Protein AF-M0I933-F1 (afdb_monomer)

Mean predicted aligned error: 4.94 Å

Radius of gyration: 22.21 Å; Cα contacts (8 Å, |Δi|>4): 889; chains: 1; bounding box: 50×40×66 Å

Organism: NCBI:txid1227458

pLDDT: mean 92.58, std 8.26, range [46.12, 98.88]

Solvent-accessible surface area (backbone atoms only — not comparable to full-atom values): 20840 Å² total; per-residue (Å²): 135,80,83,77,93,68,83,90,70,101,59,92,62,52,70,42,50,42,69,60,53,49,50,40,54,76,71,57,45,81,38,42,37,39,35,28,41,54,68,68,59,47,74,66,41,71,92,81,53,102,38,53,44,83,44,81,53,41,49,73,69,72,69,50,96,73,67,63,75,72,76,52,73,84,53,65,77,91,47,72,31,39,22,24,20,64,64,17,64,62,11,42,51,50,21,36,54,39,41,74,77,63,34,49,42,26,14,32,41,40,10,52,53,28,41,61,63,42,73,47,83,39,78,54,93,68,89,51,89,53,49,37,30,41,34,36,29,77,56,35,24,42,28,27,34,43,40,37,21,81,55,22,16,34,32,36,44,42,47,42,93,49,39,68,53,57,51,51,50,31,43,73,72,59,18,45,56,50,36,25,32,40,30,48,83,43,47,60,47,52,60,9,36,64,54,34,27,75,79,69,67,26,45,19,34,37,30,45,59,36,54,82,77,60,60,46,63,97,60,84,67,45,68,45,47,70,75,36,70,50,74,30,63,93,46,54,40,35,33,40,68,32,29,14,36,35,82,20,21,26,28,37,35,43,79,46,37,32,38,30,23,61,43,45,42,82,28,44,40,37,35,24,41,79,75,62,29,80,85,36,19,63,61,23,33,52,37,31,49,50,23,41,62,68,65,55,67,65,52,61,50,79,26,32,42,34,26,33,47,51,54,94,52,47,75,56,37,99,83,66,44,73,49,40,37,46,42,56,43,65,75,35,22,61,69,82,71,47,56,68,74,56,37,36,53,55,50,72,71,52,55,60,71,74,45,93,46,25,67,65,27,34,37,36,55,26,40,78,37,90,70,56,71,71,58,45,54,60,56,44,61,42,63,49,55,60,47,19,46,81,60,48,51,43,116

Sequence (395 aa):
MTVPDLPELDVDVPVIEPEALKARIDEGEALTILDNRVPSEHEDWRIDGENVSHVNIPYFEFLDEELDESLFEELPEDEEFVVLCAKGHSSEYVAGVLIQEGYDAVALERGMNGWASIYEYTELETDGDALVAQYQRPSSGCLAYLVVDGDEAAVVDPLRYFADEYVADAKALGAELKYAVDTHIHADHISGVRTLVEDHGVTGVIPEAAEGRGVDYDTPYETIADGETRTVGDTDIEAIHTPGHTTGMTTYKVDNVLFTGDGLFIESVARPDLEDGDEGAPDAAGMLYDSLQERVLSHDDDAIVASAHFSDAAIPADDGSYTATLGELKETMNALSMPKDEFVEFILSDMPPRPANYVDIIETNLGVQESDDDRAFELELGPNNCAASNEALTN

Foldseek 3Di:
DDQDPADDFPDDAAEDFLVRVVVCQVVLPQAEEEEQEDPVLCVQADDDGPRYHYDYHHLVLVRDPDHDPVSCPPPDQPDEHEYAYQQQRSRSRVSSSVVVVPDRYHYYHGGVLSLQPDKDKFWDDAPDPWIKIWIARPQAQFIKIWTADDQEIEIEQAALSCLVVNQVVSVVVNHGHAEYEYQALDQQAAGNLLVCCPPVVHAYEFAPQRVVVQQDDPGDHYHDYAQDWDDTHNWTWGWHQQFQLHSRGIWTDTRLEIAREQADFLFFGFQRALRPHPVCRLVSLLSSLCSLQPPPLPDDQQRKYAYRGDAPQQDADPSRGRIDGSVLCVVFQVLNVDDSVVNSCVLSVAADDAQPLRVVSSCVSSVVDDDDPVRSSVSNRGYHRGGSHNHGSTD

InterPro domains:
  IPR001279 Metallo-beta-lactamase [PF00753] (141-295)
  IPR001279 Metallo-beta-lactamase [SM00849] (141-309)
  IPR001763 Rhodanese-like domain [PF00581] (18-117)
  IPR001763 Rhodanese-like domain [PS50206] (27-124)
  IPR001763 Rhodanese-like domain [SM00450] (17-121)
  IPR036866 Ribonuclease Z/Hydroxyacylglutathione hydrolase-like [G3DSA:3.60.15.10] (128-378)
  IPR036866 Ribonuclease Z/Hydroxyacylglutathione hydrolase-like [SSF56281] (140-317)
  IPR036873 Rhodanese-like domain superfamily [G3DSA:3.40.250.10] (15-118)
  IPR036873 Rhodanese-like domain superfamily [SSF52821] (11-117)
  IPR044528 Persulfide dioxygenase-like, MBL-fold metallo-hydrolase domain [cd07724] (131-311)
  IPR051682 Mitochondrial Persulfide Dioxygenase [PTHR43084] (129-388)

Secondary structure (DSSP, 8-state):
-PPP-PPP-SSPPPEE-HHHHHHHHHTT--EEEEE-S-HHHHHH-----TTEEEEE--GGGG-SSS--GGGGTTS-SSS-EEEE-SSSHHHHHHHHHHHHTT--EEEETTTHHHHTT--EEEEE--SSSSEEEEEEETTTTEEEEEEEETTEEEEES-BGGGHHHHHHHHHHTT-EEEEEE-SS--SSS-BSHHHHHHHH--EEEEEGGGGGGT---SS--EEE-TT-EEEETTEEEEEEE--SSSTT-EEEEETTEEEEETSB-SS-BB-S-SSSHHHHHHHHHHHHHHHIIIIITTS-TTPEEEESB--TTPPPPTTS--EEEHHHHHHHBGGGGS-HHHHHHHHHHSPPPPPTTHHHHHHHHTTSS---HHHHHHHT-S----BS-SS-SB-

Nearest PDB structures (foldseek):
  5ve3-assembly2_A  TM=8.550E-01  e=4.659E-19  Paraburkholderia phytofirmans PsJN
  5ve5-assembly3_C  TM=8.920E-01  e=3.874E-18  Paraburkholderia phytofirmans PsJN
  5ve5-assembly2_B  TM=8.656E-01  e=1.764E-18  Paraburkholderia phytofirmans PsJN
  5ve4-assembly2_B  TM=8.758E-01  e=3.432E-18  Paraburkholderia phytofirmans PsJN
  5ve4-assembly1_A  TM=8.643E-01  e=1.759E-17  Paraburkholderia phytofirmans PsJN

Structure (mmCIF, N/CA/C/O backbone):
data_AF-M0I933-F1
#
_entry.id   AF-M0I933-F1
#
loop_
_atom_site.group_PDB
_atom_site.id
_atom_site.type_symbol
_atom_site.label_atom_id
_atom_site.label_alt_id
_atom_site.label_comp_id
_atom_site.label_asym_id
_atom_site.label_entity_id
_atom_site.label_seq_id
_atom_site.pdbx_PDB_ins_code
_atom_site.Cartn_x
_atom_site.Cartn_y
_atom_site.Cartn_z
_atom_site.occupancy
_atom_site.B_iso_or_equiv
_atom_site.auth_seq_id
_atom_site.auth_comp_id
_atom_site.auth_asym_id
_atom_site.auth_atom_id
_atom_site.pdbx_PDB_model_num
ATOM 1 N N . MET A 1 1 ? -1.281 11.423 -22.185 1.00 47.56 1 MET A N 1
ATOM 2 C CA . MET A 1 1 ? -0.601 11.827 -23.448 1.00 47.56 1 MET A CA 1
ATOM 3 C C . MET A 1 1 ? -1.101 10.969 -24.613 1.00 47.56 1 MET A C 1
ATOM 5 O O . MET A 1 1 ? -1.515 9.845 -24.370 1.00 47.56 1 MET A O 1
ATOM 9 N N . THR A 1 2 ? -1.122 11.487 -25.847 1.00 51.94 2 THR A N 1
ATOM 10 C CA . THR A 1 2 ? -1.531 10.745 -27.061 1.00 51.94 2 THR A CA 1
ATOM 11 C C . THR A 1 2 ? -0.510 9.667 -27.430 1.00 51.94 2 THR A C 1
ATOM 13 O O . THR A 1 2 ? 0.685 9.935 -27.325 1.00 51.94 2 THR A O 1
ATOM 16 N N . VAL A 1 3 ? -0.968 8.497 -27.893 1.00 59.31 3 VAL A N 1
ATOM 17 C CA . VAL A 1 3 ? -0.100 7.435 -28.440 1.00 59.31 3 VAL A CA 1
ATOM 18 C C . VAL A 1 3 ? 0.793 8.037 -29.537 1.00 59.31 3 VAL A C 1
ATOM 20 O O . VAL A 1 3 ? 0.254 8.718 -30.418 1.00 59.31 3 VAL A O 1
ATOM 23 N N . PRO A 1 4 ? 2.128 7.875 -29.470 1.00 67.00 4 PRO A N 1
ATOM 24 C CA . PRO A 1 4 ? 3.015 8.376 -30.511 1.00 67.00 4 PRO A CA 1
ATOM 25 C C . PRO A 1 4 ? 2.698 7.697 -31.850 1.00 67.00 4 PRO A C 1
ATOM 27 O O . PRO A 1 4 ? 2.407 6.505 -31.900 1.00 67.00 4 PRO A O 1
ATOM 30 N N . ASP A 1 5 ? 2.722 8.475 -32.932 1.00 78.62 5 ASP A N 1
ATOM 31 C CA . ASP A 1 5 ? 2.562 7.970 -34.300 1.00 78.62 5 ASP A CA 1
ATOM 32 C C . ASP A 1 5 ? 3.883 7.301 -34.711 1.00 78.62 5 ASP A C 1
ATOM 34 O O . ASP A 1 5 ? 4.833 7.984 -35.102 1.00 78.62 5 ASP A O 1
ATOM 38 N N . LEU A 1 6 ? 3.978 5.988 -34.489 1.00 84.94 6 LEU A N 1
ATOM 39 C CA . LEU A 1 6 ? 5.189 5.190 -34.699 1.00 84.94 6 LEU A CA 1
ATOM 40 C C . LEU A 1 6 ? 5.173 4.519 -36.085 1.00 84.94 6 LEU A C 1
ATOM 42 O O . LEU A 1 6 ? 4.099 4.154 -36.571 1.00 84.94 6 LEU A O 1
ATOM 46 N N . PRO A 1 7 ? 6.339 4.331 -36.734 1.00 84.44 7 PRO A N 1
ATOM 47 C CA . PRO A 1 7 ? 6.421 3.586 -37.988 1.00 84.44 7 PRO A CA 1
ATOM 48 C C . PRO A 1 7 ? 5.911 2.143 -37.842 1.00 84.44 7 PRO A C 1
ATOM 50 O O . PRO A 1 7 ? 6.183 1.478 -36.846 1.00 84.44 7 PRO A O 1
ATOM 53 N N . GLU A 1 8 ? 5.210 1.634 -38.860 1.00 82.81 8 GLU A N 1
ATOM 54 C CA . GLU A 1 8 ? 4.826 0.218 -38.910 1.00 82.81 8 GLU A CA 1
ATOM 55 C C . GLU A 1 8 ? 6.049 -0.657 -39.221 1.00 82.81 8 GLU A C 1
ATOM 57 O O . GLU A 1 8 ? 6.774 -0.407 -40.190 1.00 82.81 8 GLU A O 1
ATOM 62 N N . LEU A 1 9 ? 6.240 -1.715 -38.433 1.00 85.62 9 LEU A N 1
ATOM 63 C CA . LEU A 1 9 ? 7.264 -2.734 -38.651 1.00 85.62 9 LEU A CA 1
ATOM 64 C C . LEU A 1 9 ? 6.596 -4.050 -39.068 1.00 85.62 9 LEU A C 1
ATOM 66 O O . LEU A 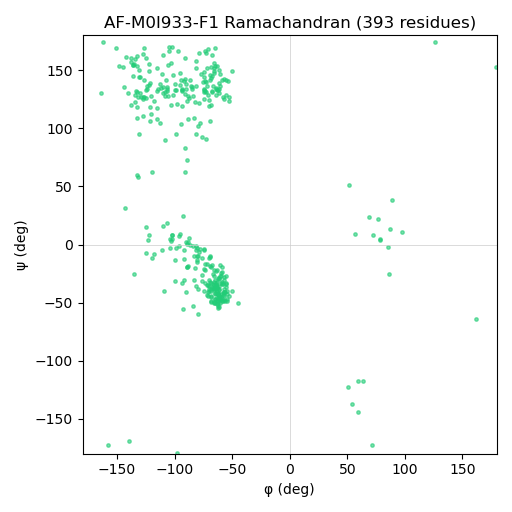1 9 ? 5.600 -4.463 -38.483 1.00 85.62 9 LEU A O 1
ATOM 70 N N . ASP A 1 10 ? 7.147 -4.720 -40.082 1.00 86.19 10 ASP A N 1
ATOM 71 C CA . ASP A 1 10 ? 6.692 -6.045 -40.535 1.00 86.19 10 ASP A CA 1
ATOM 72 C C . ASP A 1 10 ? 7.475 -7.140 -39.789 1.00 86.19 10 ASP A C 1
ATOM 74 O O . ASP A 1 10 ? 8.284 -7.864 -40.373 1.00 86.19 10 ASP A O 1
ATOM 78 N N . VAL A 1 11 ? 7.318 -7.174 -38.463 1.00 91.69 11 VAL A N 1
ATOM 79 C CA . VAL A 1 11 ? 7.963 -8.136 -37.558 1.00 91.69 11 VAL A CA 1
ATOM 80 C C . VAL A 1 11 ? 7.008 -8.492 -36.420 1.00 91.69 11 VAL A C 1
ATOM 82 O O . VAL A 1 11 ? 6.350 -7.616 -35.866 1.00 91.69 11 VAL A O 1
ATOM 85 N N . ASP A 1 12 ? 6.918 -9.780 -36.088 1.00 92.94 12 ASP A N 1
ATOM 86 C CA . ASP A 1 12 ? 6.161 -10.238 -34.922 1.00 92.94 12 ASP A CA 1
ATOM 87 C C . ASP A 1 12 ? 7.005 -10.007 -33.661 1.00 92.94 12 ASP A C 1
ATOM 89 O O . ASP A 1 12 ? 8.116 -10.531 -33.557 1.00 92.94 12 ASP A O 1
ATOM 93 N N . VAL A 1 13 ? 6.476 -9.236 -32.711 1.00 95.75 13 VAL A N 1
ATOM 94 C CA . VAL A 1 13 ? 7.146 -8.926 -31.442 1.00 95.75 13 VAL A CA 1
ATOM 95 C C . VAL A 1 13 ? 6.617 -9.866 -30.353 1.00 95.75 13 VAL A C 1
ATOM 97 O O . VAL A 1 13 ? 5.406 -9.887 -30.117 1.00 95.75 13 VAL A O 1
ATOM 100 N N . PRO A 1 14 ? 7.470 -10.676 -29.696 1.00 97.06 14 PRO A N 1
ATOM 101 C CA . PRO A 1 14 ? 7.049 -11.461 -28.547 1.00 97.06 14 PRO A CA 1
ATOM 102 C C . PRO A 1 14 ? 6.721 -10.534 -27.373 1.00 97.06 14 PRO A C 1
ATOM 104 O O . PRO A 1 14 ? 7.359 -9.499 -27.178 1.00 97.06 14 PRO A O 1
ATOM 107 N N . VAL A 1 15 ? 5.721 -10.927 -26.588 1.00 97.44 15 VAL A N 1
ATOM 108 C CA . VAL A 1 15 ? 5.234 -10.173 -25.431 1.00 97.44 15 VAL A CA 1
ATOM 109 C C . VAL A 1 15 ? 5.341 -11.041 -24.180 1.00 97.44 15 VAL A C 1
ATOM 111 O O . VAL A 1 15 ? 5.022 -12.232 -24.232 1.00 97.44 15 VAL A O 1
ATOM 114 N N . ILE A 1 16 ? 5.796 -10.449 -23.076 1.00 97.94 16 ILE A N 1
ATOM 115 C CA . ILE A 1 16 ? 5.804 -11.058 -21.743 1.00 97.94 16 ILE A CA 1
ATOM 116 C C . ILE A 1 16 ? 4.749 -10.388 -20.864 1.00 97.94 16 ILE A C 1
ATOM 118 O O . ILE A 1 16 ? 4.678 -9.161 -20.794 1.00 97.94 16 ILE A O 1
ATOM 122 N N . GLU A 1 17 ? 3.938 -11.201 -20.193 1.00 97.69 17 GLU A N 1
ATOM 123 C CA . GLU A 1 17 ? 2.963 -10.733 -19.205 1.00 97.69 17 GLU A CA 1
ATOM 124 C C . GLU A 1 17 ? 3.679 -10.201 -17.948 1.00 97.69 17 GLU A C 1
ATOM 126 O O . GLU A 1 17 ? 4.711 -10.767 -17.559 1.00 97.69 17 GLU A O 1
ATOM 131 N N . PRO A 1 18 ? 3.154 -9.167 -17.269 1.00 96.38 18 PRO A N 1
ATOM 132 C CA . PRO A 1 18 ? 3.757 -8.615 -16.056 1.00 96.38 18 PRO A CA 1
ATOM 133 C C . PRO A 1 18 ? 4.011 -9.654 -14.957 1.00 96.38 18 PRO A C 1
ATOM 135 O O . PRO A 1 18 ? 5.099 -9.689 -14.384 1.00 96.38 18 PRO A O 1
ATOM 138 N N . GLU A 1 19 ? 3.063 -10.558 -14.714 1.00 95.31 19 GLU A N 1
ATOM 139 C CA . GLU A 1 19 ? 3.181 -11.632 -13.723 1.00 95.31 19 GLU A CA 1
ATOM 140 C C . GLU A 1 19 ? 4.267 -12.641 -14.109 1.00 95.31 19 GLU A C 1
ATOM 142 O O . GLU A 1 19 ? 4.971 -13.168 -13.249 1.00 95.31 19 GLU A O 1
ATOM 147 N N . ALA A 1 20 ? 4.443 -12.895 -15.410 1.00 96.69 20 ALA A N 1
ATOM 148 C CA . ALA A 1 20 ? 5.503 -13.769 -15.897 1.00 96.69 20 ALA A CA 1
ATOM 149 C C . ALA A 1 20 ? 6.885 -13.122 -15.730 1.00 96.69 20 ALA A C 1
ATOM 151 O O . ALA A 1 20 ? 7.835 -13.814 -15.369 1.00 96.69 20 ALA A O 1
ATOM 152 N N . LEU A 1 21 ? 7.006 -11.808 -15.953 1.00 96.75 21 LEU A N 1
ATOM 153 C CA . LEU A 1 21 ? 8.234 -11.072 -15.651 1.00 96.75 21 LEU A CA 1
ATOM 154 C C . LEU A 1 21 ? 8.534 -11.099 -14.148 1.00 96.75 21 LEU A C 1
ATOM 156 O O . LEU A 1 21 ? 9.656 -11.427 -13.767 1.00 96.75 21 LEU A O 1
ATOM 160 N N . LYS A 1 22 ? 7.535 -10.814 -13.302 1.00 94.50 22 LYS A N 1
ATOM 161 C CA . LYS A 1 22 ? 7.691 -10.849 -11.843 1.00 94.50 22 LYS A CA 1
ATOM 162 C C . LYS A 1 22 ? 8.171 -12.219 -11.365 1.00 94.50 22 LYS A C 1
ATOM 164 O O . LYS A 1 22 ? 9.165 -12.291 -10.656 1.00 94.50 22 LYS A O 1
ATOM 169 N N . ALA A 1 23 ? 7.549 -13.300 -11.836 1.00 94.62 23 ALA A N 1
ATOM 170 C CA . ALA A 1 23 ? 7.954 -14.655 -11.475 1.00 94.62 23 ALA A CA 1
ATOM 171 C C . ALA A 1 23 ? 9.428 -14.947 -11.817 1.00 94.62 23 ALA A C 1
ATOM 173 O O . ALA A 1 23 ? 10.135 -15.543 -11.011 1.00 94.62 23 ALA A O 1
ATOM 174 N N . ARG A 1 24 ? 9.926 -14.493 -12.977 1.00 96.12 24 ARG A N 1
ATOM 175 C CA . ARG A 1 24 ? 11.348 -14.654 -13.342 1.00 96.12 24 ARG A CA 1
ATOM 176 C C . ARG A 1 24 ? 12.274 -13.866 -12.412 1.00 96.12 24 ARG A C 1
ATOM 178 O O . ARG A 1 24 ? 13.353 -14.354 -12.070 1.00 96.12 24 ARG A O 1
ATOM 185 N N . ILE A 1 25 ? 11.854 -12.666 -12.000 1.00 94.56 25 ILE A N 1
ATOM 186 C CA . ILE A 1 25 ? 12.590 -11.853 -11.026 1.00 94.56 25 ILE A CA 1
ATOM 187 C C . ILE A 1 25 ? 12.651 -12.589 -9.682 1.00 94.56 25 ILE A C 1
ATOM 189 O O . ILE A 1 25 ? 13.751 -12.826 -9.185 1.00 94.56 25 ILE A O 1
ATOM 193 N N . ASP A 1 26 ? 11.512 -13.044 -9.163 1.00 90.75 26 ASP A N 1
ATOM 194 C CA . ASP A 1 26 ? 11.409 -13.747 -7.876 1.00 90.75 26 ASP A CA 1
ATOM 195 C C . ASP A 1 26 ? 12.171 -15.087 -7.864 1.00 90.75 26 ASP A C 1
ATOM 197 O O . ASP A 1 26 ? 12.736 -15.494 -6.848 1.00 90.75 26 ASP A O 1
ATOM 201 N N . GLU A 1 27 ? 12.247 -15.774 -9.008 1.00 94.31 27 GLU A N 1
ATOM 202 C CA . GLU A 1 27 ? 13.034 -17.002 -9.185 1.00 94.31 27 GLU A CA 1
ATOM 203 C C . GLU A 1 27 ? 14.555 -16.752 -9.268 1.00 94.31 27 GLU A C 1
ATOM 205 O O . GLU A 1 27 ? 15.345 -17.705 -9.303 1.00 94.31 27 GLU A O 1
ATOM 210 N N . GLY A 1 28 ? 14.989 -15.487 -9.273 1.00 94.31 28 GLY A N 1
ATOM 211 C CA . GLY A 1 28 ? 16.396 -15.096 -9.315 1.00 94.31 28 GLY A CA 1
ATOM 212 C C . GLY A 1 28 ? 17.037 -15.232 -10.699 1.00 94.31 28 GLY A C 1
ATOM 213 O O . GLY A 1 28 ? 18.260 -15.375 -10.800 1.00 94.31 28 GLY A O 1
ATOM 214 N N . GLU A 1 29 ? 16.243 -15.231 -11.775 1.00 95.69 29 GLU A N 1
ATOM 215 C CA . GLU A 1 29 ? 16.761 -15.279 -13.143 1.00 95.69 29 GLU A CA 1
ATOM 216 C C . GLU A 1 29 ? 17.514 -13.986 -13.480 1.00 95.69 29 GLU A C 1
ATOM 218 O O . GLU A 1 29 ? 17.007 -12.894 -13.254 1.00 95.69 29 GLU A O 1
ATOM 223 N N . ALA A 1 30 ? 18.729 -14.076 -14.026 1.00 95.12 30 ALA A N 1
ATOM 224 C CA . ALA A 1 30 ? 19.450 -12.881 -14.461 1.00 95.12 30 ALA A CA 1
ATOM 225 C C . ALA A 1 30 ? 18.750 -12.266 -15.683 1.00 95.12 30 ALA A C 1
ATOM 227 O O . ALA A 1 30 ? 18.629 -12.928 -16.712 1.00 95.12 30 ALA A O 1
ATOM 228 N N . LEU A 1 31 ? 18.303 -11.014 -15.568 1.00 95.75 31 LEU A N 1
ATOM 229 C CA . LEU A 1 31 ? 17.501 -10.338 -16.588 1.00 95.75 31 LEU A CA 1
ATOM 230 C C . LEU A 1 31 ? 18.066 -8.960 -16.908 1.00 95.75 31 LEU A C 1
ATOM 232 O O . LEU A 1 31 ? 18.516 -8.238 -16.020 1.00 95.75 31 LEU A O 1
ATOM 236 N N . THR A 1 32 ? 17.984 -8.571 -18.178 1.00 97.38 32 THR A N 1
ATOM 237 C CA . THR A 1 32 ? 18.202 -7.183 -18.597 1.00 97.38 32 THR A CA 1
ATOM 238 C C . THR A 1 32 ? 16.866 -6.546 -18.957 1.00 97.38 32 THR A C 1
ATOM 240 O O . THR A 1 32 ? 16.063 -7.144 -19.675 1.00 97.38 32 THR A O 1
ATOM 243 N N . ILE A 1 33 ? 16.632 -5.330 -18.466 1.00 98.00 33 ILE A N 1
ATOM 244 C CA . ILE A 1 33 ? 15.479 -4.505 -18.820 1.00 98.00 33 ILE A CA 1
ATOM 245 C C . ILE A 1 33 ? 15.969 -3.256 -19.554 1.00 98.00 33 ILE A C 1
ATOM 247 O O . ILE A 1 33 ? 16.675 -2.421 -18.982 1.00 98.00 33 ILE A O 1
ATOM 251 N N . LEU A 1 34 ? 15.550 -3.124 -20.811 1.00 97.88 34 LEU A N 1
ATOM 252 C CA . LEU A 1 34 ? 15.668 -1.914 -21.610 1.00 97.88 34 LEU A CA 1
ATOM 253 C C . LEU A 1 34 ? 14.438 -1.025 -21.388 1.00 97.88 34 LEU A C 1
ATOM 255 O O . LEU A 1 34 ? 13.343 -1.304 -21.877 1.00 97.88 34 LEU A O 1
ATOM 259 N N . ASP A 1 35 ? 14.629 0.077 -20.675 1.00 97.38 35 ASP A N 1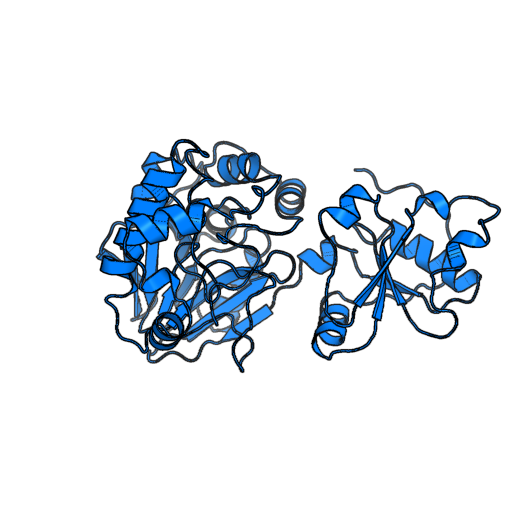
ATOM 260 C CA . ASP A 1 35 ? 13.591 1.068 -20.420 1.00 97.38 35 ASP A CA 1
ATOM 261 C C . ASP A 1 35 ? 13.645 2.188 -21.463 1.00 97.38 35 ASP A C 1
ATOM 263 O O . ASP A 1 35 ? 14.641 2.909 -21.566 1.00 97.38 35 ASP A O 1
ATOM 267 N N . ASN A 1 36 ? 12.565 2.357 -22.228 1.00 96.31 36 ASN A N 1
ATOM 268 C CA . ASN A 1 36 ? 12.454 3.377 -23.269 1.00 96.31 36 ASN A CA 1
ATOM 269 C C . ASN A 1 36 ? 11.772 4.674 -22.835 1.00 96.31 36 ASN A C 1
ATOM 271 O O . ASN A 1 36 ? 11.455 5.523 -23.683 1.00 96.31 36 ASN A O 1
ATOM 275 N N . ARG A 1 37 ? 11.516 4.840 -21.537 1.00 95.00 37 ARG A N 1
ATOM 276 C CA . ARG A 1 37 ? 11.067 6.111 -20.969 1.00 95.00 37 ARG A CA 1
ATOM 277 C C . ARG A 1 37 ? 12.213 7.117 -20.915 1.00 95.00 37 ARG A C 1
ATOM 279 O O . ARG A 1 37 ? 13.385 6.786 -21.100 1.00 95.00 37 ARG A O 1
ATOM 286 N N . VAL A 1 38 ? 11.864 8.380 -20.690 1.00 93.81 38 VAL A N 1
ATOM 287 C CA . VAL A 1 38 ? 12.874 9.424 -20.472 1.00 93.81 38 VAL A CA 1
ATOM 288 C C . VAL A 1 38 ? 13.636 9.165 -19.164 1.00 93.81 38 VAL A C 1
ATOM 290 O O . VAL A 1 38 ? 13.037 8.625 -18.234 1.00 93.81 38 VAL A O 1
ATOM 293 N N . PRO A 1 39 ? 14.908 9.594 -19.039 1.00 92.81 39 PRO A N 1
ATOM 294 C CA . PRO A 1 39 ? 15.728 9.259 -17.874 1.00 92.81 39 PRO A CA 1
ATOM 295 C C . PRO A 1 39 ? 15.114 9.651 -16.534 1.00 92.81 39 PRO A C 1
ATOM 297 O O . PRO A 1 39 ? 15.193 8.881 -15.591 1.00 92.81 39 PRO A O 1
ATOM 300 N N . SER A 1 40 ? 14.420 10.791 -16.461 1.00 87.56 40 SER A N 1
ATOM 301 C CA . SER A 1 40 ? 13.738 11.196 -15.229 1.00 87.56 40 SER A CA 1
ATOM 302 C C . SER A 1 40 ? 12.641 10.214 -14.808 1.00 87.56 40 SER A C 1
ATOM 304 O O . SER A 1 40 ? 12.555 9.876 -13.641 1.00 87.56 40 SER A O 1
ATOM 306 N N . GLU A 1 41 ? 11.834 9.706 -15.748 1.00 86.56 41 GLU A N 1
ATOM 307 C CA . GLU A 1 41 ? 10.778 8.730 -15.430 1.00 86.56 41 GLU A CA 1
ATOM 308 C C . GLU A 1 41 ? 11.358 7.371 -15.015 1.00 86.56 41 GLU A C 1
ATOM 310 O O . GLU A 1 41 ? 10.752 6.670 -14.210 1.00 86.56 41 GLU A O 1
ATOM 315 N N . HIS A 1 42 ? 12.510 6.993 -15.579 1.00 89.50 42 HIS A N 1
ATOM 316 C CA . HIS A 1 42 ? 13.237 5.781 -15.207 1.00 89.50 42 HIS A CA 1
ATOM 317 C C . HIS A 1 42 ? 13.893 5.901 -13.822 1.00 89.50 42 HIS A C 1
ATOM 319 O O . HIS A 1 42 ? 13.838 4.961 -13.035 1.00 89.50 42 HIS A O 1
ATOM 325 N N . GLU A 1 43 ? 14.512 7.047 -13.528 1.00 86.50 43 GLU A N 1
ATOM 326 C CA . GLU A 1 43 ? 15.141 7.338 -12.234 1.00 86.50 43 GLU A CA 1
ATOM 327 C C . GLU A 1 43 ? 14.110 7.443 -11.105 1.00 86.50 43 GLU A C 1
ATOM 329 O O . GLU A 1 43 ? 14.386 6.992 -9.996 1.00 86.50 43 GLU A O 1
ATOM 334 N N . ASP A 1 44 ? 12.932 8.009 -11.387 1.00 81.75 44 ASP A N 1
ATOM 335 C CA . ASP A 1 44 ? 11.863 8.164 -10.399 1.00 81.75 44 ASP A CA 1
ATOM 336 C C . ASP A 1 44 ? 11.226 6.816 -10.015 1.00 81.75 44 ASP A C 1
ATOM 338 O O . ASP A 1 44 ? 10.823 6.631 -8.867 1.00 81.75 44 ASP A O 1
ATOM 342 N N . TRP A 1 45 ? 11.103 5.878 -10.963 1.00 86.19 45 TRP A N 1
ATOM 343 C CA . TRP A 1 45 ? 10.489 4.571 -10.722 1.00 86.19 45 TRP A CA 1
ATOM 344 C C . TRP A 1 45 ? 10.823 3.561 -11.819 1.00 86.19 45 TRP A C 1
ATOM 346 O O . TRP A 1 45 ? 10.592 3.835 -12.998 1.00 86.19 45 TRP A O 1
ATOM 356 N N . ARG A 1 46 ? 11.267 2.357 -11.454 1.00 90.88 46 ARG A N 1
ATOM 357 C CA . ARG A 1 46 ? 11.591 1.258 -12.380 1.00 90.88 46 ARG A CA 1
ATOM 358 C C . ARG A 1 46 ? 11.371 -0.102 -11.707 1.00 90.88 46 ARG 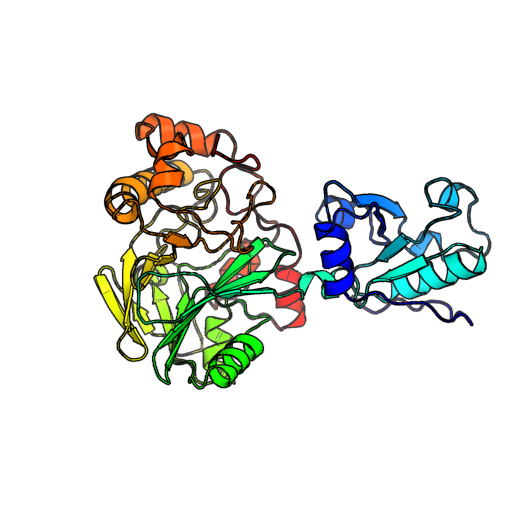A C 1
ATOM 360 O O . ARG A 1 46 ? 11.139 -0.173 -10.508 1.00 90.88 46 ARG A O 1
ATOM 367 N N . ILE A 1 47 ? 11.419 -1.172 -12.498 1.00 91.44 47 ILE A N 1
ATOM 368 C CA . ILE A 1 47 ? 11.289 -2.554 -12.013 1.00 91.44 47 ILE A CA 1
ATOM 369 C C . ILE A 1 47 ? 12.644 -3.024 -11.471 1.00 91.44 47 ILE A C 1
ATOM 371 O O . ILE A 1 47 ? 13.476 -3.461 -12.257 1.00 91.44 47 ILE A O 1
ATOM 375 N N . ASP A 1 48 ? 12.887 -2.915 -10.170 1.00 86.56 48 ASP A N 1
ATOM 376 C CA . ASP A 1 48 ? 14.154 -3.328 -9.548 1.00 86.56 48 ASP A CA 1
ATOM 377 C C . ASP A 1 48 ? 14.133 -4.796 -9.056 1.00 86.56 48 ASP A C 1
ATOM 379 O O . ASP A 1 48 ? 13.081 -5.408 -8.878 1.00 86.56 48 ASP A O 1
ATOM 383 N N . GLY A 1 49 ? 15.325 -5.369 -8.853 1.00 86.62 49 GLY A N 1
ATOM 384 C CA . GLY A 1 49 ? 15.551 -6.706 -8.291 1.00 86.62 49 GLY A CA 1
ATOM 385 C C . GLY A 1 49 ? 17.049 -7.034 -8.232 1.00 86.62 49 GLY A C 1
ATOM 386 O O . GLY A 1 49 ? 17.825 -6.515 -9.035 1.00 86.62 49 GLY A O 1
ATOM 387 N N . GLU A 1 50 ? 17.494 -7.892 -7.304 1.00 88.88 50 GLU A N 1
ATOM 388 C CA . GLU A 1 50 ? 18.931 -8.218 -7.133 1.00 88.88 50 GLU A CA 1
ATOM 389 C C . GLU A 1 50 ? 19.578 -8.828 -8.396 1.00 88.88 50 GLU A C 1
ATOM 391 O O . GLU A 1 50 ? 20.793 -8.764 -8.599 1.00 88.88 50 GLU A O 1
ATOM 396 N N . ASN A 1 51 ? 18.749 -9.432 -9.241 1.00 93.44 51 ASN A N 1
ATOM 397 C CA . ASN A 1 51 ? 19.055 -10.134 -10.483 1.00 93.44 51 ASN A CA 1
ATOM 398 C C . ASN A 1 51 ? 18.709 -9.329 -11.750 1.00 93.44 51 ASN A C 1
ATOM 400 O O . ASN A 1 51 ? 18.870 -9.846 -12.859 1.00 93.44 51 ASN A O 1
ATOM 404 N N . VAL A 1 52 ? 18.268 -8.076 -11.610 1.00 95.75 52 VAL A N 1
ATOM 405 C CA . VAL A 1 52 ? 17.861 -7.214 -12.726 1.00 95.75 52 VAL A CA 1
ATOM 406 C C . VAL A 1 52 ? 18.965 -6.210 -13.061 1.00 95.75 52 VAL A C 1
ATOM 408 O O . VAL A 1 52 ? 19.482 -5.495 -12.205 1.00 95.75 52 VAL A O 1
ATOM 411 N N . SER A 1 53 ? 19.337 -6.147 -14.338 1.00 95.62 53 SER A N 1
ATOM 412 C CA . SER A 1 53 ? 20.224 -5.128 -14.905 1.00 95.62 53 SER A CA 1
ATOM 413 C C . SER A 1 53 ? 19.429 -4.153 -15.769 1.00 95.62 53 SER A C 1
ATOM 415 O O . SER A 1 53 ? 18.528 -4.557 -16.502 1.00 95.62 53 SER A O 1
ATOM 417 N N . HIS A 1 54 ? 19.781 -2.870 -15.718 1.00 94.88 54 HIS A N 1
ATOM 418 C CA . HIS A 1 54 ? 19.054 -1.813 -16.419 1.00 94.88 54 HIS A CA 1
ATOM 419 C C . HIS A 1 54 ? 19.869 -1.181 -17.535 1.00 94.88 54 HIS A C 1
ATOM 421 O O . HIS A 1 54 ? 21.031 -0.827 -17.340 1.00 94.88 54 HIS A O 1
ATOM 427 N N . VAL A 1 55 ? 19.196 -0.942 -18.657 1.00 96.00 55 VAL A N 1
ATOM 428 C CA . VAL A 1 55 ? 19.646 -0.061 -19.734 1.00 96.00 55 VAL A CA 1
ATOM 429 C C . VAL A 1 55 ? 18.520 0.942 -19.985 1.00 96.00 55 VAL A C 1
ATOM 431 O O . VAL A 1 55 ? 17.374 0.542 -20.166 1.00 96.00 55 VAL A O 1
ATOM 434 N N . ASN A 1 56 ? 18.802 2.247 -19.974 1.00 96.44 56 ASN A N 1
ATOM 435 C CA . ASN A 1 56 ? 17.792 3.271 -20.258 1.00 96.44 56 ASN A CA 1
ATOM 436 C C . ASN A 1 56 ? 18.139 4.030 -21.540 1.00 96.44 56 ASN A C 1
ATOM 438 O O . ASN A 1 56 ? 19.065 4.837 -21.567 1.00 96.44 56 ASN A O 1
ATOM 442 N N . ILE A 1 57 ? 17.368 3.773 -22.598 1.00 95.56 57 ILE A N 1
ATOM 443 C CA . ILE A 1 57 ? 17.522 4.418 -23.905 1.00 95.56 57 ILE A CA 1
ATOM 444 C C . ILE A 1 57 ? 16.136 4.865 -24.369 1.00 95.56 57 ILE A C 1
ATOM 446 O O . ILE A 1 57 ? 15.319 4.013 -24.736 1.00 95.56 57 ILE A O 1
ATOM 450 N N . PRO A 1 58 ? 15.843 6.176 -24.376 1.00 95.06 58 PRO A N 1
ATOM 451 C CA . PRO A 1 58 ? 14.529 6.679 -24.750 1.00 95.06 58 PRO A CA 1
ATOM 452 C C . PRO A 1 58 ? 14.094 6.244 -26.152 1.00 95.06 58 PRO A C 1
ATOM 454 O O . PRO A 1 58 ? 14.887 6.248 -27.091 1.00 95.06 58 PRO A O 1
ATOM 457 N N . TYR 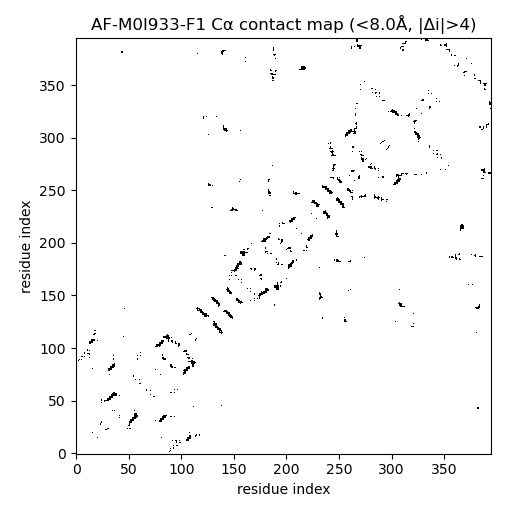A 1 59 ? 12.802 5.947 -26.325 1.00 94.19 59 TYR A N 1
ATOM 458 C CA . TYR A 1 59 ? 12.286 5.385 -27.586 1.00 94.19 59 TYR A CA 1
ATOM 459 C C . TYR A 1 59 ? 12.581 6.246 -28.825 1.00 94.19 59 TYR A C 1
ATOM 461 O O . TYR A 1 59 ? 12.652 5.728 -29.936 1.00 94.19 59 TYR A O 1
ATOM 469 N N . PHE A 1 60 ? 12.719 7.565 -28.652 1.00 92.06 60 PHE A N 1
ATOM 470 C CA . PHE A 1 60 ? 12.951 8.481 -29.765 1.00 92.06 60 PHE A CA 1
ATOM 471 C C . PHE A 1 60 ? 14.339 8.330 -30.397 1.00 92.06 60 PHE A C 1
ATOM 473 O O . PHE A 1 60 ? 14.498 8.727 -31.546 1.00 92.06 60 PHE A O 1
ATOM 480 N N . GLU A 1 61 ? 15.299 7.712 -29.704 1.00 92.38 61 GLU A N 1
ATOM 481 C CA . GLU A 1 61 ? 16.607 7.348 -30.270 1.00 92.38 61 GLU A CA 1
ATOM 482 C C . GLU A 1 61 ? 16.481 6.227 -31.325 1.00 92.38 61 GLU A C 1
ATOM 484 O O . GLU A 1 61 ? 17.339 6.081 -32.189 1.00 92.38 61 GLU A O 1
ATOM 489 N N . PHE A 1 62 ? 15.372 5.474 -31.317 1.00 92.00 62 PHE A N 1
ATOM 490 C CA . PHE A 1 62 ? 15.079 4.397 -32.275 1.00 92.00 62 PHE A CA 1
ATOM 491 C C . PHE A 1 62 ? 14.196 4.841 -33.457 1.00 92.00 62 PHE A C 1
ATOM 493 O O . PHE A 1 62 ? 13.704 4.010 -34.225 1.00 92.00 62 PHE A O 1
ATOM 500 N N . LEU A 1 63 ? 13.923 6.143 -33.589 1.00 89.81 63 LEU A N 1
ATOM 501 C CA . LEU A 1 63 ? 13.103 6.686 -34.682 1.00 89.81 63 LEU A CA 1
ATOM 502 C C . LEU A 1 63 ? 13.925 7.111 -35.903 1.00 89.81 63 LEU A C 1
ATOM 504 O O . LEU A 1 63 ? 13.344 7.381 -36.958 1.00 89.81 63 LEU A O 1
ATOM 508 N N . ASP A 1 64 ? 15.246 7.200 -35.763 1.00 84.19 64 ASP A N 1
ATOM 509 C CA . ASP A 1 64 ? 16.131 7.621 -36.843 1.00 84.19 64 ASP A CA 1
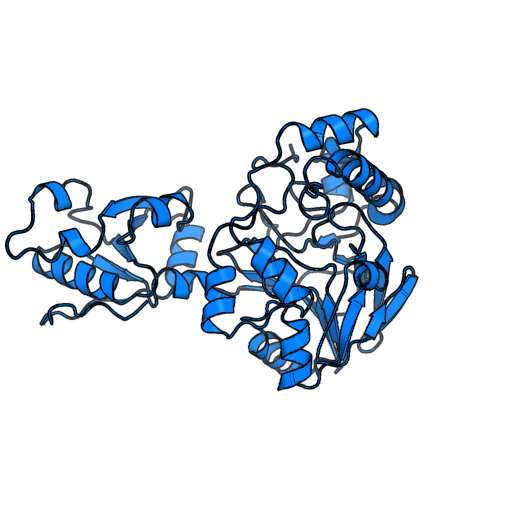ATOM 510 C C . ASP A 1 64 ? 16.304 6.514 -37.898 1.00 84.19 64 ASP A C 1
ATOM 512 O O . ASP A 1 64 ? 16.355 5.326 -37.591 1.00 84.19 64 ASP A O 1
ATOM 516 N N . GLU A 1 65 ? 16.408 6.910 -39.176 1.00 77.12 65 GLU A N 1
ATOM 517 C CA . GLU A 1 65 ? 16.607 5.970 -40.298 1.00 77.12 65 GLU A CA 1
ATOM 518 C C . GLU A 1 65 ? 17.967 5.248 -40.233 1.00 77.12 65 GLU A C 1
ATOM 520 O O . GLU A 1 65 ? 18.110 4.149 -40.767 1.00 77.12 65 GLU A O 1
ATOM 525 N N . GLU A 1 66 ? 18.967 5.881 -39.614 1.00 82.62 66 GLU A N 1
ATOM 526 C CA . GLU A 1 66 ? 20.289 5.314 -39.342 1.00 82.62 66 GLU A CA 1
ATOM 527 C C . GLU A 1 66 ? 20.519 5.363 -37.827 1.00 82.62 66 GLU A C 1
ATOM 529 O O . GLU A 1 66 ? 20.750 6.437 -37.273 1.00 82.62 66 GLU A O 1
ATOM 534 N N . LEU A 1 67 ? 20.435 4.205 -37.170 1.00 86.69 67 LEU A N 1
ATOM 535 C CA . LEU A 1 67 ? 20.649 4.072 -35.729 1.00 86.69 67 LEU A CA 1
ATOM 536 C C . LEU A 1 67 ? 22.138 4.203 -35.387 1.00 86.69 67 LEU A C 1
ATOM 538 O O . LEU A 1 67 ? 23.001 3.693 -36.107 1.00 86.69 67 LEU A O 1
ATOM 542 N N . ASP A 1 68 ? 22.443 4.886 -34.285 1.00 86.00 68 ASP A N 1
ATOM 543 C CA . ASP A 1 68 ? 23.811 5.001 -33.781 1.00 86.00 68 ASP A CA 1
ATOM 544 C C . ASP A 1 68 ? 24.269 3.644 -33.214 1.00 86.00 68 ASP A C 1
ATOM 546 O O . ASP A 1 68 ? 23.577 3.048 -32.389 1.00 86.00 68 ASP A O 1
ATOM 550 N N . GLU A 1 69 ? 25.441 3.152 -33.640 1.00 85.38 69 GLU A N 1
ATOM 551 C CA . GLU A 1 69 ? 26.020 1.886 -33.153 1.00 85.38 69 GLU A CA 1
ATOM 552 C C . GLU A 1 69 ? 26.158 1.867 -31.616 1.00 85.38 69 GLU A C 1
ATOM 554 O O . GLU A 1 69 ? 26.086 0.802 -31.006 1.00 85.38 69 GLU A O 1
ATOM 559 N N . SER A 1 70 ? 26.295 3.037 -30.981 1.00 87.00 70 SER A N 1
ATOM 560 C CA . SER A 1 70 ? 26.373 3.160 -29.521 1.00 87.00 70 SER A CA 1
ATOM 561 C C . SER A 1 70 ? 25.087 2.771 -28.785 1.00 87.00 70 SER A C 1
ATOM 563 O O . SER A 1 70 ? 25.172 2.384 -27.622 1.00 87.00 70 SER A O 1
ATOM 565 N N . LEU A 1 71 ? 23.916 2.786 -29.441 1.00 85.81 71 LEU A N 1
ATOM 566 C CA . LEU A 1 71 ? 22.648 2.333 -28.839 1.00 85.81 71 LEU A CA 1
ATOM 567 C C . LEU A 1 71 ? 22.670 0.842 -28.483 1.00 85.81 71 LEU A C 1
ATOM 569 O O . LEU A 1 71 ? 21.904 0.388 -27.637 1.00 85.81 71 LEU A O 1
ATOM 573 N N . PHE A 1 72 ? 23.548 0.085 -29.134 1.00 88.19 72 PHE A N 1
ATOM 574 C CA . PHE A 1 72 ? 23.635 -1.362 -29.018 1.00 88.19 72 PHE A CA 1
ATOM 575 C C . PHE A 1 72 ? 24.752 -1.825 -28.074 1.00 88.19 72 PHE A C 1
ATOM 577 O O . PHE A 1 72 ? 24.768 -2.989 -27.685 1.00 88.19 72 PHE A O 1
ATOM 584 N N . GLU A 1 73 ? 25.678 -0.935 -27.687 1.00 89.38 73 GLU A N 1
ATOM 585 C CA . GLU A 1 73 ? 26.876 -1.284 -26.901 1.00 89.38 73 GLU A CA 1
ATOM 586 C C . GLU A 1 73 ? 26.551 -1.859 -25.512 1.00 89.38 73 GLU A C 1
ATOM 588 O O . GLU A 1 73 ? 27.333 -2.646 -24.975 1.00 89.38 73 GLU A O 1
ATOM 593 N N . GLU A 1 74 ? 25.415 -1.469 -24.932 1.00 87.25 74 GLU A N 1
ATOM 594 C CA . GLU A 1 74 ? 24.983 -1.888 -23.593 1.00 87.25 74 GLU A CA 1
ATOM 595 C C . GLU A 1 74 ? 23.958 -3.036 -23.620 1.00 87.25 74 GLU A C 1
ATOM 597 O O . GLU A 1 74 ? 23.576 -3.534 -22.561 1.00 87.25 74 GLU A O 1
ATOM 602 N N . LEU A 1 75 ? 23.521 -3.481 -24.807 1.00 93.56 75 LEU A N 1
ATOM 603 C CA . LEU A 1 75 ? 22.486 -4.506 -24.954 1.00 93.56 75 LEU A CA 1
ATOM 604 C C . LEU A 1 75 ? 23.079 -5.929 -25.033 1.00 93.56 75 LEU A C 1
ATOM 606 O O . LEU A 1 75 ? 24.112 -6.128 -25.678 1.00 93.56 75 LEU A O 1
ATOM 610 N N . PRO A 1 76 ? 22.430 -6.947 -24.433 1.00 92.44 76 PRO A N 1
ATOM 611 C CA . PRO A 1 76 ? 22.871 -8.339 -24.543 1.00 92.44 76 PRO A CA 1
ATOM 612 C C . PRO A 1 76 ? 22.786 -8.864 -25.986 1.00 92.44 76 PRO A C 1
ATOM 614 O O . PRO A 1 76 ? 21.735 -8.772 -26.609 1.00 92.44 76 PRO A O 1
ATOM 617 N N . GLU A 1 77 ? 23.868 -9.444 -26.523 1.00 88.50 77 GLU A N 1
ATOM 618 C CA . GLU A 1 77 ? 23.899 -9.960 -27.911 1.00 88.50 77 GLU A CA 1
ATOM 619 C C . GLU A 1 77 ? 23.311 -11.380 -28.067 1.00 88.50 77 GLU A C 1
ATOM 621 O O . GLU A 1 77 ? 22.780 -11.708 -29.125 1.00 88.50 77 GLU A O 1
ATOM 626 N N . ASP A 1 78 ? 23.418 -12.233 -27.041 1.00 88.62 78 ASP A N 1
ATOM 627 C CA . ASP A 1 78 ? 23.105 -13.677 -27.109 1.00 88.62 78 ASP A CA 1
ATOM 628 C C . ASP A 1 78 ? 22.070 -14.126 -26.047 1.00 88.62 78 ASP A C 1
ATOM 630 O O . ASP A 1 78 ? 21.939 -15.322 -25.765 1.00 88.62 78 ASP A O 1
ATOM 634 N N . GLU A 1 79 ? 21.362 -13.182 -25.423 1.00 93.50 79 GLU A N 1
ATOM 635 C CA . GLU A 1 79 ? 20.415 -13.434 -24.329 1.00 93.50 79 GLU A CA 1
ATOM 636 C C . GLU A 1 79 ? 19.126 -12.628 -24.532 1.00 93.50 79 GLU A C 1
ATOM 638 O O . GLU A 1 79 ? 19.169 -11.504 -25.034 1.00 93.50 79 GLU A O 1
ATOM 643 N N . GLU A 1 80 ? 17.989 -13.206 -24.136 1.00 96.69 80 GLU A N 1
ATOM 644 C CA . GLU A 1 80 ? 16.693 -12.525 -24.165 1.00 96.69 80 GLU A CA 1
ATOM 645 C C . GLU A 1 80 ? 16.669 -11.371 -23.150 1.00 96.69 80 GLU A C 1
ATOM 647 O O . GLU A 1 80 ? 17.084 -11.541 -22.000 1.00 96.69 80 GLU A O 1
ATOM 652 N N . PHE A 1 81 ? 16.143 -10.209 -23.539 1.00 97.69 81 PHE A N 1
ATOM 653 C CA . PHE A 1 81 ? 15.917 -9.087 -22.626 1.00 97.69 81 PHE A CA 1
ATOM 654 C C . PHE A 1 81 ? 14.555 -8.428 -22.834 1.00 97.69 81 PHE A C 1
ATOM 656 O O . PHE A 1 81 ? 13.956 -8.475 -23.912 1.00 97.69 81 PHE A O 1
ATOM 663 N N . VAL A 1 82 ? 14.061 -7.794 -21.771 1.00 98.31 82 VAL A N 1
ATOM 664 C CA . VAL A 1 82 ? 12.733 -7.180 -21.755 1.00 98.31 82 VAL A CA 1
ATOM 665 C C . VAL A 1 82 ? 12.827 -5.711 -22.128 1.00 98.31 82 VAL A C 1
ATOM 667 O O . VAL A 1 82 ? 13.647 -4.974 -21.591 1.00 98.31 82 VAL A O 1
ATOM 670 N N . VAL A 1 83 ? 11.953 -5.269 -23.021 1.00 98.19 83 VAL A N 1
ATOM 671 C CA . VAL A 1 83 ? 11.815 -3.881 -23.451 1.00 98.19 83 VAL A CA 1
ATOM 672 C C . VAL A 1 83 ? 10.518 -3.321 -22.883 1.00 98.19 83 VAL A C 1
ATOM 674 O O . VAL A 1 83 ? 9.447 -3.905 -23.067 1.00 98.19 83 VAL A O 1
ATOM 677 N N . LEU A 1 84 ? 10.584 -2.175 -22.209 1.00 97.50 84 LEU A N 1
ATOM 678 C CA . LEU A 1 84 ? 9.405 -1.542 -21.625 1.00 97.50 84 LEU A CA 1
ATOM 679 C C . LEU A 1 84 ? 9.341 -0.040 -21.886 1.00 97.50 84 LEU A C 1
ATOM 681 O O . LEU A 1 84 ? 10.331 0.642 -22.132 1.00 97.50 84 LEU A O 1
ATOM 685 N N . CYS A 1 85 ? 8.123 0.482 -21.847 1.00 95.06 85 CYS A N 1
ATOM 686 C CA . CYS A 1 85 ? 7.839 1.906 -21.774 1.00 95.06 85 CYS A CA 1
ATOM 687 C C . CYS A 1 85 ? 6.667 2.113 -20.805 1.00 95.06 85 CYS A C 1
ATOM 689 O O . CYS A 1 85 ? 6.256 1.177 -20.125 1.00 95.06 85 CYS A O 1
ATOM 691 N N . ALA A 1 86 ? 6.080 3.309 -20.744 1.00 90.00 86 ALA A N 1
ATOM 692 C CA . ALA A 1 86 ? 4.951 3.557 -19.845 1.00 90.00 86 ALA A CA 1
ATOM 693 C C . ALA A 1 86 ? 3.726 2.658 -20.130 1.00 90.00 86 ALA A C 1
ATOM 695 O O . ALA A 1 86 ? 3.172 2.073 -19.208 1.00 90.00 86 ALA A O 1
ATOM 696 N N . LYS A 1 87 ? 3.307 2.529 -21.401 1.00 90.56 87 LYS A N 1
ATOM 697 C CA . LYS A 1 87 ? 2.022 1.895 -21.791 1.00 90.56 87 LYS A CA 1
ATOM 698 C C . LYS A 1 87 ? 2.158 0.703 -22.753 1.00 90.56 87 LYS A C 1
ATOM 700 O O . LYS A 1 87 ? 1.165 0.257 -23.315 1.00 90.56 87 LYS A O 1
ATOM 705 N N . GLY A 1 88 ? 3.375 0.231 -23.018 1.00 92.44 88 GLY A N 1
ATOM 706 C CA . GLY A 1 88 ? 3.660 -0.881 -23.939 1.00 92.44 88 GLY A CA 1
ATOM 707 C C . GLY A 1 88 ? 3.815 -0.491 -25.419 1.00 92.44 88 GLY A C 1
ATOM 708 O O . GLY A 1 88 ? 4.549 -1.147 -26.148 1.00 92.44 88 GLY A O 1
ATOM 709 N N . HIS A 1 89 ? 3.209 0.614 -25.871 1.00 91.06 89 HIS A N 1
ATOM 710 C CA . HIS A 1 89 ? 3.208 0.989 -27.297 1.00 91.06 89 HIS A CA 1
ATOM 711 C C . HIS A 1 89 ? 4.605 1.256 -27.880 1.00 91.06 89 HIS A C 1
ATOM 713 O O . HIS A 1 89 ? 4.989 0.666 -28.886 1.00 91.06 89 HIS A O 1
ATOM 719 N N . SER A 1 90 ? 5.382 2.155 -27.266 1.00 93.69 90 SER A N 1
ATOM 720 C CA . SER A 1 90 ? 6.719 2.477 -27.783 1.00 93.69 90 SER A CA 1
ATOM 721 C C . SER A 1 90 ? 7.712 1.332 -27.609 1.00 93.69 90 SER A C 1
ATOM 723 O O . SER A 1 90 ? 8.611 1.199 -28.429 1.00 93.69 90 SER A O 1
ATOM 725 N N . SER A 1 91 ? 7.556 0.505 -26.572 1.00 95.00 91 SER A N 1
ATOM 726 C CA . SER A 1 91 ? 8.446 -0.633 -26.337 1.00 95.00 91 SER A CA 1
ATOM 727 C C . SER A 1 91 ? 8.206 -1.767 -27.319 1.00 95.00 91 SER A C 1
ATOM 729 O O . SER A 1 91 ? 9.166 -2.405 -27.723 1.00 95.00 91 SER A O 1
ATOM 731 N N . GLU A 1 92 ? 6.965 -1.979 -27.765 1.00 95.69 92 GLU A N 1
ATOM 732 C CA . GLU A 1 92 ? 6.671 -2.925 -28.846 1.00 95.69 92 GLU A CA 1
ATOM 733 C C . GLU A 1 92 ? 7.375 -2.508 -30.147 1.00 95.69 92 GLU A C 1
ATOM 735 O O . GLU A 1 92 ? 8.037 -3.323 -30.786 1.00 95.69 92 GLU A O 1
ATOM 740 N N . TYR A 1 93 ? 7.329 -1.217 -30.495 1.00 95.31 93 TYR A N 1
ATOM 741 C CA . TYR A 1 93 ? 8.080 -0.688 -31.638 1.00 95.31 93 TYR A CA 1
ATOM 742 C C . TYR A 1 93 ? 9.596 -0.880 -31.480 1.00 95.31 93 TYR A C 1
ATOM 744 O O . TYR A 1 93 ? 10.238 -1.410 -32.384 1.00 95.31 93 TYR A O 1
ATOM 752 N N . VAL A 1 94 ? 10.173 -0.482 -30.339 1.00 96.19 94 VAL A N 1
ATOM 753 C CA . VAL A 1 94 ? 11.622 -0.604 -30.098 1.00 96.19 94 VAL A CA 1
ATOM 754 C C . VAL A 1 94 ? 12.067 -2.069 -30.111 1.00 96.19 94 VAL A C 1
ATOM 756 O O . VAL A 1 94 ? 13.065 -2.387 -30.753 1.00 96.19 94 VAL A O 1
ATOM 759 N N . ALA A 1 95 ? 11.312 -2.978 -29.489 1.00 97.00 95 ALA A N 1
ATOM 760 C CA . ALA A 1 95 ? 11.578 -4.414 -29.559 1.00 97.00 95 ALA A CA 1
ATOM 761 C C . ALA A 1 95 ? 11.562 -4.914 -31.012 1.00 97.00 95 ALA A C 1
ATOM 763 O O . ALA A 1 95 ? 12.460 -5.645 -31.420 1.00 97.00 95 ALA A O 1
ATOM 764 N N . GLY A 1 96 ? 10.611 -4.453 -31.831 1.00 96.31 96 GLY A N 1
ATOM 765 C CA . GLY A 1 96 ? 10.579 -4.760 -33.262 1.00 96.31 96 GLY A CA 1
ATOM 766 C C . GLY A 1 96 ? 11.828 -4.294 -34.020 1.00 96.31 96 GLY A C 1
ATOM 767 O O . GLY A 1 96 ? 12.364 -5.052 -34.831 1.00 96.31 96 GLY A O 1
ATOM 768 N N . VAL A 1 97 ? 12.322 -3.081 -33.744 1.00 95.00 97 VAL A N 1
ATOM 769 C CA . VAL A 1 97 ? 13.580 -2.567 -34.319 1.00 95.00 97 VAL A CA 1
ATOM 770 C C . VAL A 1 97 ? 14.760 -3.457 -33.917 1.00 95.00 97 VAL A C 1
ATOM 772 O O . VAL A 1 97 ? 15.541 -3.877 -34.768 1.00 95.00 97 VAL A O 1
ATOM 775 N N . LEU A 1 98 ? 14.858 -3.808 -32.636 1.00 95.44 98 LEU A N 1
ATOM 776 C CA . LEU A 1 98 ? 15.936 -4.640 -32.100 1.00 95.44 98 LEU A CA 1
ATOM 777 C C . LEU A 1 98 ? 15.939 -6.052 -32.707 1.00 95.44 98 LEU A C 1
ATOM 779 O O . LEU A 1 98 ? 16.995 -6.558 -33.086 1.00 95.44 98 LEU A O 1
ATOM 783 N N . ILE A 1 99 ? 14.764 -6.657 -32.899 1.00 95.69 99 ILE A N 1
ATOM 784 C CA . ILE A 1 99 ? 14.625 -7.965 -33.558 1.00 95.69 99 ILE A CA 1
ATOM 785 C C . ILE A 1 99 ? 15.107 -7.910 -35.016 1.00 95.69 99 ILE A C 1
ATOM 787 O O . ILE A 1 99 ? 15.727 -8.860 -35.499 1.00 95.69 99 ILE A O 1
ATOM 791 N N . GLN A 1 100 ? 14.861 -6.808 -35.736 1.00 93.31 100 GLN A N 1
ATOM 792 C CA . GLN A 1 100 ? 15.365 -6.636 -37.107 1.00 93.31 100 GLN A CA 1
ATOM 793 C C . GLN A 1 100 ? 16.896 -6.539 -37.164 1.00 93.31 100 GLN A C 1
ATOM 795 O O . GLN A 1 100 ? 17.496 -7.040 -38.119 1.00 93.31 100 GLN A O 1
ATOM 800 N N . GLU A 1 101 ? 17.514 -5.973 -36.126 1.00 92.31 101 GLU A N 1
ATOM 801 C CA . GLU A 1 101 ? 18.970 -5.926 -35.941 1.00 92.31 101 GLU A CA 1
ATOM 802 C C . GLU A 1 101 ? 19.553 -7.237 -35.370 1.00 92.31 101 GLU A C 1
ATOM 804 O O . GLU A 1 101 ? 20.770 -7.402 -35.300 1.00 92.31 101 GLU A O 1
ATOM 809 N N . GLY A 1 102 ? 18.702 -8.222 -35.055 1.00 93.69 102 GLY A N 1
ATOM 810 C CA . GLY A 1 102 ? 19.100 -9.580 -34.674 1.00 93.69 102 GLY A CA 1
ATOM 811 C C . GLY A 1 102 ? 19.154 -9.857 -33.172 1.00 93.69 102 GLY A C 1
ATOM 812 O O . GLY A 1 102 ? 19.658 -10.913 -32.794 1.00 93.69 102 GLY A O 1
ATOM 813 N N . TYR A 1 103 ? 18.633 -8.953 -32.342 1.00 96.19 103 TYR A N 1
ATOM 814 C CA . TYR A 1 103 ? 18.539 -9.117 -30.891 1.00 96.19 103 TYR A CA 1
ATOM 815 C C . TYR A 1 103 ? 17.324 -9.960 -30.475 1.00 96.19 103 TYR A C 1
ATOM 817 O O . TYR A 1 103 ? 16.293 -9.965 -31.151 1.00 96.19 103 TYR A O 1
ATOM 825 N N . ASP A 1 104 ? 17.436 -10.643 -29.333 1.00 96.50 104 ASP A N 1
ATOM 826 C CA . ASP A 1 104 ? 16.340 -11.389 -28.703 1.00 96.50 104 ASP A CA 1
ATOM 827 C C . ASP A 1 104 ? 15.597 -10.476 -27.710 1.00 96.50 104 ASP A C 1
ATOM 829 O O . ASP A 1 104 ? 15.911 -10.412 -26.524 1.00 96.50 104 ASP A O 1
ATOM 833 N N . ALA A 1 105 ? 14.671 -9.668 -28.229 1.00 97.25 105 ALA A N 1
ATOM 834 C CA . ALA A 1 105 ? 13.945 -8.663 -27.457 1.00 97.25 105 ALA A CA 1
ATOM 835 C C . ALA A 1 105 ? 12.463 -9.029 -27.317 1.00 97.25 105 ALA A C 1
ATOM 837 O O . ALA A 1 105 ? 11.797 -9.361 -28.299 1.00 97.25 105 ALA A O 1
ATOM 838 N N . VAL A 1 106 ? 11.927 -8.891 -26.106 1.00 98.06 106 VAL A N 1
ATOM 839 C CA . VAL A 1 106 ? 10.515 -9.132 -25.775 1.00 98.06 106 VAL A CA 1
ATOM 840 C C . VAL A 1 106 ? 9.905 -7.891 -25.136 1.00 98.06 106 VAL A C 1
ATOM 842 O O . VAL A 1 106 ? 10.499 -7.285 -24.251 1.00 98.06 106 VAL A O 1
ATOM 845 N N . ALA A 1 107 ? 8.714 -7.490 -25.576 1.00 98.12 107 ALA A N 1
ATOM 846 C CA . ALA A 1 107 ? 8.024 -6.329 -25.023 1.00 98.12 107 ALA A CA 1
ATOM 847 C C . ALA A 1 107 ? 7.227 -6.701 -23.763 1.00 98.12 107 ALA A C 1
ATOM 849 O O . ALA A 1 107 ? 6.507 -7.697 -23.750 1.00 98.12 107 ALA A O 1
ATOM 850 N N . LEU A 1 108 ? 7.305 -5.880 -22.716 1.00 98.12 108 LEU A N 1
ATOM 851 C CA . LEU A 1 108 ? 6.430 -6.016 -21.548 1.00 98.12 108 LEU A CA 1
ATOM 852 C C . LEU A 1 108 ? 4.994 -5.615 -21.912 1.00 98.12 108 LEU A C 1
ATOM 854 O O . LEU A 1 108 ? 4.763 -4.486 -22.369 1.00 98.12 108 LEU A O 1
ATOM 858 N N . GLU A 1 109 ? 4.026 -6.510 -21.689 1.00 97.31 109 GLU A N 1
ATOM 859 C CA . GLU A 1 109 ? 2.617 -6.227 -21.966 1.00 97.31 109 GLU A CA 1
ATOM 860 C C . GLU A 1 109 ? 2.165 -4.997 -21.168 1.00 97.31 109 GLU A C 1
ATOM 862 O O . GLU A 1 109 ? 2.383 -4.894 -19.963 1.00 97.31 109 GLU A O 1
ATOM 867 N N . ARG A 1 110 ? 1.580 -4.011 -21.864 1.00 94.69 110 ARG A N 1
ATOM 868 C CA . ARG A 1 110 ? 1.142 -2.721 -21.297 1.00 94.69 110 ARG A CA 1
ATOM 869 C C . ARG A 1 110 ? 2.247 -1.919 -20.582 1.00 94.69 110 ARG A C 1
ATOM 871 O O . ARG A 1 110 ? 1.943 -0.873 -20.014 1.00 94.69 110 ARG A O 1
ATOM 878 N N . GLY A 1 111 ? 3.518 -2.316 -20.676 1.00 94.50 111 GLY A N 1
ATOM 879 C CA . GLY A 1 111 ? 4.653 -1.612 -20.077 1.00 94.50 111 GLY A CA 1
ATOM 880 C C . GLY A 1 111 ? 4.548 -1.468 -18.554 1.00 94.50 111 GLY A C 1
ATOM 881 O O . GLY A 1 111 ? 4.022 -2.342 -17.870 1.00 94.50 111 GLY A O 1
ATOM 882 N N . MET A 1 112 ? 5.008 -0.335 -18.017 1.00 92.31 112 MET A N 1
ATOM 883 C CA . MET A 1 112 ? 4.914 -0.037 -16.580 1.00 92.31 112 MET A CA 1
ATOM 884 C C . MET A 1 112 ? 3.469 -0.002 -16.069 1.00 92.31 112 MET A C 1
ATOM 886 O O . MET A 1 112 ? 3.238 -0.312 -14.906 1.00 92.31 112 MET A O 1
ATOM 890 N N . ASN A 1 113 ? 2.485 0.316 -16.918 1.00 91.44 113 ASN A N 1
ATOM 891 C CA . ASN A 1 113 ? 1.073 0.207 -16.547 1.00 91.44 113 ASN A CA 1
ATOM 892 C C . ASN A 1 113 ? 0.643 -1.251 -16.322 1.00 91.44 113 ASN A C 1
ATOM 894 O O . ASN A 1 113 ? -0.207 -1.495 -15.476 1.00 91.44 113 ASN A O 1
ATOM 898 N N . GLY A 1 114 ? 1.201 -2.203 -17.077 1.00 93.25 114 GLY A N 1
ATOM 899 C CA . GLY A 1 114 ? 0.983 -3.631 -16.839 1.00 93.25 114 GLY A CA 1
ATOM 900 C C . GLY A 1 114 ? 1.634 -4.081 -15.533 1.00 93.25 114 GLY A C 1
ATOM 901 O O . GLY A 1 114 ? 0.999 -4.732 -14.710 1.00 93.25 114 GLY A O 1
ATOM 902 N N . TRP A 1 115 ? 2.873 -3.643 -15.291 1.00 93.25 115 TRP A N 1
ATOM 903 C CA . TRP A 1 115 ? 3.560 -3.882 -14.017 1.00 93.25 115 TRP A CA 1
ATOM 904 C C . TRP A 1 115 ? 2.771 -3.340 -12.814 1.00 93.25 115 TRP A C 1
ATOM 906 O O . TRP A 1 115 ? 2.583 -4.034 -11.821 1.00 93.25 115 TRP A O 1
ATOM 916 N N . ALA A 1 116 ? 2.229 -2.127 -12.936 1.00 90.56 116 ALA A N 1
ATOM 917 C CA . ALA A 1 116 ? 1.395 -1.495 -11.916 1.00 90.56 116 ALA A CA 1
ATOM 918 C C . ALA A 1 116 ? 0.009 -2.126 -11.715 1.00 90.56 116 ALA A C 1
ATOM 920 O O . ALA A 1 116 ? -0.686 -1.760 -10.763 1.00 90.56 116 ALA A O 1
ATOM 921 N N . SER A 1 117 ? -0.405 -3.037 -12.598 1.00 90.94 117 SER A N 1
ATOM 922 C CA . SER A 1 117 ? -1.650 -3.793 -12.452 1.00 90.94 117 SER A CA 1
ATOM 923 C C . SER A 1 117 ? -1.462 -5.170 -11.818 1.00 90.94 117 SER A C 1
ATOM 925 O O . SER A 1 117 ? -2.459 -5.861 -11.632 1.00 90.94 117 SER A O 1
ATOM 927 N N . ILE A 1 118 ? -0.228 -5.568 -11.479 1.00 93.00 118 ILE A N 1
ATOM 928 C CA . ILE A 1 118 ? 0.006 -6.834 -10.779 1.00 93.00 118 ILE A CA 1
ATOM 929 C C . ILE A 1 118 ? -0.672 -6.780 -9.413 1.00 93.00 118 ILE A C 1
ATOM 931 O O . ILE A 1 118 ? -0.522 -5.816 -8.656 1.00 93.00 118 ILE A O 1
ATOM 935 N N . TYR A 1 119 ? -1.386 -7.858 -9.119 1.00 91.00 119 TYR A N 1
ATOM 936 C CA . TYR A 1 119 ? -2.123 -8.059 -7.892 1.00 91.00 119 TYR A CA 1
ATOM 937 C C . TYR A 1 119 ? -1.925 -9.493 -7.419 1.00 91.00 119 TYR A C 1
ATOM 939 O O . TYR A 1 119 ? -2.254 -10.440 -8.137 1.00 91.00 119 TYR A O 1
ATOM 947 N N . GLU A 1 120 ? -1.372 -9.653 -6.223 1.00 94.00 120 GLU A N 1
ATOM 948 C CA . GLU A 1 120 ? -1.139 -10.962 -5.614 1.00 94.00 120 GLU A CA 1
ATOM 949 C C . GLU A 1 120 ? -2.072 -11.163 -4.420 1.00 94.00 120 GLU A C 1
ATOM 951 O O . GLU A 1 120 ? -2.424 -10.210 -3.730 1.00 94.00 120 GLU A O 1
ATOM 956 N N . TYR A 1 121 ? -2.483 -12.411 -4.199 1.00 95.44 121 TYR A N 1
ATOM 957 C CA . TYR A 1 121 ? -3.404 -12.817 -3.140 1.00 95.44 121 TYR A CA 1
ATOM 958 C C . TYR A 1 121 ? -2.780 -13.949 -2.330 1.00 95.44 121 TYR A C 1
ATOM 960 O O . TYR A 1 121 ? -2.444 -14.997 -2.890 1.00 95.44 121 TYR A O 1
ATOM 968 N N . THR A 1 122 ? -2.700 -13.754 -1.017 1.00 96.56 122 THR A N 1
ATOM 969 C CA . THR A 1 122 ? -2.146 -14.728 -0.073 1.00 96.56 122 THR A CA 1
ATOM 970 C C . THR A 1 122 ? -3.069 -14.854 1.132 1.00 96.56 122 THR A C 1
ATOM 972 O O . THR A 1 122 ? -3.349 -13.869 1.807 1.00 96.56 122 THR A O 1
ATOM 975 N N . GLU A 1 123 ? -3.549 -16.063 1.426 1.00 97.25 123 GLU A N 1
ATOM 976 C CA . GLU A 1 123 ? -4.307 -16.334 2.655 1.00 97.25 123 GLU A CA 1
ATOM 977 C C . GLU A 1 123 ? -3.358 -16.359 3.857 1.00 97.25 123 GLU A C 1
ATOM 979 O O . GLU A 1 123 ? -2.301 -16.985 3.800 1.00 97.25 123 GLU A O 1
ATOM 984 N N . LEU A 1 124 ? -3.738 -15.670 4.933 1.00 96.94 124 LEU A N 1
ATOM 985 C CA . LEU A 1 124 ? -2.972 -15.595 6.171 1.00 96.94 124 LEU A CA 1
ATOM 986 C C . LEU A 1 124 ? -3.388 -16.723 7.115 1.00 96.94 124 LEU A C 1
ATOM 988 O O . LEU A 1 124 ? -4.575 -16.992 7.308 1.00 96.94 124 LEU A O 1
ATOM 992 N N . GLU A 1 125 ? -2.410 -17.339 7.769 1.00 94.00 125 GLU A N 1
ATOM 993 C CA . GLU A 1 125 ? -2.664 -18.303 8.839 1.00 94.00 125 GLU A CA 1
ATOM 994 C C . GLU A 1 125 ? -2.986 -17.554 10.145 1.00 94.00 125 GLU A C 1
ATOM 996 O O . GLU A 1 125 ? -2.093 -17.051 10.830 1.00 94.00 125 GLU A O 1
ATOM 1001 N N . THR A 1 126 ? -4.271 -17.478 10.496 1.00 93.81 126 THR A N 1
ATOM 1002 C CA . THR A 1 126 ? -4.770 -16.824 11.718 1.00 93.81 126 THR A CA 1
ATOM 1003 C C . THR A 1 126 ? -5.183 -17.851 12.778 1.00 93.81 126 THR A C 1
ATOM 1005 O O . THR A 1 126 ? -5.301 -19.049 12.506 1.00 93.81 126 THR A O 1
ATOM 1008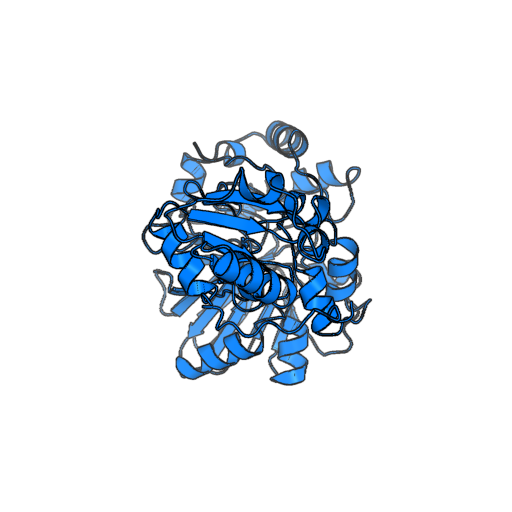 N N . ASP A 1 127 ? -5.389 -17.409 14.022 1.00 91.12 127 ASP A N 1
ATOM 1009 C CA . ASP A 1 127 ? -5.887 -18.278 15.102 1.00 91.12 127 ASP A CA 1
ATOM 1010 C C . ASP A 1 127 ? -7.425 -18.329 15.207 1.00 91.12 127 ASP A C 1
ATOM 1012 O O . ASP A 1 127 ? -7.967 -19.034 16.070 1.00 91.12 127 ASP A O 1
ATOM 1016 N N . GLY A 1 128 ? -8.106 -17.597 14.324 1.00 90.44 128 GLY A N 1
ATOM 1017 C CA . GLY A 1 128 ? -9.547 -17.403 14.292 1.00 90.44 128 GLY A CA 1
ATOM 1018 C C . GLY A 1 128 ? -10.302 -18.302 13.317 1.00 90.44 128 GLY A C 1
ATOM 1019 O O . GLY A 1 128 ? -9.734 -19.154 12.635 1.00 90.44 128 GLY A O 1
ATOM 1020 N N . ASP A 1 129 ? -11.622 -18.110 13.273 1.00 90.00 129 ASP A N 1
ATOM 1021 C CA . ASP A 1 129 ? -12.512 -18.822 12.347 1.00 90.00 129 ASP A CA 1
ATOM 1022 C C . ASP A 1 129 ? -12.675 -18.074 11.004 1.00 90.00 129 ASP A C 1
ATOM 1024 O O . ASP A 1 129 ? -13.055 -18.694 10.006 1.00 90.00 129 ASP A O 1
ATOM 1028 N N . ALA A 1 130 ? -12.374 -16.768 10.962 1.00 96.56 130 ALA A N 1
ATOM 1029 C CA . ALA A 1 130 ? -12.435 -15.975 9.738 1.00 96.56 130 ALA A CA 1
ATOM 1030 C C . ALA A 1 130 ? -11.249 -16.274 8.814 1.00 96.56 130 ALA A C 1
ATOM 1032 O O . ALA A 1 130 ? -10.098 -16.364 9.246 1.00 96.56 130 ALA A O 1
ATOM 1033 N N . LEU A 1 131 ? -11.526 -16.350 7.512 1.00 98.31 131 LEU A N 1
ATOM 1034 C CA . LEU A 1 131 ? -10.483 -16.299 6.496 1.00 98.31 131 LEU A CA 1
ATOM 1035 C C . LEU A 1 131 ? -9.997 -14.856 6.396 1.00 98.31 131 LEU A C 1
ATOM 1037 O O . LEU A 1 131 ? -10.790 -13.947 6.144 1.00 98.31 131 LEU A O 1
ATOM 1041 N N . VAL A 1 132 ? -8.693 -14.660 6.557 1.00 98.50 132 VAL A N 1
ATOM 1042 C CA . VAL A 1 132 ? -8.032 -13.385 6.287 1.00 98.50 132 VAL A CA 1
ATOM 1043 C C . VAL A 1 132 ? -7.068 -13.589 5.132 1.00 98.50 132 VAL A C 1
ATOM 1045 O O . VAL A 1 132 ? -6.300 -14.546 5.134 1.00 98.50 132 VAL A O 1
ATOM 1048 N N . ALA A 1 133 ? -7.101 -12.703 4.147 1.00 98.38 133 ALA A N 1
ATOM 1049 C CA . ALA A 1 133 ? -6.161 -12.722 3.039 1.00 98.38 133 ALA A CA 1
ATOM 1050 C C . ALA A 1 133 ? -5.546 -11.346 2.828 1.00 98.38 133 ALA A C 1
ATOM 1052 O O . ALA A 1 133 ? -6.210 -10.327 3.004 1.00 98.38 133 ALA A O 1
ATOM 1053 N N . GLN A 1 134 ? -4.277 -11.335 2.448 1.00 98.50 134 GLN A N 1
ATOM 1054 C CA . GLN A 1 134 ? -3.535 -10.153 2.063 1.00 98.50 134 GLN A CA 1
ATOM 1055 C C . GLN A 1 134 ? -3.506 -10.047 0.544 1.00 98.50 134 GLN A C 1
ATOM 1057 O O . GLN A 1 134 ? -3.183 -11.001 -0.166 1.00 98.50 134 GLN A O 1
ATOM 1062 N N . TYR A 1 135 ? -3.803 -8.850 0.073 1.00 97.88 135 TYR A N 1
ATOM 1063 C CA . TYR A 1 135 ? -3.595 -8.422 -1.291 1.00 97.88 135 TYR A CA 1
ATOM 1064 C C . TYR A 1 135 ? -2.328 -7.597 -1.374 1.00 97.88 135 TYR A C 1
ATOM 1066 O O . TYR A 1 135 ? -2.099 -6.753 -0.511 1.00 97.88 135 TYR A O 1
ATOM 1074 N N . GLN A 1 136 ? -1.535 -7.808 -2.416 1.00 94.94 136 GLN A N 1
ATOM 1075 C CA . GLN A 1 136 ? -0.287 -7.086 -2.624 1.00 94.94 136 GLN A CA 1
ATOM 1076 C C . GLN A 1 136 ? -0.317 -6.427 -3.993 1.00 94.94 136 GLN A C 1
ATOM 1078 O O . GLN A 1 136 ? -0.649 -7.073 -4.988 1.00 94.94 136 GLN A O 1
ATOM 1083 N N . ARG A 1 137 ? 0.059 -5.147 -4.044 1.00 92.56 137 ARG A N 1
ATOM 1084 C CA . ARG A 1 137 ? 0.362 -4.436 -5.287 1.00 92.56 137 ARG A CA 1
ATOM 1085 C C . ARG A 1 137 ? 1.877 -4.206 -5.357 1.00 92.56 137 ARG A C 1
ATOM 1087 O O . ARG A 1 137 ? 2.348 -3.165 -4.890 1.00 92.56 137 ARG A O 1
ATOM 1094 N N . PRO A 1 138 ? 2.657 -5.136 -5.941 1.00 88.69 138 PRO A N 1
ATOM 1095 C CA . PRO A 1 138 ? 4.120 -5.108 -5.871 1.00 88.69 138 PRO A CA 1
ATOM 1096 C C . PRO A 1 138 ? 4.741 -3.819 -6.410 1.00 88.69 138 PRO A C 1
ATOM 1098 O O . PRO A 1 138 ? 5.769 -3.368 -5.928 1.00 88.69 138 PRO A O 1
ATOM 1101 N N . SER A 1 139 ? 4.096 -3.188 -7.393 1.00 86.31 139 SER A N 1
ATOM 1102 C CA . SER A 1 139 ? 4.573 -1.950 -8.010 1.00 86.31 139 SER A CA 1
ATOM 1103 C C . SER A 1 139 ? 4.690 -0.762 -7.062 1.00 86.31 139 SER A C 1
ATOM 1105 O O . SER A 1 139 ? 5.490 0.132 -7.328 1.00 86.31 139 SER A O 1
ATOM 1107 N N . SER A 1 140 ? 3.845 -0.720 -6.031 1.00 85.44 140 SER A N 1
ATOM 1108 C CA . SER A 1 140 ? 3.758 0.398 -5.091 1.00 85.44 140 SER A CA 1
ATOM 1109 C C . SER A 1 140 ? 3.941 -0.034 -3.639 1.00 85.44 140 SER A C 1
ATOM 1111 O O . SER A 1 140 ? 4.008 0.818 -2.768 1.00 85.44 140 SER A O 1
ATOM 1113 N N . GLY A 1 141 ? 4.012 -1.336 -3.358 1.00 90.12 141 GLY A N 1
ATOM 1114 C CA . GLY A 1 141 ? 4.113 -1.853 -1.996 1.00 90.12 141 GLY A CA 1
ATOM 1115 C C . GLY A 1 141 ? 2.817 -1.740 -1.189 1.00 90.12 141 GLY A C 1
ATOM 1116 O O . GLY A 1 141 ? 2.844 -1.982 0.012 1.00 90.12 141 GLY A O 1
ATOM 1117 N N . CYS A 1 142 ? 1.688 -1.363 -1.809 1.00 93.44 142 CYS A N 1
ATOM 1118 C CA . CYS A 1 142 ? 0.398 -1.293 -1.114 1.00 93.44 142 CYS A CA 1
ATOM 1119 C C . CYS A 1 142 ? -0.095 -2.688 -0.746 1.00 93.44 142 CYS A C 1
ATOM 1121 O O . CYS A 1 142 ? -0.000 -3.630 -1.543 1.00 93.44 142 CYS A O 1
ATOM 1123 N N . LEU A 1 143 ? -0.714 -2.766 0.422 1.00 96.81 143 LEU A N 1
ATOM 1124 C CA . LEU A 1 143 ? -1.362 -3.942 0.960 1.00 96.81 143 LEU A CA 1
ATOM 1125 C C . LEU A 1 143 ? -2.819 -3.610 1.279 1.00 96.81 143 LEU A C 1
ATOM 1127 O O . LEU A 1 143 ? -3.116 -2.577 1.870 1.00 96.81 143 LEU A O 1
ATOM 1131 N N . ALA A 1 144 ? -3.715 -4.519 0.916 1.00 98.19 144 ALA A N 1
ATOM 1132 C CA . ALA A 1 144 ? -5.113 -4.493 1.333 1.00 98.19 144 ALA A CA 1
ATOM 1133 C C . ALA A 1 144 ? -5.467 -5.852 1.933 1.00 98.19 144 ALA A C 1
ATOM 1135 O O . ALA A 1 144 ? -4.752 -6.830 1.712 1.00 98.19 144 ALA A O 1
ATOM 1136 N N . TYR A 1 145 ? -6.575 -5.947 2.663 1.00 98.75 145 TYR A N 1
ATOM 1137 C CA . TYR A 1 145 ? -6.930 -7.197 3.336 1.00 98.75 145 TYR A CA 1
ATOM 1138 C C . TYR A 1 145 ? -8.383 -7.570 3.131 1.00 98.75 145 TYR A C 1
ATOM 1140 O O . TYR A 1 145 ? -9.267 -6.745 3.339 1.00 98.75 145 TYR A O 1
ATOM 1148 N N . LEU A 1 146 ? -8.634 -8.827 2.772 1.00 98.81 146 LEU A N 1
ATOM 1149 C CA . LEU A 1 146 ? -9.966 -9.415 2.788 1.00 98.81 146 LEU A CA 1
ATOM 1150 C C . LEU A 1 146 ? -10.187 -10.131 4.117 1.00 98.81 146 LEU A C 1
ATOM 1152 O O . LEU A 1 146 ? -9.349 -10.922 4.541 1.00 98.81 146 LEU A O 1
ATOM 1156 N N . VAL A 1 147 ? -11.344 -9.910 4.726 1.00 98.81 147 VAL A N 1
ATOM 1157 C CA . VAL A 1 147 ? -11.846 -10.682 5.863 1.00 98.81 147 VAL A CA 1
ATOM 1158 C C . VAL A 1 147 ? -13.144 -11.341 5.428 1.00 98.81 147 VAL A C 1
ATOM 1160 O O . VAL A 1 147 ? -14.062 -10.642 5.003 1.00 98.81 147 VAL A O 1
ATOM 1163 N N . VAL A 1 148 ? -13.233 -12.666 5.523 1.00 98.75 148 VAL A N 1
ATOM 1164 C CA . VAL A 1 148 ? -14.424 -13.440 5.156 1.00 98.75 148 VAL A CA 1
ATOM 1165 C C . VAL A 1 148 ? -14.830 -14.345 6.305 1.00 98.75 148 VAL A C 1
ATOM 1167 O O . VAL A 1 148 ? -14.040 -15.167 6.767 1.00 98.75 148 VAL A O 1
ATOM 1170 N N . ASP A 1 149 ? -16.093 -14.249 6.707 1.00 98.38 149 ASP A N 1
ATOM 1171 C CA . ASP A 1 149 ? -16.705 -15.203 7.624 1.00 98.38 149 ASP A CA 1
ATOM 1172 C C . ASP A 1 149 ? -18.150 -15.503 7.202 1.00 98.38 149 ASP A C 1
ATOM 1174 O O . ASP A 1 149 ? -18.959 -14.616 6.919 1.00 98.38 149 ASP A O 1
ATOM 1178 N N . GLY A 1 150 ? -18.474 -16.793 7.116 1.00 97.75 150 GLY A N 1
ATOM 1179 C CA . GLY A 1 150 ? -19.754 -17.266 6.603 1.00 97.75 150 GLY A CA 1
ATOM 1180 C C . GLY A 1 150 ? -20.021 -16.829 5.156 1.00 97.75 150 GLY A C 1
ATOM 1181 O O . GLY A 1 150 ? -19.347 -17.273 4.228 1.00 97.75 150 GLY A O 1
ATOM 1182 N N . ASP A 1 151 ? -21.074 -16.036 4.960 1.00 98.25 151 ASP A N 1
ATOM 1183 C CA . ASP A 1 151 ? -21.487 -15.468 3.672 1.00 98.25 151 ASP A CA 1
ATOM 1184 C C . ASP A 1 151 ? -21.268 -13.947 3.587 1.00 98.25 151 ASP A C 1
ATOM 1186 O O . ASP A 1 151 ? -21.799 -13.296 2.683 1.00 98.25 151 ASP A O 1
ATOM 1190 N N . GLU A 1 152 ? -20.461 -13.379 4.484 1.00 98.75 152 GLU A N 1
ATOM 1191 C CA . GLU A 1 152 ? -20.141 -11.954 4.523 1.00 98.75 152 GLU A CA 1
ATOM 1192 C C . GLU A 1 152 ? -18.631 -11.721 4.427 1.00 98.75 152 GLU A C 1
ATOM 1194 O O . GLU A 1 152 ? -17.820 -12.542 4.856 1.00 98.75 152 GLU A O 1
ATOM 1199 N N . ALA A 1 153 ? -18.257 -10.585 3.840 1.00 98.81 153 ALA A N 1
ATOM 1200 C CA . ALA A 1 153 ? -16.873 -10.156 3.739 1.00 98.81 153 ALA A CA 1
ATOM 1201 C C . ALA A 1 153 ? -16.709 -8.657 4.017 1.00 98.81 153 ALA A C 1
ATOM 1203 O O . ALA A 1 153 ? -17.634 -7.864 3.814 1.00 98.81 153 ALA A O 1
ATOM 1204 N N . ALA A 1 154 ? -15.505 -8.260 4.412 1.00 98.88 154 ALA A N 1
ATOM 1205 C CA . ALA A 1 154 ? -15.047 -6.878 4.420 1.00 98.88 154 ALA A CA 1
ATOM 1206 C C . ALA A 1 154 ? -13.679 -6.772 3.748 1.00 98.88 154 ALA A C 1
ATOM 1208 O O . ALA A 1 154 ? -12.886 -7.708 3.813 1.00 98.88 154 ALA A O 1
ATOM 1209 N N . VAL A 1 155 ? -13.404 -5.622 3.139 1.00 98.88 155 VAL A N 1
ATOM 1210 C CA . VAL A 1 155 ? -12.069 -5.267 2.653 1.00 98.88 155 VAL A CA 1
ATOM 1211 C C . VAL A 1 155 ? -11.533 -4.081 3.450 1.00 98.88 155 VAL A C 1
ATOM 1213 O O . VAL A 1 155 ? -12.263 -3.114 3.679 1.00 98.88 155 VAL A O 1
ATOM 1216 N N . VAL A 1 156 ? -10.282 -4.173 3.891 1.00 98.81 156 VAL A N 1
ATOM 1217 C CA . VAL A 1 156 ? -9.547 -3.116 4.596 1.00 98.81 156 VAL A CA 1
ATOM 1218 C C . VAL A 1 156 ? -8.510 -2.520 3.648 1.00 98.81 156 VAL A C 1
ATOM 1220 O O . VAL A 1 156 ? -7.788 -3.273 2.995 1.00 98.81 156 VAL A O 1
ATOM 1223 N N . ASP A 1 157 ? -8.466 -1.189 3.580 1.00 98.44 157 ASP A N 1
ATOM 1224 C CA . ASP A 1 157 ? -7.631 -0.368 2.694 1.00 98.44 157 ASP A CA 1
ATOM 1225 C C . ASP A 1 157 ? -7.727 -0.764 1.205 1.00 98.44 157 ASP A C 1
ATOM 1227 O O . ASP A 1 157 ? -6.713 -1.022 0.557 1.00 98.44 157 ASP A O 1
ATOM 1231 N N . PRO A 1 158 ? -8.943 -0.872 0.624 1.00 97.94 158 PRO A N 1
ATOM 1232 C CA . PRO A 1 158 ? -9.089 -1.257 -0.775 1.00 97.94 158 PRO A CA 1
ATOM 1233 C C . PRO A 1 158 ? -8.473 -0.208 -1.703 1.00 97.94 158 PRO A C 1
ATOM 1235 O O . PRO A 1 158 ? -8.783 0.974 -1.596 1.00 97.94 158 PRO A O 1
ATOM 1238 N N . LEU A 1 159 ? -7.708 -0.638 -2.703 1.00 95.31 159 LEU A N 1
ATOM 1239 C CA . LEU A 1 159 ? -7.241 0.245 -3.769 1.00 95.31 159 LEU A CA 1
ATOM 1240 C C . LEU A 1 159 ? -8.342 0.428 -4.815 1.00 95.31 159 LEU A C 1
ATOM 1242 O O . LEU A 1 159 ? -8.963 -0.543 -5.253 1.00 95.31 159 LEU A O 1
ATOM 1246 N N . ARG A 1 160 ? -8.551 1.661 -5.288 1.00 94.69 160 ARG A N 1
ATOM 1247 C CA . ARG A 1 160 ? -9.568 1.962 -6.308 1.00 94.69 160 ARG A CA 1
ATOM 1248 C C . ARG A 1 160 ? -9.410 1.115 -7.564 1.00 94.69 160 ARG A C 1
ATOM 1250 O O . ARG A 1 160 ? -10.417 0.679 -8.116 1.00 94.69 160 ARG A O 1
ATOM 1257 N N . TYR A 1 161 ? -8.173 0.896 -8.006 1.00 92.88 161 TYR A N 1
ATOM 1258 C CA . TYR A 1 161 ? -7.895 0.152 -9.233 1.00 92.88 161 TYR A CA 1
ATOM 1259 C C . TYR A 1 161 ? -8.402 -1.298 -9.193 1.00 92.88 161 TYR A C 1
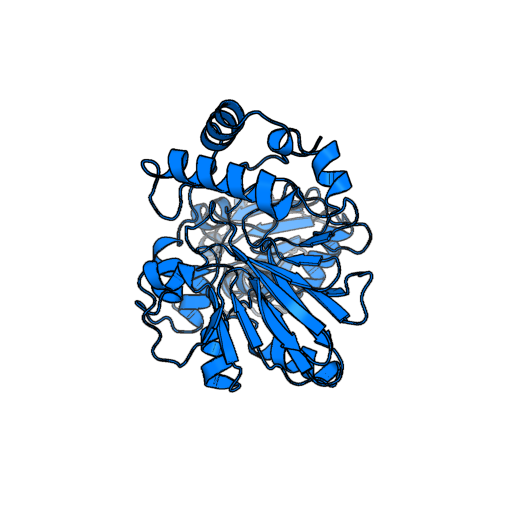ATOM 1261 O O . TYR A 1 161 ? -8.768 -1.821 -10.240 1.00 92.88 161 TYR A O 1
ATOM 1269 N N . PHE A 1 162 ? -8.469 -1.910 -8.003 1.00 95.31 162 PHE A N 1
ATOM 1270 C CA . PHE A 1 162 ? -8.841 -3.317 -7.807 1.00 95.31 162 PHE A CA 1
ATOM 1271 C C . PHE A 1 162 ? -10.249 -3.508 -7.211 1.00 95.31 162 PHE A C 1
ATOM 1273 O O . PHE A 1 162 ? -10.562 -4.548 -6.628 1.00 95.31 162 PHE A O 1
ATOM 1280 N N . ALA A 1 163 ? -11.108 -2.484 -7.293 1.00 96.56 163 ALA A N 1
ATOM 1281 C CA . ALA A 1 163 ? -12.428 -2.505 -6.663 1.00 96.56 163 ALA A CA 1
ATOM 1282 C C . ALA A 1 163 ? -13.301 -3.688 -7.132 1.00 96.56 163 ALA A C 1
ATOM 1284 O O . ALA A 1 163 ? -13.982 -4.321 -6.321 1.00 96.56 163 ALA A O 1
ATOM 1285 N N . ASP A 1 164 ? -13.272 -4.007 -8.428 1.00 97.06 164 ASP A N 1
ATOM 1286 C CA . ASP A 1 164 ? -14.059 -5.104 -9.001 1.00 97.06 164 ASP A CA 1
ATOM 1287 C C . ASP A 1 164 ? -13.526 -6.481 -8.568 1.00 97.06 164 ASP A C 1
ATOM 1289 O O . ASP A 1 164 ? -14.306 -7.415 -8.349 1.00 97.06 164 ASP A O 1
ATOM 1293 N N . GLU A 1 165 ? -12.210 -6.600 -8.412 1.00 97.44 165 GLU A N 1
ATOM 1294 C CA . GLU A 1 165 ? -11.491 -7.801 -8.001 1.00 97.44 165 GLU A CA 1
ATOM 1295 C C . GLU A 1 165 ? -11.870 -8.196 -6.573 1.00 97.44 165 GLU A C 1
ATOM 1297 O O . GLU A 1 165 ? -12.283 -9.336 -6.358 1.00 97.44 165 GLU A O 1
ATOM 1302 N N . TYR A 1 166 ? -11.887 -7.252 -5.623 1.00 98.38 166 TYR A N 1
ATOM 1303 C CA . TYR A 1 166 ? -12.308 -7.533 -4.241 1.00 98.38 166 TYR A CA 1
ATOM 1304 C C . TYR A 1 166 ? -13.726 -8.125 -4.170 1.00 98.38 166 TYR A C 1
ATOM 1306 O O . TYR A 1 166 ? -14.003 -9.062 -3.415 1.00 98.38 166 TYR A O 1
ATOM 1314 N N . VAL A 1 167 ? -14.649 -7.602 -4.986 1.00 98.62 167 VAL A N 1
ATOM 1315 C CA . VAL A 1 167 ? -16.035 -8.094 -5.059 1.00 98.62 167 VAL A CA 1
ATOM 1316 C C . VAL A 1 167 ? -16.094 -9.478 -5.707 1.00 98.62 167 VAL A C 1
ATOM 1318 O O . VAL A 1 167 ? -16.875 -10.340 -5.282 1.00 98.62 167 VAL A O 1
ATOM 1321 N N . ALA A 1 168 ? -15.292 -9.706 -6.750 1.00 98.31 168 ALA A N 1
ATOM 1322 C CA . ALA A 1 168 ? -15.205 -10.992 -7.426 1.00 98.31 168 ALA A CA 1
ATOM 1323 C C . ALA A 1 168 ? -14.635 -12.084 -6.508 1.00 98.31 168 ALA A C 1
ATOM 1325 O O . ALA A 1 168 ? -15.195 -13.186 -6.479 1.00 98.31 168 ALA A O 1
ATOM 1326 N N . ASP A 1 169 ? -13.603 -11.767 -5.730 1.00 98.31 169 ASP A N 1
ATOM 1327 C CA . ASP A 1 169 ? -12.936 -12.681 -4.804 1.00 98.31 169 ASP A CA 1
ATOM 1328 C C . ASP A 1 169 ? -13.836 -13.059 -3.630 1.00 98.31 169 ASP A C 1
ATOM 1330 O O . ASP A 1 169 ? -14.067 -14.248 -3.394 1.00 98.31 169 ASP A O 1
ATOM 1334 N N . ALA A 1 170 ? -14.460 -12.075 -2.968 1.00 98.56 170 ALA A N 1
ATOM 1335 C CA . ALA A 1 170 ? -15.443 -12.336 -1.914 1.00 98.56 170 ALA A CA 1
ATOM 1336 C C . ALA A 1 170 ? -16.543 -13.292 -2.411 1.00 98.56 170 ALA A C 1
ATOM 1338 O O . ALA A 1 170 ? -16.880 -14.290 -1.768 1.00 98.56 170 ALA A O 1
ATOM 1339 N N . LYS A 1 171 ? -17.045 -13.057 -3.628 1.00 98.44 171 LYS A N 1
ATOM 1340 C CA . LYS A 1 171 ? -18.053 -13.914 -4.257 1.00 98.44 171 LYS A CA 1
ATOM 1341 C C . LYS A 1 171 ? -17.527 -15.304 -4.615 1.00 98.44 171 LYS A C 1
ATOM 1343 O O . LYS A 1 171 ? -18.290 -16.271 -4.532 1.00 98.44 171 LYS A O 1
ATOM 1348 N N . ALA A 1 172 ? -16.272 -15.427 -5.044 1.00 98.31 172 ALA A N 1
ATOM 1349 C CA . ALA A 1 172 ? -15.638 -16.713 -5.326 1.00 98.31 172 ALA A CA 1
ATOM 1350 C C . ALA A 1 172 ? -15.507 -17.567 -4.054 1.00 98.31 172 ALA A C 1
ATOM 1352 O O . ALA A 1 172 ? -15.695 -18.785 -4.118 1.00 98.31 172 ALA A O 1
ATOM 1353 N N . LEU A 1 173 ? -15.302 -16.916 -2.907 1.00 98.19 173 LEU A N 1
ATOM 1354 C CA . LEU A 1 173 ? -15.314 -17.518 -1.571 1.00 98.19 173 LEU A CA 1
ATOM 1355 C C . LEU A 1 173 ? -16.733 -17.782 -1.031 1.00 98.19 173 LEU A C 1
ATOM 1357 O O . LEU A 1 173 ? -16.899 -18.430 -0.002 1.00 98.19 173 LEU A O 1
ATOM 1361 N N . GLY A 1 174 ? -17.776 -17.373 -1.761 1.00 98.31 174 GLY A N 1
ATOM 1362 C CA . GLY A 1 174 ? -19.174 -17.600 -1.395 1.00 98.31 174 GLY A CA 1
ATOM 1363 C C . GLY A 1 174 ? -19.774 -16.532 -0.480 1.00 98.31 174 GLY A C 1
ATOM 1364 O O . GLY A 1 174 ? -20.871 -16.754 0.034 1.00 98.31 174 GLY A O 1
ATOM 1365 N N . ALA A 1 175 ? -19.100 -15.393 -0.328 1.00 98.69 175 ALA A N 1
ATOM 1366 C CA . ALA A 1 175 ? -19.504 -14.276 0.510 1.00 98.69 175 ALA A CA 1
ATOM 1367 C C . ALA A 1 175 ? -19.937 -13.037 -0.295 1.00 98.69 175 ALA A C 1
ATOM 1369 O O . ALA A 1 175 ? -19.672 -12.898 -1.491 1.00 98.69 175 ALA A O 1
ATOM 1370 N N . GLU A 1 176 ? -20.641 -12.126 0.370 1.00 98.69 176 GLU A N 1
ATOM 1371 C CA . GLU A 1 176 ? -20.992 -10.796 -0.125 1.00 98.69 176 GLU A CA 1
ATOM 1372 C C . GLU A 1 176 ? -20.123 -9.744 0.573 1.00 98.69 176 GLU A C 1
ATOM 1374 O O . GLU A 1 176 ? -20.086 -9.695 1.802 1.00 98.69 176 GLU A O 1
ATOM 1379 N N . LEU A 1 177 ? -19.460 -8.875 -0.195 1.00 98.81 177 LEU A N 1
ATOM 1380 C CA . LEU A 1 177 ? -18.674 -7.773 0.359 1.00 98.81 177 LEU A CA 1
ATOM 1381 C C . LEU A 1 177 ? -19.607 -6.726 0.993 1.00 98.81 177 LEU A C 1
ATOM 1383 O O . LEU A 1 177 ? -20.312 -6.001 0.293 1.00 98.81 177 LEU A O 1
ATOM 1387 N N . LYS A 1 178 ? -19.647 -6.678 2.328 1.00 98.62 178 LYS A N 1
ATOM 1388 C CA . LYS A 1 178 ? -20.513 -5.795 3.126 1.00 98.62 178 LYS A CA 1
ATOM 1389 C C . LYS A 1 178 ? -19.864 -4.460 3.436 1.00 98.62 178 LYS A C 1
ATOM 1391 O O . LYS A 1 178 ? -20.549 -3.436 3.378 1.00 98.62 178 LYS A O 1
ATOM 1396 N N . TYR A 1 179 ? -18.572 -4.487 3.754 1.00 98.81 179 TYR A N 1
ATOM 1397 C CA . TYR A 1 179 ? -17.827 -3.320 4.205 1.00 98.81 179 TYR A CA 1
ATOM 1398 C C . TYR A 1 179 ? -16.569 -3.092 3.372 1.00 98.81 179 TYR A C 1
ATOM 1400 O O . TYR A 1 179 ? -15.869 -4.034 3.008 1.00 98.81 179 TYR A O 1
ATOM 1408 N N . ALA A 1 180 ? -16.289 -1.822 3.110 1.00 98.81 180 ALA A N 1
ATOM 1409 C CA . ALA A 1 180 ? -15.014 -1.330 2.616 1.00 98.81 180 ALA A CA 1
ATOM 1410 C C . ALA A 1 180 ? -14.515 -0.314 3.643 1.00 98.81 180 ALA A C 1
ATOM 1412 O O . ALA A 1 180 ? -15.222 0.655 3.920 1.00 98.81 180 ALA A O 1
ATOM 1413 N N . VAL A 1 181 ? -13.364 -0.570 4.256 1.00 98.69 181 VAL A N 1
ATOM 1414 C CA . VAL A 1 181 ? -12.908 0.142 5.452 1.00 98.69 181 VAL A CA 1
ATOM 1415 C C . VAL A 1 181 ? -11.533 0.741 5.201 1.00 98.69 181 VAL A C 1
ATOM 1417 O O . VAL A 1 181 ? -10.619 -0.002 4.878 1.00 98.69 181 VAL A O 1
ATOM 1420 N N . ASP A 1 182 ? -11.366 2.044 5.411 1.00 98.69 182 ASP A N 1
ATOM 1421 C CA . ASP A 1 182 ? -10.035 2.663 5.431 1.00 98.69 182 ASP A CA 1
ATOM 1422 C C . ASP A 1 182 ? -9.483 2.757 6.863 1.00 98.69 182 ASP A C 1
ATOM 1424 O O . ASP A 1 182 ? -10.209 3.058 7.819 1.00 98.69 182 ASP A O 1
ATOM 1428 N N . THR A 1 183 ? -8.179 2.533 7.022 1.00 98.50 183 THR A N 1
ATOM 1429 C CA . THR A 1 183 ? -7.413 2.779 8.258 1.00 98.50 183 THR A CA 1
ATOM 1430 C C . THR A 1 183 ? -7.121 4.259 8.454 1.00 98.50 183 THR A C 1
ATOM 1432 O O . THR A 1 183 ? -7.058 4.744 9.587 1.00 98.50 183 THR A O 1
ATOM 1435 N N . HIS A 1 184 ? -6.957 4.998 7.356 1.00 97.50 184 HIS A N 1
ATOM 1436 C CA . HIS A 1 184 ? -6.705 6.431 7.334 1.00 97.50 184 HIS A CA 1
ATOM 1437 C C . HIS A 1 184 ? -6.991 7.026 5.947 1.00 97.50 184 HIS A C 1
ATOM 1439 O O . HIS A 1 184 ? -7.262 6.314 4.991 1.00 97.50 184 HIS A O 1
ATOM 1445 N N . ILE A 1 185 ? -6.919 8.356 5.823 1.00 96.75 185 ILE A N 1
ATOM 1446 C CA . ILE A 1 185 ? -6.910 8.995 4.499 1.00 96.75 185 ILE A CA 1
ATOM 1447 C C . ILE A 1 185 ? -5.502 8.844 3.915 1.00 96.75 185 ILE A C 1
ATOM 1449 O O . ILE A 1 185 ? -4.589 9.559 4.351 1.00 96.75 185 ILE A O 1
ATOM 1453 N N . HIS A 1 186 ? -5.381 7.920 2.962 1.00 94.75 186 HIS A N 1
ATOM 1454 C CA . HIS A 1 186 ? -4.147 7.527 2.276 1.00 94.75 186 HIS A CA 1
ATOM 1455 C C . HIS A 1 186 ? -3.527 8.669 1.470 1.00 94.75 186 HIS A C 1
ATOM 1457 O O . HIS A 1 186 ? -4.226 9.587 1.019 1.00 94.75 186 HIS A O 1
ATOM 1463 N N . ALA A 1 187 ? -2.210 8.605 1.281 1.00 91.19 187 ALA A N 1
ATOM 1464 C CA . ALA A 1 187 ? -1.409 9.642 0.622 1.00 91.19 187 ALA A CA 1
ATOM 1465 C C . ALA A 1 187 ? -0.621 9.122 -0.596 1.00 91.19 187 ALA A C 1
ATOM 1467 O O . ALA A 1 187 ? 0.164 9.851 -1.201 1.00 91.19 187 ALA A O 1
ATOM 1468 N N . ASP A 1 188 ? -0.831 7.863 -0.938 1.00 86.62 188 ASP A N 1
ATOM 1469 C CA . ASP A 1 188 ? 0.012 7.046 -1.806 1.00 86.62 188 ASP A CA 1
ATOM 1470 C C . ASP A 1 188 ? -0.820 6.247 -2.831 1.00 86.62 188 ASP A C 1
ATOM 1472 O O . ASP A 1 188 ? -0.347 5.992 -3.937 1.00 86.62 188 ASP A O 1
ATOM 1476 N N . HIS A 1 189 ? -2.092 5.965 -2.523 1.00 91.62 189 HIS A N 1
ATOM 1477 C CA . HIS A 1 189 ? -3.060 5.397 -3.455 1.00 91.62 189 HIS A CA 1
ATOM 1478 C C . HIS A 1 189 ? -4.438 6.061 -3.348 1.00 91.62 189 HIS A C 1
ATOM 1480 O O . HIS A 1 189 ? -4.758 6.687 -2.333 1.00 91.62 189 HIS A O 1
ATOM 1486 N N . ILE A 1 190 ? -5.278 5.934 -4.383 1.00 94.75 190 ILE A N 1
ATOM 1487 C CA . ILE A 1 190 ? -6.680 6.349 -4.296 1.00 94.75 190 ILE A CA 1
ATOM 1488 C C . ILE A 1 190 ? -7.487 5.229 -3.639 1.00 94.75 190 ILE A C 1
ATOM 1490 O O . ILE A 1 190 ? -7.539 4.107 -4.147 1.00 94.75 190 ILE A O 1
ATOM 1494 N N . SER A 1 191 ? -8.159 5.547 -2.534 1.00 96.62 191 SER A N 1
ATOM 1495 C CA . SER A 1 191 ? -9.027 4.602 -1.831 1.00 96.62 191 SER A CA 1
ATOM 1496 C C . SER A 1 191 ? -10.178 4.138 -2.724 1.00 96.62 191 SER A C 1
ATOM 1498 O O . SER A 1 191 ? -10.873 4.925 -3.377 1.00 96.62 191 SER A O 1
ATOM 1500 N N . GLY A 1 192 ? -10.409 2.832 -2.716 1.00 97.12 192 GLY A N 1
ATOM 1501 C CA . GLY A 1 192 ? -11.512 2.155 -3.378 1.00 97.12 192 GLY A CA 1
ATOM 1502 C C . GLY A 1 192 ? -12.817 2.203 -2.594 1.00 97.12 192 GLY A C 1
ATOM 1503 O O . GLY A 1 192 ? -13.837 1.780 -3.134 1.00 97.12 192 GLY A O 1
ATOM 1504 N N . VAL A 1 193 ? -12.838 2.741 -1.366 1.00 97.81 193 VAL A N 1
ATOM 1505 C CA . VAL A 1 193 ? -14.052 2.811 -0.532 1.00 97.81 193 VAL A CA 1
ATOM 1506 C C . VAL A 1 193 ? -15.195 3.494 -1.282 1.00 97.81 193 VAL A C 1
ATOM 1508 O O . VAL A 1 193 ? -16.298 2.953 -1.356 1.00 97.81 193 VAL A O 1
ATOM 1511 N N . ARG A 1 194 ? -14.935 4.656 -1.894 1.00 96.50 194 ARG A N 1
ATOM 1512 C CA . ARG A 1 194 ? -15.955 5.400 -2.651 1.00 96.50 194 ARG A CA 1
ATOM 1513 C C . ARG A 1 194 ? -16.448 4.611 -3.865 1.00 96.50 194 ARG A C 1
ATOM 1515 O O . ARG A 1 194 ? -17.655 4.484 -4.044 1.00 96.50 194 ARG A O 1
ATOM 1522 N N . THR A 1 195 ? -15.538 4.029 -4.642 1.00 96.06 195 THR A N 1
ATOM 1523 C CA . THR A 1 195 ? -15.867 3.209 -5.820 1.00 96.06 195 THR A CA 1
ATOM 1524 C C . THR A 1 195 ? -16.729 2.004 -5.444 1.00 96.06 195 THR A C 1
ATOM 1526 O O . THR A 1 195 ? -17.762 1.753 -6.058 1.00 96.06 195 THR A O 1
ATOM 1529 N N . LEU A 1 196 ? -16.371 1.292 -4.373 1.00 98.31 196 LEU A N 1
ATOM 1530 C CA . LEU A 1 196 ? -17.123 0.138 -3.874 1.00 98.31 196 LEU A CA 1
ATOM 1531 C C . LEU A 1 196 ? -18.533 0.523 -3.396 1.00 98.31 196 LEU A C 1
ATOM 1533 O O . LEU A 1 196 ? -19.488 -0.234 -3.594 1.00 98.31 196 LEU A O 1
ATOM 1537 N N . VAL A 1 197 ? -18.695 1.711 -2.807 1.00 97.94 197 VAL A N 1
ATOM 1538 C CA . VAL A 1 197 ? -20.017 2.252 -2.453 1.00 97.94 197 VAL A CA 1
ATOM 1539 C C . VAL A 1 197 ? -20.843 2.549 -3.708 1.00 97.94 197 VAL A C 1
ATOM 1541 O O . VAL A 1 197 ? -22.007 2.148 -3.783 1.00 97.94 197 VAL A O 1
ATOM 1544 N N . GLU A 1 198 ? -20.269 3.256 -4.682 1.00 96.19 198 GLU A N 1
ATOM 1545 C CA . GLU A 1 198 ? -20.980 3.731 -5.878 1.00 96.19 198 GLU A CA 1
ATOM 1546 C C . GLU A 1 198 ? -21.391 2.593 -6.811 1.00 96.19 198 GLU A C 1
ATOM 1548 O O . GLU A 1 198 ? -22.556 2.514 -7.219 1.00 96.19 198 GLU A O 1
ATOM 1553 N N . ASP A 1 199 ? -20.449 1.702 -7.112 1.00 97.06 199 ASP A N 1
ATOM 1554 C CA . ASP A 1 199 ? -20.603 0.706 -8.169 1.00 97.06 199 ASP A CA 1
ATOM 1555 C C . ASP A 1 199 ? -21.181 -0.612 -7.650 1.00 97.06 199 ASP A C 1
ATOM 1557 O O . ASP A 1 199 ? -21.937 -1.289 -8.357 1.00 97.06 199 ASP A O 1
ATOM 1561 N N . HIS A 1 200 ? -20.892 -0.949 -6.389 1.00 97.81 200 HIS A N 1
ATOM 1562 C CA . HIS A 1 200 ? -21.234 -2.249 -5.805 1.00 97.81 200 HIS A CA 1
ATOM 1563 C C . HIS A 1 200 ? -22.196 -2.168 -4.618 1.00 97.81 200 HIS A C 1
ATOM 1565 O O . HIS A 1 200 ? -22.729 -3.193 -4.192 1.00 97.81 200 HIS A O 1
ATOM 1571 N N . GLY A 1 201 ? -22.500 -0.964 -4.120 1.00 97.38 201 GLY A N 1
ATOM 1572 C CA . GLY A 1 201 ? -23.428 -0.770 -3.004 1.00 97.38 201 GLY A CA 1
ATOM 1573 C C . GLY A 1 201 ? -22.898 -1.287 -1.663 1.00 97.38 201 GLY A C 1
ATOM 1574 O O . GLY A 1 201 ? -23.700 -1.602 -0.781 1.00 97.38 201 GLY A O 1
ATOM 1575 N N . VAL A 1 202 ? -21.574 -1.388 -1.526 1.00 98.25 202 VAL A N 1
ATOM 1576 C CA . VAL A 1 202 ? -20.876 -1.744 -0.283 1.00 98.25 202 VAL A CA 1
ATOM 1577 C C . VAL A 1 202 ? -21.040 -0.614 0.741 1.00 98.25 202 VAL A C 1
ATOM 1579 O O . VAL A 1 202 ? -21.219 0.547 0.375 1.00 98.25 202 VAL A O 1
ATOM 1582 N N . THR A 1 203 ? -20.986 -0.923 2.037 1.00 98.62 203 THR A N 1
ATOM 1583 C CA . THR A 1 203 ? -20.955 0.105 3.088 1.00 98.62 203 THR A CA 1
ATOM 1584 C C . THR A 1 203 ? -19.524 0.604 3.269 1.00 98.62 203 THR A C 1
ATOM 1586 O O . THR A 1 203 ? -18.677 -0.119 3.791 1.00 98.62 203 THR A O 1
ATOM 1589 N N . GLY A 1 204 ? -19.253 1.838 2.850 1.00 98.44 204 GLY A N 1
ATOM 1590 C CA . GLY A 1 204 ? -17.971 2.494 3.094 1.00 98.44 204 GLY A CA 1
ATOM 1591 C C . GLY A 1 204 ? -17.842 2.939 4.548 1.00 98.44 204 GLY A C 1
ATOM 1592 O O . GLY A 1 204 ? -18.779 3.528 5.092 1.00 98.44 204 GLY A O 1
ATOM 1593 N N . VAL A 1 205 ? -16.700 2.668 5.174 1.00 98.62 205 VAL A N 1
ATOM 1594 C CA . VAL A 1 205 ? -16.407 3.000 6.571 1.00 98.62 205 VAL A CA 1
ATOM 1595 C C . VAL A 1 205 ? -15.062 3.710 6.650 1.00 98.62 205 VAL A C 1
ATOM 1597 O O . VAL A 1 205 ? -14.066 3.222 6.125 1.00 98.62 205 VAL A O 1
ATOM 1600 N N . ILE A 1 206 ? -15.028 4.847 7.338 1.00 98.25 206 ILE A N 1
ATOM 1601 C CA . ILE A 1 206 ? -13.787 5.572 7.633 1.00 98.25 206 ILE A CA 1
ATOM 1602 C C . ILE A 1 206 ? -13.647 5.804 9.143 1.00 98.25 206 ILE A C 1
ATOM 1604 O O . ILE A 1 206 ? -14.651 5.791 9.865 1.00 98.25 206 ILE A O 1
ATOM 1608 N N . PRO A 1 207 ? -12.439 6.077 9.656 1.00 98.25 207 PRO A N 1
ATOM 1609 C CA . PRO A 1 207 ? -12.266 6.430 11.058 1.00 98.25 207 PRO A CA 1
ATOM 1610 C C . PRO A 1 207 ? -13.032 7.706 11.418 1.00 98.25 207 PRO A C 1
ATOM 1612 O O . PRO A 1 207 ? -12.939 8.708 10.709 1.00 98.25 207 PRO A O 1
ATOM 1615 N N . GLU A 1 208 ? -13.727 7.734 12.559 1.00 97.75 208 GLU A N 1
ATOM 1616 C CA . GLU A 1 208 ? -14.418 8.949 13.036 1.00 97.75 208 GLU A CA 1
ATOM 1617 C C . GLU A 1 208 ? -13.439 10.128 13.180 1.00 97.75 208 GLU A C 1
ATOM 1619 O O . GLU A 1 208 ? -13.740 11.265 12.815 1.00 97.75 208 GLU A O 1
ATOM 1624 N N . ALA A 1 209 ? -12.216 9.850 13.638 1.00 94.94 209 ALA A N 1
ATOM 1625 C CA . ALA A 1 209 ? -11.165 10.853 13.773 1.00 94.94 209 ALA A CA 1
ATOM 1626 C C . ALA A 1 209 ? -10.723 11.465 12.426 1.00 94.94 209 ALA A C 1
ATOM 1628 O O . ALA A 1 209 ? -10.226 12.593 12.409 1.00 94.94 209 ALA A O 1
ATOM 1629 N N . ALA A 1 210 ? -10.937 10.774 11.299 1.00 93.31 210 ALA A N 1
ATOM 1630 C CA . ALA A 1 210 ? -10.601 11.283 9.972 1.00 93.31 210 ALA A CA 1
ATOM 1631 C C . ALA A 1 210 ? -11.566 12.382 9.489 1.00 93.31 210 ALA A C 1
ATOM 1633 O O . ALA A 1 210 ? -11.158 13.217 8.683 1.00 93.31 210 ALA A O 1
ATOM 1634 N N . GLU A 1 211 ? -12.797 12.477 10.017 1.00 91.62 211 GLU A N 1
ATOM 1635 C CA . GLU A 1 211 ? -13.745 13.540 9.627 1.00 91.62 211 GLU A CA 1
ATOM 1636 C C . GLU A 1 211 ? -13.179 14.945 9.886 1.00 91.62 211 GLU A C 1
ATOM 1638 O O . GLU A 1 211 ? -13.424 15.886 9.127 1.00 91.62 211 GLU A O 1
ATOM 1643 N N . GLY A 1 212 ? -12.356 15.086 10.932 1.00 88.44 212 GLY A N 1
ATOM 1644 C CA . GLY A 1 212 ? -11.671 16.335 11.266 1.00 88.44 212 GLY A CA 1
ATOM 1645 C C . GLY A 1 212 ? -10.730 16.847 10.170 1.00 88.44 212 GLY A C 1
ATOM 1646 O O . GLY A 1 212 ? -10.408 18.037 10.167 1.00 88.44 212 GLY A O 1
ATOM 1647 N N . ARG A 1 213 ? -10.337 15.985 9.221 1.00 90.12 213 ARG A N 1
ATOM 1648 C CA . ARG A 1 213 ? -9.469 16.317 8.083 1.00 90.12 213 ARG A CA 1
ATOM 1649 C C . ARG A 1 213 ? -10.218 16.924 6.893 1.00 90.12 213 ARG A C 1
ATOM 1651 O O . ARG A 1 213 ? -9.582 17.316 5.921 1.00 90.12 213 ARG A O 1
ATOM 1658 N N . GLY A 1 214 ? -11.543 17.071 6.986 1.00 92.12 214 GLY A N 1
ATOM 1659 C CA . GLY A 1 214 ? -12.351 17.731 5.958 1.00 92.12 214 GLY A CA 1
ATOM 1660 C C . GLY A 1 214 ? -12.845 16.791 4.863 1.00 92.12 214 GLY A C 1
ATOM 1661 O O . GLY A 1 214 ? -12.880 17.192 3.705 1.00 92.12 214 GLY A O 1
ATOM 1662 N N . VAL A 1 215 ? -13.216 15.565 5.237 1.00 94.56 215 VAL A N 1
ATOM 1663 C CA . VAL A 1 215 ? -13.874 14.604 4.343 1.00 94.56 215 VAL A CA 1
ATOM 1664 C C . VAL A 1 215 ? -15.159 15.221 3.770 1.00 94.56 215 VAL A C 1
ATOM 1666 O O . VAL A 1 215 ? -16.022 15.681 4.519 1.00 94.56 215 VAL A O 1
ATOM 1669 N N . ASP A 1 216 ? -15.268 15.234 2.443 1.00 94.88 216 ASP A N 1
ATOM 1670 C CA . ASP A 1 216 ? -16.356 15.816 1.648 1.00 94.88 216 ASP A CA 1
ATOM 1671 C C . ASP A 1 216 ? -16.821 14.805 0.588 1.00 94.88 216 ASP A C 1
ATOM 1673 O O . ASP A 1 216 ? -16.727 15.028 -0.616 1.00 94.88 216 ASP A O 1
ATOM 1677 N N . TYR A 1 217 ? -17.253 13.622 1.033 1.00 93.81 217 TYR A N 1
ATOM 1678 C CA . TYR A 1 217 ? -17.727 12.582 0.120 1.00 93.81 217 TYR A CA 1
ATOM 1679 C C . TYR A 1 217 ? -19.112 12.918 -0.432 1.00 93.81 217 TYR A C 1
ATOM 1681 O O . TYR A 1 217 ? -20.063 13.165 0.312 1.00 93.81 217 TYR A O 1
ATOM 1689 N N . ASP A 1 218 ? -19.247 12.811 -1.753 1.00 88.88 218 ASP A N 1
ATOM 1690 C CA . ASP A 1 218 ? -20.537 12.875 -2.448 1.00 88.88 218 ASP A CA 1
ATOM 1691 C C . ASP A 1 218 ? -21.376 11.589 -2.274 1.00 88.88 218 ASP A C 1
ATOM 1693 O O . ASP A 1 218 ? -22.535 11.517 -2.703 1.00 88.88 218 ASP A O 1
ATOM 1697 N N . THR A 1 219 ? -20.817 10.579 -1.604 1.00 90.38 219 THR A N 1
ATOM 1698 C CA . THR A 1 219 ? -21.438 9.286 -1.317 1.00 90.38 219 THR A CA 1
ATOM 1699 C C . THR A 1 219 ? -21.647 9.059 0.177 1.00 90.38 219 THR A C 1
ATOM 1701 O O . THR A 1 219 ? -20.911 9.597 1.004 1.00 90.38 219 THR A O 1
ATOM 1704 N N . PRO A 1 220 ? -22.662 8.265 0.568 1.00 93.94 220 PRO A N 1
ATOM 1705 C CA . PRO A 1 220 ? -22.839 7.893 1.964 1.00 93.94 220 PRO A CA 1
ATOM 1706 C C . PRO A 1 220 ? -21.667 7.045 2.464 1.00 93.94 220 PRO A C 1
ATOM 1708 O O . PRO A 1 220 ? -21.301 6.061 1.828 1.00 93.94 220 PRO A O 1
ATOM 1711 N N . TYR A 1 221 ? -21.165 7.382 3.645 1.00 96.50 221 TYR A N 1
ATOM 1712 C CA . TYR A 1 221 ? -20.209 6.581 4.399 1.00 96.50 221 TYR A CA 1
ATOM 1713 C C . TYR A 1 221 ? -20.643 6.511 5.866 1.00 96.50 221 TYR A C 1
ATOM 1715 O O . TYR A 1 221 ? -21.429 7.338 6.344 1.00 96.50 221 TYR A O 1
ATOM 1723 N N . GLU A 1 222 ? -20.145 5.509 6.578 1.00 98.06 222 GLU A N 1
ATOM 1724 C CA . GLU A 1 222 ? -20.226 5.420 8.030 1.00 98.06 222 GLU A CA 1
ATOM 1725 C C . GLU A 1 222 ? -18.884 5.776 8.666 1.00 98.06 222 GLU A C 1
ATOM 1727 O O . GLU A 1 222 ? -17.826 5.637 8.053 1.00 98.06 222 GLU A O 1
ATOM 1732 N N . THR A 1 223 ? -18.928 6.201 9.925 1.00 98.25 223 THR A N 1
ATOM 1733 C CA . THR A 1 223 ? -17.732 6.358 10.748 1.00 98.25 223 THR A CA 1
ATOM 1734 C C . THR A 1 223 ? -17.621 5.242 11.777 1.00 98.25 223 THR A C 1
ATOM 1736 O O . THR A 1 223 ? -18.625 4.638 12.176 1.00 98.25 223 THR A O 1
ATOM 1739 N N . ILE A 1 224 ? -16.392 4.965 12.207 1.00 98.44 224 ILE A N 1
ATOM 1740 C CA . ILE A 1 224 ? -16.099 4.032 13.295 1.00 98.44 224 ILE A CA 1
ATOM 1741 C C . ILE A 1 224 ? -15.179 4.690 14.326 1.00 98.44 224 ILE A C 1
ATOM 1743 O O . ILE A 1 224 ? -14.148 5.268 13.977 1.00 98.44 224 ILE A O 1
ATOM 1747 N N . ALA A 1 225 ? -15.592 4.662 15.594 1.00 98.44 225 ALA A N 1
ATOM 1748 C CA . ALA A 1 225 ? -14.848 5.263 16.702 1.00 98.44 225 ALA A CA 1
ATOM 1749 C C . ALA A 1 225 ? -13.988 4.231 17.462 1.00 98.44 225 ALA A C 1
ATOM 1751 O O . ALA A 1 225 ? -14.177 3.025 17.326 1.00 98.44 225 ALA A O 1
ATOM 1752 N N . ASP A 1 226 ? -13.062 4.709 18.303 1.00 98.44 226 ASP A N 1
ATOM 1753 C CA . ASP A 1 226 ? -12.218 3.865 19.171 1.00 98.44 226 ASP A CA 1
ATOM 1754 C C . ASP A 1 226 ? -13.068 2.890 20.011 1.00 98.44 226 ASP A C 1
ATOM 1756 O O . ASP A 1 226 ? -13.950 3.307 20.771 1.00 98.44 226 ASP A O 1
ATOM 1760 N N . GLY A 1 227 ? -12.785 1.593 19.885 1.00 98.25 227 GLY A N 1
ATOM 1761 C CA . GLY A 1 227 ? -13.476 0.499 20.567 1.00 98.25 227 GLY A CA 1
ATOM 1762 C C . GLY A 1 227 ? -14.832 0.104 19.970 1.00 98.25 227 GLY A C 1
ATOM 1763 O O . GLY A 1 227 ? -15.526 -0.728 20.559 1.00 98.25 227 GLY A O 1
ATOM 1764 N N . GLU A 1 228 ? -15.252 0.695 18.848 1.00 98.62 228 GLU A N 1
ATOM 1765 C CA . GLU A 1 228 ? -16.415 0.215 18.097 1.00 98.62 228 GLU A CA 1
ATOM 1766 C C . GLU A 1 228 ? -16.053 -0.960 17.187 1.00 98.62 228 GLU A C 1
ATOM 1768 O O . GLU A 1 228 ? -14.899 -1.142 16.801 1.00 98.62 228 GLU A O 1
ATOM 1773 N N . THR A 1 229 ? -17.065 -1.750 16.822 1.00 98.38 229 THR A N 1
ATOM 1774 C CA . THR A 1 229 ? -16.901 -2.897 15.928 1.00 98.38 229 THR A CA 1
ATOM 1775 C C . THR A 1 229 ? -17.779 -2.795 14.682 1.00 98.38 229 THR A C 1
ATOM 1777 O O . THR A 1 229 ? -18.829 -2.132 14.669 1.00 98.38 229 THR A O 1
ATOM 1780 N N . ARG A 1 230 ? -17.352 -3.476 13.618 1.00 98.19 230 ARG A N 1
ATOM 1781 C CA . ARG A 1 230 ? -18.203 -3.888 12.495 1.00 98.19 230 ARG A CA 1
ATOM 1782 C C . ARG A 1 230 ? -18.162 -5.405 12.389 1.00 98.19 230 ARG A C 1
ATOM 1784 O O . ARG A 1 230 ? -17.086 -5.985 12.373 1.00 98.19 230 ARG A O 1
ATOM 1791 N N . THR A 1 231 ? -19.330 -6.031 12.354 1.00 98.19 231 THR A N 1
ATOM 1792 C CA . THR A 1 231 ? -19.450 -7.491 12.343 1.00 98.19 231 THR A CA 1
ATOM 1793 C C . THR A 1 231 ? -19.554 -7.992 10.907 1.00 98.19 231 THR A C 1
ATOM 1795 O O . THR A 1 231 ? -20.360 -7.469 10.139 1.00 98.19 231 THR A O 1
ATOM 1798 N N . VAL A 1 232 ? -18.764 -9.006 10.572 1.00 97.69 232 VAL A N 1
ATOM 1799 C CA . VAL A 1 232 ? -18.795 -9.767 9.321 1.00 97.69 232 VAL A CA 1
ATOM 1800 C C . VAL A 1 232 ? -19.049 -11.218 9.704 1.00 97.69 232 VAL A C 1
ATOM 1802 O O . VAL A 1 232 ? -18.209 -11.823 10.364 1.00 97.69 232 VAL A O 1
ATOM 1805 N N . GLY A 1 233 ? -20.212 -11.764 9.351 1.00 97.12 233 GLY A N 1
ATOM 1806 C CA . GLY A 1 233 ? -20.601 -13.098 9.803 1.00 97.12 233 GLY A CA 1
ATOM 1807 C C . GLY A 1 233 ? -20.758 -13.143 11.328 1.00 97.12 233 GLY A C 1
ATOM 1808 O O . GLY A 1 233 ? -21.617 -12.460 11.892 1.00 97.12 233 GLY A O 1
ATOM 1809 N N . ASP A 1 234 ? -19.938 -13.956 11.989 1.00 96.88 234 ASP A N 1
ATOM 1810 C CA . ASP A 1 234 ? -19.809 -14.063 13.443 1.00 96.88 234 ASP A CA 1
ATOM 1811 C C . ASP A 1 234 ? -18.528 -13.371 13.981 1.00 96.88 234 ASP A C 1
ATOM 1813 O O . ASP A 1 234 ? -18.345 -13.298 15.202 1.00 96.88 234 ASP A O 1
ATOM 1817 N N . THR A 1 235 ? -17.679 -12.822 13.103 1.00 97.38 235 THR A N 1
ATOM 1818 C CA . THR A 1 235 ? -16.416 -12.145 13.441 1.00 97.38 235 THR A CA 1
ATOM 1819 C C . THR A 1 235 ? -16.574 -10.627 13.548 1.00 97.38 235 THR A C 1
ATOM 1821 O O . THR A 1 235 ? -17.212 -9.979 12.719 1.00 97.38 235 THR A O 1
ATOM 1824 N N . ASP A 1 236 ? -15.951 -10.028 14.567 1.00 98.12 236 ASP A N 1
ATOM 1825 C CA . ASP A 1 236 ? -15.918 -8.577 14.767 1.00 98.12 236 ASP A CA 1
ATOM 1826 C C . ASP A 1 236 ? -14.591 -7.973 14.283 1.00 98.12 236 ASP A C 1
ATOM 1828 O O . ASP A 1 236 ? -13.512 -8.436 14.649 1.00 98.12 236 ASP A O 1
ATOM 1832 N N . ILE A 1 237 ? -14.690 -6.883 13.522 1.00 98.44 237 ILE A N 1
ATOM 1833 C CA . ILE A 1 237 ? -13.590 -5.978 13.179 1.00 98.44 237 ILE A CA 1
ATOM 1834 C C . ILE A 1 237 ? -13.610 -4.827 14.187 1.00 98.44 237 ILE A C 1
ATOM 1836 O O . ILE A 1 237 ? -14.483 -3.960 14.113 1.00 98.44 237 ILE A O 1
ATOM 1840 N N . GLU A 1 238 ? -12.693 -4.833 15.154 1.00 98.69 238 GLU A N 1
ATOM 1841 C CA . GLU A 1 238 ? -12.600 -3.827 16.225 1.00 98.69 238 GLU A CA 1
ATOM 1842 C C . GLU A 1 238 ? -11.677 -2.669 15.832 1.00 98.69 238 GLU A C 1
ATOM 1844 O O . GLU A 1 238 ? -10.535 -2.893 15.443 1.00 98.69 238 GLU A O 1
ATOM 1849 N N . ALA A 1 239 ? -12.147 -1.428 15.975 1.00 98.81 239 ALA A N 1
ATOM 1850 C CA . ALA A 1 239 ? -11.347 -0.227 15.752 1.00 98.81 239 ALA A CA 1
ATOM 1851 C C . ALA A 1 239 ? -10.538 0.170 16.991 1.00 98.81 239 ALA A C 1
ATOM 1853 O O . ALA A 1 239 ? -11.073 0.285 18.094 1.00 98.81 239 ALA A O 1
ATOM 1854 N N . ILE A 1 240 ? -9.260 0.481 16.790 1.00 98.69 240 ILE A N 1
ATOM 1855 C CA . ILE A 1 240 ? -8.335 0.963 17.815 1.00 98.69 240 ILE A CA 1
ATOM 1856 C C . ILE A 1 240 ? -7.692 2.247 17.291 1.00 98.69 240 ILE A C 1
ATOM 1858 O O . ILE A 1 240 ? -6.903 2.214 16.348 1.00 98.69 240 ILE A O 1
ATOM 1862 N N . HIS A 1 241 ? -8.017 3.394 17.888 1.00 98.56 241 HIS A N 1
ATOM 1863 C CA . HIS A 1 241 ? -7.476 4.680 17.432 1.00 98.56 241 HIS A CA 1
ATOM 1864 C C . HIS A 1 241 ? -5.977 4.774 17.749 1.00 98.56 241 HIS A C 1
ATOM 1866 O O . HIS A 1 241 ? -5.573 4.721 18.915 1.00 98.56 241 HIS A O 1
ATOM 1872 N N . THR A 1 242 ? -5.158 4.911 16.704 1.00 98.31 242 THR A N 1
ATOM 1873 C CA . THR A 1 242 ? -3.689 4.842 16.748 1.00 98.31 242 THR A CA 1
ATOM 1874 C C . THR A 1 242 ? -3.050 6.012 15.980 1.00 98.31 242 THR A C 1
ATOM 1876 O O . THR A 1 242 ? -2.286 5.804 15.035 1.00 98.31 242 THR A O 1
ATOM 1879 N N . PRO A 1 243 ? -3.323 7.276 16.374 1.00 97.56 243 PRO A N 1
ATOM 1880 C CA . PRO A 1 243 ? -2.812 8.449 15.670 1.00 97.56 243 PRO A CA 1
ATOM 1881 C C . PRO A 1 243 ? -1.281 8.500 15.678 1.00 97.56 243 PRO A C 1
ATOM 1883 O O . PRO A 1 243 ? -0.627 8.068 16.630 1.00 97.56 243 PRO A O 1
ATOM 1886 N N . GLY A 1 244 ? -0.705 9.086 14.633 1.00 95.06 244 GLY A N 1
ATOM 1887 C CA . GLY A 1 244 ? 0.743 9.219 14.497 1.00 95.06 244 GLY A CA 1
ATOM 1888 C C . GLY A 1 244 ? 1.151 9.508 13.064 1.00 95.06 244 GLY A C 1
ATOM 1889 O O . GLY A 1 244 ? 1.630 10.598 12.778 1.00 95.06 244 GLY A O 1
ATOM 1890 N N . HIS A 1 245 ? 0.884 8.560 12.160 1.00 94.44 245 HIS A N 1
ATOM 1891 C CA . HIS A 1 245 ? 1.023 8.786 10.718 1.00 94.44 245 HIS A CA 1
ATOM 1892 C C . HIS A 1 245 ? 0.074 9.888 10.232 1.00 94.44 245 HIS A C 1
ATOM 1894 O O . HIS A 1 245 ? 0.465 10.844 9.567 1.00 94.44 245 HIS A O 1
ATOM 1900 N N . THR A 1 246 ? -1.188 9.755 10.643 1.00 95.62 246 THR A N 1
ATOM 1901 C CA . THR A 1 246 ? -2.229 10.768 10.510 1.00 95.62 246 THR A CA 1
ATOM 1902 C C . THR A 1 246 ? -2.957 10.909 11.841 1.00 95.62 246 THR A C 1
ATOM 1904 O O . THR A 1 246 ? -2.896 10.021 12.700 1.00 95.62 246 THR A O 1
ATOM 1907 N N . THR A 1 247 ? -3.677 12.008 12.028 1.00 95.31 247 THR A N 1
ATOM 1908 C CA . THR A 1 247 ? -4.542 12.216 13.201 1.00 95.31 247 THR A CA 1
ATOM 1909 C C . THR A 1 247 ? -5.732 11.247 13.230 1.00 95.31 247 THR A C 1
ATOM 1911 O O . THR A 1 247 ? -6.247 10.923 14.304 1.00 95.31 247 THR A O 1
ATOM 1914 N N . GLY A 1 248 ? -6.140 10.754 12.056 1.00 95.88 248 GLY A N 1
ATOM 1915 C CA . GLY A 1 248 ? -7.241 9.808 11.864 1.00 95.88 248 GLY A CA 1
ATOM 1916 C C . GLY A 1 248 ? -6.848 8.327 11.868 1.00 95.88 248 GLY A C 1
ATOM 1917 O O . GLY A 1 248 ? -7.744 7.492 11.798 1.00 95.88 248 GLY A O 1
ATOM 1918 N N . MET A 1 249 ? -5.552 8.001 11.946 1.00 97.69 249 MET A N 1
ATOM 1919 C CA . MET A 1 249 ? -5.053 6.625 11.839 1.00 97.69 249 MET A CA 1
ATOM 1920 C C . MET A 1 249 ? -5.717 5.697 12.860 1.00 97.69 249 MET A C 1
ATOM 1922 O O . MET A 1 249 ? -5.764 5.999 14.056 1.00 97.69 249 MET A O 1
ATOM 1926 N N . THR A 1 250 ? -6.236 4.577 12.368 1.00 98.69 250 THR A N 1
ATOM 1927 C CA . THR A 1 250 ? -6.927 3.554 13.150 1.00 98.69 250 THR A CA 1
ATOM 1928 C C . THR A 1 250 ? -6.421 2.179 12.755 1.00 98.69 250 THR A C 1
ATOM 1930 O O . THR A 1 250 ? -6.412 1.823 11.581 1.00 98.69 250 THR A O 1
ATOM 1933 N N . THR A 1 251 ? -6.032 1.396 13.753 1.00 98.81 251 THR A N 1
ATOM 1934 C CA . THR A 1 251 ? -5.731 -0.024 13.607 1.00 98.81 251 THR A CA 1
ATOM 1935 C C . THR A 1 251 ? -7.023 -0.818 13.730 1.00 98.81 251 THR A C 1
ATOM 1937 O O . THR A 1 251 ? -7.813 -0.553 14.636 1.00 98.81 251 THR A O 1
ATOM 1940 N N . TYR A 1 252 ? -7.227 -1.809 12.866 1.00 98.88 252 TYR A N 1
ATOM 1941 C CA . TYR A 1 252 ? -8.352 -2.735 12.992 1.00 98.88 252 TYR A CA 1
ATOM 1942 C C . TYR A 1 252 ? -7.879 -4.101 13.464 1.00 98.88 252 TYR A C 1
ATOM 1944 O O . TYR A 1 252 ? -6.887 -4.623 12.967 1.00 98.88 252 TYR A O 1
ATOM 1952 N N . LYS A 1 253 ? -8.593 -4.691 14.419 1.00 98.56 253 LYS A N 1
ATOM 1953 C CA . LYS A 1 253 ? -8.292 -6.017 14.952 1.00 98.56 253 LYS A CA 1
ATOM 1954 C C . LYS A 1 253 ? -9.349 -7.024 14.522 1.00 98.56 253 LYS A C 1
ATOM 1956 O O . LYS A 1 253 ? -10.537 -6.790 14.735 1.00 98.56 253 LYS A O 1
ATOM 1961 N N . VAL A 1 254 ? -8.892 -8.153 13.992 1.00 98.19 254 VAL A N 1
ATOM 1962 C CA . VAL A 1 254 ? -9.700 -9.335 13.668 1.00 98.19 254 VAL A CA 1
ATOM 1963 C C . VAL A 1 254 ? -8.969 -10.545 14.214 1.00 98.19 254 VAL A C 1
ATOM 1965 O O . VAL A 1 254 ? -7.831 -10.788 13.830 1.00 98.19 254 VAL A O 1
ATOM 1968 N N . ASP A 1 255 ? -9.589 -11.274 15.142 1.00 95.19 255 ASP A N 1
ATOM 1969 C CA . ASP A 1 255 ? -8.941 -12.391 15.841 1.00 95.19 255 ASP A CA 1
ATOM 1970 C C . ASP A 1 255 ? -7.572 -11.975 16.422 1.00 95.19 255 ASP A C 1
ATOM 1972 O O . ASP A 1 255 ? -7.527 -11.020 17.216 1.00 95.19 255 ASP A O 1
ATOM 1976 N N . ASN A 1 256 ? -6.471 -12.640 16.056 1.00 97.06 256 ASN A N 1
ATOM 1977 C CA . ASN A 1 256 ? -5.106 -12.233 16.405 1.00 97.06 256 ASN A CA 1
ATOM 1978 C C . ASN A 1 256 ? -4.422 -11.295 15.391 1.00 97.06 256 ASN A C 1
ATOM 1980 O O . ASN A 1 256 ? -3.271 -10.928 15.616 1.00 97.06 256 ASN A O 1
ATOM 1984 N N . VAL A 1 257 ? -5.081 -10.878 14.311 1.00 98.56 257 VAL A N 1
ATOM 1985 C CA . VAL A 1 257 ? -4.512 -9.982 13.291 1.00 98.56 257 VAL A CA 1
ATOM 1986 C C . VAL A 1 257 ? -4.787 -8.519 13.634 1.00 98.56 257 VAL A C 1
ATOM 1988 O O . VAL A 1 257 ? -5.908 -8.141 13.979 1.00 98.56 257 VAL A O 1
ATOM 1991 N N . LEU A 1 258 ? -3.756 -7.685 13.523 1.00 98.81 258 LEU A N 1
ATOM 1992 C CA . LEU A 1 258 ? -3.802 -6.234 13.655 1.00 98.81 258 LEU A CA 1
ATOM 1993 C C . LEU A 1 258 ? -3.492 -5.605 12.295 1.00 98.81 258 LEU A C 1
ATOM 1995 O O . LEU A 1 258 ? -2.331 -5.547 11.888 1.00 98.81 258 LEU A O 1
ATOM 1999 N N . PHE A 1 259 ? -4.521 -5.096 11.621 1.00 98.75 259 PHE A N 1
ATOM 2000 C CA . PHE A 1 259 ? -4.380 -4.252 10.440 1.00 98.75 259 PHE A CA 1
ATOM 2001 C C . PHE A 1 259 ? -3.884 -2.874 10.879 1.00 98.75 259 PHE A C 1
ATOM 2003 O O . PHE A 1 259 ? -4.672 -2.013 11.277 1.00 98.75 259 PHE A O 1
ATOM 2010 N N . THR A 1 260 ? -2.567 -2.682 10.911 1.00 98.62 260 THR A N 1
ATOM 2011 C CA . THR A 1 260 ? -1.913 -1.511 11.521 1.00 98.62 260 THR A CA 1
ATOM 2012 C C . THR A 1 260 ? -1.891 -0.277 10.628 1.00 98.62 260 THR A C 1
ATOM 2014 O O . THR A 1 260 ? -1.402 0.768 11.071 1.00 98.62 260 THR A O 1
ATOM 2017 N N . GLY A 1 261 ? -2.426 -0.374 9.407 1.00 97.38 261 GLY A N 1
ATOM 2018 C CA . GLY A 1 261 ? -2.354 0.693 8.417 1.00 97.38 261 GLY A CA 1
ATOM 2019 C C . GLY A 1 261 ? -0.902 1.113 8.193 1.00 97.38 261 GLY A C 1
ATOM 2020 O O . GLY A 1 261 ? 0.009 0.281 8.215 1.00 97.38 261 GLY A O 1
ATOM 2021 N N . ASP A 1 262 ? -0.682 2.420 8.104 1.00 95.94 262 ASP A N 1
ATOM 2022 C CA . ASP A 1 262 ? 0.655 3.017 8.031 1.00 95.94 262 ASP A CA 1
ATOM 2023 C C . ASP A 1 262 ? 1.216 3.407 9.406 1.00 95.94 262 ASP A C 1
ATOM 2025 O O . ASP A 1 262 ? 2.033 4.312 9.508 1.00 95.94 262 ASP A O 1
ATOM 2029 N N . GLY A 1 263 ? 0.764 2.773 10.496 1.00 95.62 263 GLY A N 1
ATOM 2030 C CA . GLY A 1 263 ? 1.274 3.017 11.851 1.00 95.62 263 GLY A CA 1
ATOM 2031 C C . GLY A 1 263 ? 2.543 2.220 12.186 1.00 95.62 263 GLY A C 1
ATOM 2032 O O . GLY A 1 263 ? 3.552 2.781 12.623 1.00 95.62 263 GLY A O 1
ATOM 2033 N N . LEU A 1 264 ? 2.484 0.902 11.987 1.00 97.25 264 LEU A N 1
ATOM 2034 C CA . LEU A 1 264 ? 3.569 -0.053 12.235 1.00 97.25 264 LEU A CA 1
ATOM 2035 C C . LEU A 1 264 ? 3.712 -0.965 11.019 1.00 97.25 264 LEU A C 1
ATOM 2037 O O . LEU A 1 264 ? 2.725 -1.589 10.635 1.00 97.25 264 LEU A O 1
ATOM 2041 N N . PHE A 1 265 ? 4.925 -1.062 10.479 1.00 96.19 265 PHE A N 1
ATOM 2042 C CA . PHE A 1 265 ? 5.301 -1.963 9.388 1.00 96.19 265 PHE A CA 1
ATOM 2043 C C . PHE A 1 265 ? 6.116 -3.146 9.934 1.00 96.19 265 PHE A C 1
ATOM 2045 O O . PHE A 1 265 ? 6.527 -3.134 11.099 1.00 96.19 265 PHE A O 1
ATOM 2052 N N . ILE A 1 266 ? 6.373 -4.167 9.111 1.00 95.69 266 ILE A N 1
ATOM 2053 C CA . ILE A 1 266 ? 7.171 -5.331 9.542 1.00 95.69 266 ILE A CA 1
ATOM 2054 C C . ILE A 1 266 ? 8.670 -5.012 9.627 1.00 95.69 266 ILE A C 1
ATOM 2056 O O . ILE A 1 266 ? 9.419 -5.663 10.348 1.00 95.69 266 ILE A O 1
ATOM 2060 N N . GLU A 1 267 ? 9.100 -3.972 8.926 1.00 92.62 267 GLU A N 1
ATOM 2061 C CA . GLU A 1 267 ? 10.480 -3.529 8.791 1.00 92.62 267 GLU A CA 1
ATOM 2062 C C . GLU A 1 267 ? 10.693 -2.103 9.310 1.00 92.62 267 GLU A C 1
ATOM 2064 O O . GLU A 1 267 ? 11.832 -1.672 9.451 1.00 92.62 267 GLU A O 1
ATOM 2069 N N . SER A 1 268 ? 9.632 -1.340 9.601 1.00 92.62 268 SER A N 1
ATOM 2070 C CA . SER A 1 268 ? 9.737 0.074 9.986 1.00 92.62 268 SER A CA 1
ATOM 2071 C C . SER A 1 268 ? 8.522 0.588 10.780 1.00 92.62 268 SER A C 1
ATOM 2073 O O . SER A 1 268 ? 7.632 -0.166 11.165 1.00 92.62 268 SER A O 1
ATOM 2075 N N . VAL A 1 269 ? 8.466 1.897 11.028 1.00 92.06 269 VAL A N 1
ATOM 2076 C CA . VAL A 1 269 ? 7.290 2.604 11.570 1.00 92.06 269 VAL A CA 1
ATOM 2077 C C . VAL A 1 269 ? 6.910 3.784 10.674 1.00 92.06 269 VAL A C 1
ATOM 2079 O O . VAL A 1 269 ? 7.669 4.164 9.781 1.00 92.06 269 VAL A O 1
ATOM 2082 N N . ALA A 1 270 ? 5.742 4.372 10.928 1.00 88.44 270 ALA A N 1
ATOM 2083 C CA . ALA A 1 270 ? 5.220 5.508 10.175 1.00 88.44 270 ALA A CA 1
ATOM 2084 C C . ALA A 1 270 ? 6.172 6.705 10.080 1.00 88.44 270 ALA A C 1
ATOM 2086 O O . ALA A 1 270 ? 6.736 7.1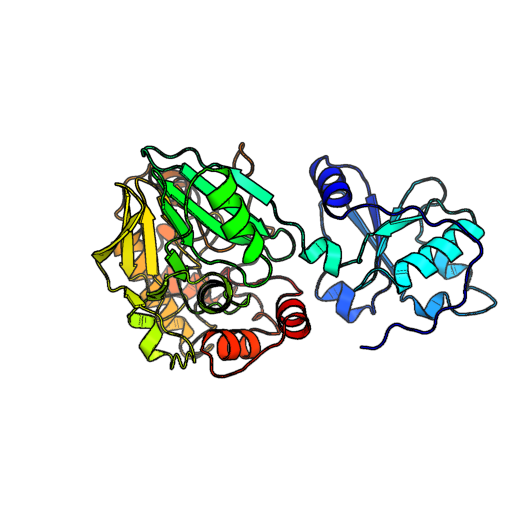48 11.088 1.00 88.44 270 ALA A O 1
ATOM 2087 N N . ARG A 1 271 ? 6.205 7.349 8.908 1.00 89.62 271 ARG A N 1
ATOM 2088 C CA . ARG A 1 271 ? 6.617 8.755 8.822 1.00 89.62 271 ARG A CA 1
ATOM 2089 C C . ARG A 1 271 ? 5.525 9.685 9.397 1.00 89.62 271 ARG A C 1
ATOM 2091 O O . ARG A 1 271 ? 4.343 9.454 9.132 1.00 89.62 271 ARG A O 1
ATOM 2098 N N . PRO A 1 272 ? 5.883 10.745 10.143 1.00 89.81 272 PRO A N 1
ATOM 2099 C CA . PRO A 1 272 ? 4.922 11.655 10.779 1.00 89.81 272 PRO A CA 1
ATOM 2100 C C . PRO A 1 272 ? 4.726 13.012 10.060 1.00 89.81 272 PRO A C 1
ATOM 2102 O O . PRO A 1 272 ? 4.064 13.895 10.599 1.00 89.81 272 PRO A O 1
ATOM 2105 N N . ASP A 1 273 ? 5.332 13.242 8.887 1.00 89.50 273 ASP A N 1
ATOM 2106 C CA . ASP A 1 273 ? 5.453 14.576 8.263 1.00 89.50 273 ASP A CA 1
ATOM 2107 C C . ASP A 1 273 ? 4.493 14.858 7.091 1.00 89.50 273 ASP A C 1
ATOM 2109 O O . ASP A 1 273 ? 4.600 15.925 6.473 1.00 89.50 273 ASP A O 1
ATOM 2113 N N . LEU A 1 274 ? 3.587 13.931 6.752 1.00 85.31 274 LEU A N 1
ATOM 2114 C CA . LEU A 1 274 ? 2.696 14.073 5.590 1.00 85.31 274 LEU A CA 1
ATOM 2115 C C . LEU A 1 274 ? 1.482 14.976 5.851 1.00 85.31 274 LEU A C 1
ATOM 2117 O O . LEU A 1 274 ? 1.108 15.740 4.964 1.00 85.31 274 LEU A O 1
ATOM 2121 N N . GLU A 1 275 ? 0.877 14.913 7.042 1.00 87.19 275 GLU A N 1
ATOM 2122 C CA . GLU A 1 275 ? -0.357 15.656 7.346 1.00 87.19 275 GLU A CA 1
ATOM 2123 C C . GLU A 1 275 ? -0.090 17.134 7.673 1.00 87.19 275 GLU A C 1
ATOM 2125 O O . GLU A 1 275 ? -0.558 18.019 6.959 1.00 87.19 275 GLU A O 1
ATOM 2130 N N . ASP A 1 276 ? 0.708 17.406 8.710 1.00 88.00 276 ASP A N 1
ATOM 2131 C CA . ASP A 1 276 ? 0.982 18.769 9.204 1.00 88.00 276 ASP A CA 1
ATOM 2132 C C . ASP A 1 276 ? 2.356 19.315 8.772 1.00 88.00 276 ASP A C 1
ATOM 2134 O O . ASP A 1 276 ? 2.806 20.380 9.208 1.00 88.00 276 ASP A O 1
ATOM 2138 N N . GLY A 1 277 ? 3.045 18.592 7.891 1.00 88.69 277 GLY A N 1
ATOM 2139 C CA . GLY A 1 277 ? 4.365 18.968 7.413 1.00 88.69 277 GLY A CA 1
ATOM 2140 C C . GLY A 1 277 ? 5.477 18.817 8.459 1.00 88.69 277 GLY A C 1
ATOM 2141 O O . GLY A 1 277 ? 5.274 18.335 9.573 1.00 88.69 277 GLY A O 1
ATOM 2142 N N . ASP A 1 278 ? 6.675 19.295 8.114 1.00 89.81 278 ASP A N 1
ATOM 2143 C CA . ASP A 1 278 ? 7.864 19.203 8.978 1.00 89.81 278 ASP A CA 1
ATOM 2144 C C . ASP A 1 278 ? 7.679 19.903 10.339 1.00 89.81 278 ASP A C 1
ATOM 2146 O O . ASP A 1 278 ? 8.319 19.533 11.322 1.00 89.81 278 ASP A O 1
ATOM 2150 N N . GLU A 1 279 ? 6.815 20.926 10.414 1.00 92.00 279 GLU A N 1
ATOM 2151 C CA . GLU A 1 279 ? 6.537 21.650 11.661 1.00 92.00 279 GLU A CA 1
ATOM 2152 C C . GLU A 1 279 ? 5.708 20.814 12.651 1.00 92.00 279 GLU A C 1
ATOM 2154 O O . GLU A 1 279 ? 5.935 20.925 13.857 1.00 92.00 279 GLU A O 1
ATOM 2159 N N . GLY A 1 280 ? 4.782 19.980 12.160 1.00 93.38 280 GLY A N 1
ATOM 2160 C CA . GLY A 1 280 ? 3.949 19.091 12.981 1.00 93.38 280 GLY A CA 1
ATOM 2161 C C . GLY A 1 280 ? 4.570 17.716 13.252 1.00 93.38 280 GLY A C 1
ATOM 2162 O O . GLY A 1 280 ? 4.196 17.052 14.220 1.00 93.38 280 GLY A O 1
ATOM 2163 N N . ALA A 1 281 ? 5.564 17.317 12.454 1.00 94.38 281 ALA A N 1
ATOM 2164 C CA . ALA A 1 281 ? 6.212 16.009 12.527 1.00 94.38 281 ALA A CA 1
ATOM 2165 C C . ALA A 1 281 ? 6.683 15.586 13.943 1.00 94.38 281 ALA A C 1
ATOM 2167 O O . ALA A 1 281 ? 6.485 14.423 14.298 1.00 94.38 281 ALA A O 1
ATOM 2168 N N . PRO A 1 282 ? 7.247 16.462 14.807 1.00 96.25 282 PRO A N 1
ATOM 2169 C CA . PRO A 1 282 ? 7.637 16.064 16.164 1.00 96.25 282 PRO A CA 1
ATOM 2170 C C . PRO A 1 282 ? 6.461 15.681 17.071 1.00 96.25 282 PRO A C 1
ATOM 2172 O O . PRO A 1 282 ? 6.569 14.730 17.848 1.00 96.25 282 PRO A O 1
ATOM 2175 N N . ASP A 1 283 ? 5.342 16.402 16.978 1.00 96.75 283 ASP A N 1
ATOM 2176 C CA . ASP A 1 283 ? 4.146 16.106 17.771 1.00 96.75 283 ASP A CA 1
ATOM 2177 C C . ASP A 1 283 ? 3.490 14.812 17.268 1.00 96.75 283 ASP A C 1
ATOM 2179 O O . ASP A 1 283 ? 3.120 13.953 18.071 1.00 96.75 283 ASP A O 1
ATOM 2183 N N . ALA A 1 284 ? 3.435 14.625 15.946 1.00 96.69 284 ALA A N 1
ATOM 2184 C CA . ALA A 1 284 ? 2.954 13.407 15.299 1.00 96.69 284 ALA A CA 1
ATOM 2185 C C . ALA A 1 284 ? 3.811 12.170 15.632 1.00 96.69 284 ALA A C 1
ATOM 2187 O O . ALA A 1 284 ? 3.263 11.137 16.012 1.00 96.69 284 ALA A O 1
ATOM 2188 N N . ALA A 1 285 ? 5.143 12.285 15.646 1.00 96.88 285 ALA A N 1
ATOM 2189 C CA . ALA A 1 285 ? 6.036 11.225 16.128 1.00 96.88 285 ALA A CA 1
ATOM 2190 C C . ALA A 1 285 ? 5.790 10.891 17.611 1.00 96.88 285 ALA A C 1
ATOM 2192 O O . ALA A 1 285 ? 5.828 9.731 18.024 1.00 96.88 285 ALA A O 1
ATOM 2193 N N . GLY A 1 286 ? 5.510 11.910 18.428 1.00 97.88 286 GLY A N 1
ATOM 2194 C CA . GLY A 1 286 ? 5.144 11.729 19.827 1.00 97.88 286 GLY A CA 1
ATOM 2195 C C . GLY A 1 286 ? 3.808 11.001 20.011 1.00 97.88 286 GLY A C 1
ATOM 2196 O O . GLY A 1 286 ? 3.694 10.202 20.941 1.00 97.88 286 GLY A O 1
ATOM 2197 N N . MET A 1 287 ? 2.823 11.263 19.146 1.00 97.81 287 MET A N 1
ATOM 2198 C CA . MET A 1 287 ? 1.545 10.541 19.113 1.00 97.81 287 MET A CA 1
ATOM 2199 C C . MET A 1 287 ? 1.739 9.097 18.653 1.00 97.81 287 MET A C 1
ATOM 2201 O O . MET A 1 287 ? 1.256 8.191 19.325 1.00 97.81 287 MET A O 1
ATOM 2205 N N . LEU A 1 288 ? 2.524 8.881 17.592 1.00 97.94 288 LEU A N 1
ATOM 2206 C CA . LEU A 1 288 ? 2.879 7.552 17.099 1.00 97.94 288 LEU A CA 1
ATOM 2207 C C . LEU A 1 288 ? 3.491 6.695 18.209 1.00 97.94 288 LEU A C 1
ATOM 2209 O O . LEU A 1 288 ? 3.068 5.563 18.417 1.00 97.94 288 LEU A O 1
ATOM 2213 N N . TYR A 1 289 ? 4.444 7.250 18.962 1.00 98.38 289 TYR A N 1
ATOM 2214 C CA . TYR A 1 289 ? 5.045 6.556 20.096 1.00 98.38 289 TYR A CA 1
ATOM 2215 C C . TYR A 1 289 ? 3.998 6.108 21.124 1.00 98.38 289 TYR A C 1
ATOM 2217 O O . TYR A 1 289 ? 4.012 4.954 21.547 1.00 98.38 289 TYR A O 1
ATOM 2225 N N . ASP A 1 290 ? 3.090 7.003 21.530 1.00 98.38 290 ASP A N 1
ATOM 2226 C CA . ASP A 1 290 ? 2.060 6.673 22.522 1.00 98.38 290 ASP A CA 1
ATOM 2227 C C . ASP A 1 290 ? 1.100 5.602 21.974 1.00 98.38 290 ASP A C 1
ATOM 2229 O O . ASP A 1 290 ? 0.801 4.633 22.670 1.00 98.38 290 ASP A O 1
ATOM 2233 N N . SER A 1 291 ? 0.690 5.715 20.706 1.00 98.50 291 SER A N 1
ATOM 2234 C CA . SER A 1 291 ? -0.139 4.720 20.013 1.00 98.50 291 SER A CA 1
ATOM 2235 C C . SER A 1 291 ? 0.528 3.345 19.976 1.00 98.50 291 SER A C 1
ATOM 2237 O O . SER A 1 291 ? -0.085 2.349 20.363 1.00 98.50 291 SER A O 1
ATOM 2239 N N . LEU A 1 292 ? 1.805 3.277 19.591 1.00 98.25 292 LEU A N 1
ATOM 2240 C CA . LEU A 1 292 ? 2.556 2.025 19.565 1.00 98.25 292 LEU A CA 1
ATOM 2241 C C . LEU A 1 292 ? 2.665 1.425 20.970 1.00 98.25 292 LEU A C 1
ATOM 2243 O O . LEU A 1 292 ? 2.284 0.277 21.171 1.00 98.25 292 LEU A O 1
ATOM 2247 N N . GLN A 1 293 ? 3.130 2.187 21.961 1.00 97.94 293 GLN A N 1
ATOM 2248 C CA . GLN A 1 293 ? 3.388 1.662 23.307 1.00 97.94 293 GLN A CA 1
ATOM 2249 C C . GLN A 1 293 ? 2.118 1.268 24.064 1.00 97.94 293 GLN A C 1
ATOM 2251 O O . GLN A 1 293 ? 2.111 0.270 24.785 1.00 97.94 293 GLN A O 1
ATOM 2256 N N . GLU A 1 294 ? 1.056 2.065 23.951 1.00 97.50 294 GLU A N 1
ATOM 2257 C CA . GLU A 1 294 ? -0.141 1.897 24.775 1.00 97.50 294 GLU A CA 1
ATOM 2258 C C . GLU A 1 294 ? -1.206 1.034 24.096 1.00 97.50 294 GLU A C 1
ATOM 2260 O O . GLU A 1 294 ? -1.931 0.311 24.788 1.00 97.50 294 GLU A O 1
ATOM 2265 N N . ARG A 1 295 ? -1.313 1.095 22.763 1.00 98.00 295 ARG A N 1
ATOM 2266 C CA . ARG A 1 295 ? -2.410 0.465 22.016 1.00 98.00 295 ARG A CA 1
ATOM 2267 C C . ARG A 1 295 ? -1.980 -0.750 21.202 1.00 98.00 295 ARG A C 1
ATOM 2269 O O . ARG A 1 295 ? -2.716 -1.720 21.204 1.00 98.00 295 ARG A O 1
ATOM 2276 N N . VAL A 1 296 ? -0.816 -0.724 20.550 1.00 98.06 296 VAL A N 1
ATOM 2277 C CA . VAL A 1 296 ? -0.378 -1.826 19.667 1.00 98.06 296 VAL A CA 1
ATOM 2278 C C . VAL A 1 296 ? 0.474 -2.849 20.424 1.00 98.06 296 VAL A C 1
ATOM 2280 O O . VAL A 1 296 ? 0.134 -4.024 20.501 1.00 98.06 296 VAL A O 1
ATOM 2283 N N . LEU A 1 297 ? 1.555 -2.407 21.072 1.00 97.56 297 LEU A N 1
ATOM 2284 C CA . LEU A 1 297 ? 2.503 -3.274 21.784 1.00 97.56 297 LEU A CA 1
ATOM 2285 C C . LEU A 1 297 ? 1.918 -3.916 23.055 1.00 97.56 297 LEU A C 1
ATOM 2287 O O . LEU A 1 297 ? 2.552 -4.803 23.637 1.00 97.56 297 LEU A O 1
ATOM 2291 N N . SER A 1 298 ? 0.734 -3.473 23.488 1.00 96.88 298 SER A N 1
ATOM 2292 C CA . SER A 1 298 ? -0.002 -4.020 24.630 1.00 96.88 298 SER A CA 1
ATOM 2293 C C . SER A 1 298 ? -0.775 -5.307 24.310 1.00 96.88 298 SER A C 1
ATOM 2295 O O . SER A 1 298 ? -1.228 -5.968 25.249 1.00 96.88 298 SER A O 1
ATOM 2297 N N . HIS A 1 299 ? -0.882 -5.682 23.030 1.00 98.12 299 HIS A N 1
ATOM 2298 C CA . HIS A 1 299 ? -1.382 -6.984 22.591 1.00 98.12 299 HIS A CA 1
ATOM 2299 C C . HIS A 1 299 ? -0.373 -8.117 22.857 1.00 98.12 299 HIS A C 1
ATOM 2301 O O . HIS A 1 299 ? 0.807 -7.879 23.150 1.00 98.12 299 HIS A O 1
ATOM 2307 N N . ASP A 1 300 ? -0.868 -9.356 22.787 1.00 97.88 300 ASP A N 1
ATOM 2308 C CA . ASP A 1 300 ? -0.073 -10.568 22.987 1.00 97.88 300 ASP A CA 1
ATOM 2309 C C . ASP A 1 300 ? 0.998 -10.728 21.891 1.00 97.88 300 ASP A C 1
ATOM 2311 O O . ASP A 1 300 ? 0.873 -10.208 20.782 1.00 97.88 300 ASP A O 1
ATOM 2315 N N . ASP A 1 301 ? 2.096 -11.416 22.215 1.00 98.00 301 ASP A N 1
ATOM 2316 C CA . ASP A 1 301 ? 3.261 -11.530 21.323 1.00 98.00 301 ASP A CA 1
ATOM 2317 C C . ASP A 1 301 ? 2.979 -12.356 20.052 1.00 98.00 301 ASP A C 1
ATOM 2319 O O . ASP A 1 301 ? 3.729 -12.249 19.088 1.00 98.00 301 ASP A O 1
ATOM 2323 N N . ASP A 1 302 ? 1.913 -13.156 20.039 1.00 97.44 302 ASP A N 1
ATOM 2324 C CA . ASP A 1 302 ? 1.423 -13.922 18.887 1.00 97.44 302 ASP A CA 1
ATOM 2325 C C . ASP A 1 302 ? 0.428 -13.148 18.006 1.00 97.44 302 ASP A C 1
ATOM 2327 O O . ASP A 1 302 ? -0.058 -13.693 17.013 1.00 97.44 302 ASP A O 1
ATOM 2331 N N . ALA A 1 303 ? 0.141 -11.880 18.327 1.00 98.31 303 ALA A N 1
ATOM 2332 C CA . ALA A 1 303 ? -0.611 -11.010 17.434 1.00 98.31 303 ALA A CA 1
ATOM 2333 C C . ALA A 1 303 ? 0.160 -10.795 16.122 1.00 98.31 303 ALA A C 1
ATOM 2335 O O . ALA A 1 303 ? 1.354 -10.490 16.143 1.00 98.31 303 ALA A O 1
ATOM 2336 N N . ILE A 1 304 ? -0.524 -10.934 14.991 1.00 98.44 304 ILE A N 1
ATOM 2337 C CA . ILE A 1 304 ? 0.036 -10.756 13.650 1.00 98.44 304 ILE A CA 1
ATOM 2338 C C . ILE A 1 304 ? -0.109 -9.288 13.262 1.00 98.44 304 ILE A C 1
ATOM 2340 O O . ILE A 1 304 ? -1.213 -8.751 13.255 1.00 98.44 304 ILE A O 1
ATOM 2344 N N . VAL A 1 305 ? 0.999 -8.634 12.932 1.00 98.56 305 VAL A N 1
ATOM 2345 C CA . VAL A 1 305 ? 1.012 -7.278 12.382 1.00 98.56 305 VAL A CA 1
ATOM 2346 C C . VAL A 1 305 ? 0.871 -7.355 10.867 1.00 98.56 305 VAL A C 1
ATOM 2348 O O . VAL A 1 305 ? 1.650 -8.038 10.202 1.00 98.56 305 VAL A O 1
ATOM 2351 N N . ALA A 1 306 ? -0.124 -6.639 10.349 1.00 98.25 306 ALA A N 1
ATOM 2352 C CA . ALA A 1 306 ? -0.493 -6.580 8.944 1.00 98.25 306 ALA A CA 1
ATOM 2353 C C . ALA A 1 306 ? -0.630 -5.102 8.525 1.00 98.25 306 ALA A C 1
ATOM 2355 O O . ALA A 1 306 ? -1.655 -4.464 8.758 1.00 98.25 306 ALA A O 1
ATOM 2356 N N . SER A 1 307 ? 0.430 -4.518 7.969 1.00 97.38 307 SER A N 1
ATOM 2357 C CA . SER A 1 307 ? 0.479 -3.097 7.591 1.00 97.38 307 SER A CA 1
ATOM 2358 C C . SER A 1 307 ? -0.240 -2.800 6.274 1.00 97.38 307 SER A C 1
ATOM 2360 O O . SER A 1 307 ? -0.501 -3.711 5.499 1.00 97.38 307 SER A O 1
ATOM 2362 N N . ALA A 1 308 ? -0.534 -1.532 5.977 1.00 96.00 308 ALA A N 1
ATOM 2363 C CA . ALA A 1 308 ? -1.071 -1.130 4.666 1.00 96.00 308 ALA A CA 1
ATOM 2364 C C . ALA A 1 308 ? 0.013 -0.989 3.584 1.00 96.00 308 ALA A C 1
ATOM 2366 O O . ALA A 1 308 ? -0.309 -0.886 2.404 1.00 96.00 308 ALA A O 1
ATOM 2367 N N . HIS A 1 309 ? 1.293 -1.031 3.968 1.00 93.88 309 HIS A N 1
ATOM 2368 C CA . HIS A 1 309 ? 2.420 -0.975 3.042 1.00 93.88 309 HIS A CA 1
ATOM 2369 C C . HIS A 1 309 ? 3.576 -1.881 3.448 1.00 93.88 309 HIS A C 1
ATOM 2371 O O . HIS A 1 309 ? 3.716 -2.249 4.617 1.00 93.88 309 HIS A O 1
ATOM 2377 N N . PHE A 1 310 ? 4.438 -2.163 2.478 1.00 91.50 310 PHE A N 1
ATOM 2378 C CA . PHE A 1 310 ? 5.804 -2.628 2.679 1.00 91.50 310 PHE A CA 1
ATOM 2379 C C . PHE A 1 310 ? 6.764 -1.830 1.787 1.00 91.50 310 PHE A C 1
ATOM 2381 O O . PHE A 1 310 ? 6.374 -1.299 0.746 1.00 91.50 310 PHE A O 1
ATOM 2388 N N . SER A 1 311 ? 8.022 -1.733 2.205 1.00 86.62 311 SER A N 1
ATOM 2389 C CA . SER A 1 311 ? 9.121 -1.161 1.420 1.00 86.62 311 SER A CA 1
ATOM 2390 C C . SER A 1 311 ? 10.010 -2.249 0.816 1.00 86.62 311 SER A C 1
ATOM 2392 O O . SER A 1 311 ? 9.942 -3.410 1.212 1.00 86.62 311 SER A O 1
ATOM 2394 N N . ASP A 1 312 ? 10.925 -1.872 -0.078 1.00 81.69 312 ASP A N 1
ATOM 2395 C CA . ASP A 1 312 ? 11.920 -2.794 -0.654 1.00 81.69 312 ASP A CA 1
ATOM 2396 C C . ASP A 1 312 ? 12.831 -3.452 0.401 1.00 81.69 312 ASP A C 1
ATOM 2398 O O . ASP A 1 312 ? 13.463 -4.475 0.142 1.00 81.69 312 ASP A O 1
ATOM 2402 N N . ALA A 1 313 ? 12.923 -2.865 1.598 1.00 85.94 313 ALA A N 1
ATOM 2403 C CA . ALA A 1 313 ? 13.682 -3.427 2.709 1.00 85.94 313 ALA A CA 1
ATOM 2404 C C . ALA A 1 313 ? 12.917 -4.534 3.458 1.00 85.94 313 ALA A C 1
ATOM 2406 O O . ALA A 1 313 ? 13.511 -5.248 4.272 1.00 85.94 313 ALA A O 1
ATOM 2407 N N . ALA A 1 314 ? 11.612 -4.671 3.211 1.00 89.88 314 ALA A N 1
ATOM 2408 C CA . ALA A 1 314 ? 10.775 -5.681 3.828 1.00 89.88 314 ALA A CA 1
ATOM 2409 C C . ALA A 1 314 ? 11.073 -7.064 3.243 1.00 89.88 314 ALA A C 1
ATOM 2411 O O . ALA A 1 314 ? 11.102 -7.262 2.028 1.00 89.88 314 ALA A O 1
ATOM 2412 N N . ILE A 1 315 ? 11.245 -8.044 4.125 1.00 90.81 315 ILE A N 1
ATOM 2413 C CA . ILE A 1 315 ? 11.387 -9.445 3.738 1.00 90.81 315 ILE A CA 1
ATOM 2414 C C . ILE A 1 315 ? 10.044 -10.124 4.022 1.00 90.81 315 ILE A C 1
ATOM 2416 O O . ILE A 1 315 ? 9.618 -10.106 5.179 1.00 90.81 315 ILE A O 1
ATOM 2420 N N . PRO A 1 316 ? 9.368 -10.702 3.013 1.00 92.81 316 PRO A N 1
ATOM 2421 C CA . PRO A 1 316 ? 8.115 -11.411 3.238 1.00 92.81 316 PRO A CA 1
ATOM 2422 C C . PRO A 1 316 ? 8.342 -12.675 4.081 1.00 92.81 316 PRO A C 1
ATOM 2424 O O . PRO A 1 316 ? 9.437 -13.248 4.108 1.00 92.81 316 PRO A O 1
ATOM 2427 N N . ALA A 1 317 ? 7.291 -13.126 4.758 1.00 94.25 317 ALA A N 1
ATOM 2428 C CA . ALA A 1 317 ? 7.254 -14.403 5.453 1.00 94.25 317 ALA A CA 1
ATOM 2429 C C . ALA A 1 317 ? 7.368 -15.586 4.470 1.00 94.25 317 ALA A C 1
ATOM 2431 O O . ALA A 1 317 ? 7.250 -15.436 3.254 1.00 94.25 317 ALA A O 1
ATOM 2432 N N . ASP A 1 318 ? 7.576 -16.797 5.000 1.00 91.44 318 ASP A N 1
ATOM 2433 C CA . ASP A 1 318 ? 7.744 -18.021 4.194 1.00 91.44 318 ASP A CA 1
ATOM 2434 C C . ASP A 1 318 ? 6.538 -18.328 3.277 1.00 91.44 318 ASP A C 1
ATOM 2436 O O . ASP A 1 318 ? 6.685 -19.038 2.280 1.00 91.44 318 ASP A O 1
ATOM 2440 N N . ASP A 1 319 ? 5.347 -17.829 3.618 1.00 91.75 319 ASP A N 1
ATOM 2441 C CA . ASP A 1 319 ? 4.119 -17.950 2.821 1.00 91.75 319 ASP A CA 1
ATOM 2442 C C . ASP A 1 319 ? 3.958 -16.840 1.763 1.00 91.75 319 ASP A C 1
ATOM 2444 O O . ASP A 1 319 ? 2.995 -16.856 0.999 1.00 91.75 319 ASP A O 1
ATOM 2448 N N . GLY A 1 320 ? 4.912 -15.906 1.688 1.00 92.88 320 GLY A N 1
ATOM 2449 C CA . GLY A 1 320 ? 4.902 -14.760 0.783 1.00 92.88 320 GLY A CA 1
ATOM 2450 C C . GLY A 1 320 ? 4.134 -13.548 1.312 1.00 92.88 320 GLY A C 1
ATOM 2451 O O . GLY A 1 320 ? 4.101 -12.523 0.637 1.00 92.88 320 GLY A O 1
ATOM 2452 N N . SER A 1 321 ? 3.518 -13.630 2.493 1.00 96.31 321 SER A N 1
ATOM 2453 C CA . SER A 1 321 ? 2.832 -12.492 3.105 1.00 96.31 321 SER A CA 1
ATOM 2454 C C . SER A 1 321 ? 3.817 -11.501 3.725 1.00 96.31 321 SER A C 1
ATOM 2456 O O . SER A 1 321 ? 4.848 -11.873 4.281 1.00 96.31 321 SER A O 1
ATOM 2458 N N . TYR A 1 322 ? 3.480 -10.218 3.692 1.00 96.75 322 TYR A N 1
ATOM 2459 C CA . TYR A 1 322 ? 4.187 -9.184 4.444 1.00 96.75 322 TYR A CA 1
ATOM 2460 C C . TYR A 1 322 ? 3.554 -9.049 5.826 1.00 96.75 322 TYR A C 1
ATOM 2462 O O . TYR A 1 322 ? 2.805 -8.111 6.096 1.00 96.75 322 TYR A O 1
ATOM 2470 N N . THR A 1 323 ? 3.799 -10.043 6.679 1.00 97.69 323 THR A N 1
ATOM 2471 C CA . THR A 1 323 ? 3.318 -10.072 8.062 1.00 97.69 323 THR A CA 1
ATOM 2472 C C . THR A 1 323 ? 4.417 -10.538 9.011 1.00 97.69 323 THR A C 1
ATOM 2474 O O . THR A 1 323 ? 5.356 -11.227 8.614 1.00 97.69 323 THR A O 1
ATOM 2477 N N . ALA A 1 324 ? 4.326 -10.133 10.275 1.00 97.69 324 ALA A N 1
ATOM 2478 C CA . ALA A 1 324 ? 5.223 -10.586 11.335 1.00 97.69 324 ALA A CA 1
ATOM 2479 C C . ALA A 1 324 ? 4.477 -10.629 12.665 1.00 97.69 324 ALA A C 1
ATOM 2481 O O . ALA A 1 324 ? 3.527 -9.871 12.880 1.00 97.69 324 ALA A O 1
ATOM 2482 N N . THR A 1 325 ? 4.912 -11.480 13.591 1.00 98.06 325 THR A N 1
ATOM 2483 C CA . THR A 1 325 ? 4.337 -11.459 14.938 1.00 98.06 325 THR A CA 1
ATOM 2484 C C . THR A 1 325 ? 4.849 -10.260 15.729 1.00 98.06 325 THR A C 1
ATOM 2486 O O . THR A 1 325 ? 5.994 -9.817 15.599 1.00 98.06 325 THR A O 1
ATOM 2489 N N . LEU A 1 326 ? 4.013 -9.743 16.623 1.00 97.88 326 LEU A N 1
ATOM 2490 C CA . LEU A 1 326 ? 4.369 -8.636 17.500 1.00 97.88 326 LEU A CA 1
ATOM 2491 C C . LEU A 1 326 ? 5.588 -8.970 18.377 1.00 97.88 326 LEU A C 1
ATOM 2493 O O . LEU A 1 326 ? 6.407 -8.094 18.661 1.00 97.88 326 LEU A O 1
ATOM 2497 N N . GLY A 1 327 ? 5.725 -10.233 18.791 1.00 98.00 327 GLY A N 1
ATOM 2498 C CA . GLY A 1 327 ? 6.887 -10.746 19.510 1.00 98.00 327 GLY A CA 1
ATOM 2499 C C . GLY A 1 327 ? 8.180 -10.633 18.701 1.00 98.00 327 GLY A C 1
ATOM 2500 O O . GLY A 1 327 ? 9.172 -10.120 19.217 1.00 98.00 327 GLY A O 1
ATOM 2501 N N . GLU A 1 328 ? 8.164 -11.037 17.427 1.00 97.38 328 GLU A N 1
ATOM 2502 C CA . GLU A 1 328 ? 9.318 -10.903 16.527 1.00 97.38 328 GLU A CA 1
ATOM 2503 C C . GLU A 1 328 ? 9.708 -9.438 16.327 1.00 97.38 328 GLU A C 1
ATOM 2505 O O . GLU A 1 328 ? 10.888 -9.095 16.443 1.00 97.38 328 GLU A O 1
ATOM 2510 N N . LEU A 1 329 ? 8.735 -8.549 16.105 1.00 97.50 329 LEU A N 1
ATOM 2511 C CA . LEU A 1 329 ? 9.010 -7.118 15.944 1.00 97.50 329 LEU A CA 1
ATOM 2512 C C . LEU A 1 329 ? 9.603 -6.505 17.217 1.00 97.50 329 LEU A C 1
ATOM 2514 O O . LEU A 1 329 ? 10.577 -5.758 17.143 1.00 97.50 329 LEU A O 1
ATOM 2518 N N . LYS A 1 330 ? 9.090 -6.858 18.403 1.00 96.94 330 LYS A N 1
ATOM 2519 C CA . LYS A 1 330 ? 9.653 -6.410 19.693 1.00 96.94 330 LYS A CA 1
ATOM 2520 C C . LYS A 1 330 ? 11.108 -6.853 19.888 1.00 96.94 330 LYS A C 1
ATOM 2522 O O . LYS A 1 330 ? 11.872 -6.146 20.546 1.00 96.94 330 LYS A O 1
ATOM 2527 N N . GLU A 1 331 ? 11.489 -8.019 19.365 1.00 96.50 331 GLU A N 1
ATOM 2528 C CA . GLU A 1 331 ? 12.856 -8.543 19.460 1.00 96.50 331 GLU A CA 1
ATOM 2529 C C . GLU A 1 331 ? 13.806 -7.942 18.417 1.00 96.50 331 GLU A C 1
ATOM 2531 O O . GLU A 1 331 ? 14.988 -7.737 18.708 1.00 96.50 331 GLU A O 1
ATOM 2536 N N . THR A 1 332 ? 13.306 -7.665 17.213 1.00 94.69 332 THR A N 1
ATOM 2537 C CA . THR A 1 332 ? 14.131 -7.295 16.055 1.00 94.69 332 THR A CA 1
ATOM 2538 C C . THR A 1 332 ? 14.177 -5.792 15.797 1.00 94.69 332 THR A C 1
ATOM 2540 O O . THR A 1 332 ? 15.221 -5.305 15.365 1.00 94.69 332 THR A O 1
ATOM 2543 N N . MET A 1 333 ? 13.116 -5.039 16.109 1.00 95.38 333 MET A N 1
ATOM 2544 C CA . MET A 1 333 ? 12.993 -3.607 15.829 1.00 95.38 333 MET A CA 1
ATOM 2545 C C . MET A 1 333 ? 13.327 -2.759 17.063 1.00 95.38 333 MET A C 1
ATOM 2547 O O . MET A 1 333 ? 12.480 -2.458 17.907 1.00 95.38 333 MET A O 1
ATOM 2551 N N . ASN A 1 334 ? 14.581 -2.302 17.150 1.00 93.56 334 ASN A N 1
ATOM 2552 C CA . ASN A 1 334 ? 15.079 -1.538 18.304 1.00 93.56 334 ASN A CA 1
ATOM 2553 C C . ASN A 1 334 ? 14.230 -0.289 18.618 1.00 93.56 334 ASN A C 1
ATOM 2555 O O . ASN A 1 334 ? 14.073 0.060 19.794 1.00 93.56 334 ASN A O 1
ATOM 2559 N N . ALA A 1 335 ? 13.658 0.351 17.589 1.00 93.19 335 ALA A N 1
ATOM 2560 C CA . ALA A 1 335 ? 12.813 1.540 17.710 1.00 93.19 335 ALA A CA 1
ATOM 2561 C C . ALA A 1 335 ? 11.618 1.341 18.662 1.00 93.19 335 ALA A C 1
ATOM 2563 O O . ALA A 1 335 ? 11.279 2.253 19.414 1.00 93.19 335 ALA A O 1
ATOM 2564 N N . LEU A 1 336 ? 11.044 0.133 18.725 1.00 95.75 336 LEU A N 1
ATOM 2565 C CA . LEU A 1 336 ? 9.889 -0.183 19.579 1.00 95.75 336 LEU A CA 1
ATOM 2566 C C . LEU A 1 336 ? 10.220 -0.203 21.079 1.00 95.75 336 LEU A C 1
ATOM 2568 O O . LEU A 1 336 ? 9.318 -0.225 21.916 1.00 95.75 336 LEU A O 1
ATOM 2572 N N . SER A 1 337 ? 11.505 -0.181 21.436 1.00 95.12 337 SER A N 1
ATOM 2573 C CA . SER A 1 337 ? 11.980 -0.182 22.826 1.00 95.12 337 SER A CA 1
ATOM 2574 C C . SER A 1 337 ? 12.640 1.133 23.260 1.00 95.12 337 SER A C 1
ATOM 2576 O O . SER A 1 337 ? 13.011 1.281 24.430 1.00 95.12 337 SER A O 1
ATOM 2578 N N . MET A 1 338 ? 12.800 2.087 22.335 1.00 96.50 338 MET A N 1
ATOM 2579 C CA . MET A 1 338 ? 13.439 3.373 22.610 1.00 96.50 338 MET A CA 1
ATOM 2580 C C . MET A 1 338 ? 12.603 4.209 23.590 1.00 96.50 338 MET A C 1
ATOM 2582 O O . MET A 1 338 ? 11.378 4.154 23.565 1.00 96.50 338 MET A O 1
ATOM 2586 N N . PRO A 1 339 ? 13.220 5.036 24.449 1.00 97.56 339 PRO A N 1
ATOM 2587 C CA . PRO A 1 339 ? 12.504 6.095 25.153 1.00 97.56 339 PRO A CA 1
ATOM 2588 C C . PRO A 1 339 ? 11.882 7.096 24.169 1.00 97.56 339 PRO A C 1
ATOM 2590 O O . PRO A 1 339 ? 12.496 7.417 23.158 1.00 97.56 339 PRO A O 1
ATOM 2593 N N . LYS A 1 340 ? 10.722 7.672 24.513 1.00 97.81 340 LYS A N 1
ATOM 2594 C CA . LYS A 1 340 ? 9.974 8.610 23.649 1.00 97.81 340 LYS A CA 1
ATOM 2595 C C . LYS A 1 340 ? 10.829 9.692 22.978 1.00 97.81 340 LYS A C 1
ATOM 2597 O O . LYS A 1 340 ? 10.739 9.869 21.771 1.00 97.81 340 LYS A O 1
ATOM 2602 N N . ASP A 1 341 ? 11.660 10.399 23.744 1.00 97.31 341 ASP A N 1
ATOM 2603 C CA . ASP A 1 341 ? 12.495 11.482 23.202 1.00 97.31 341 ASP A CA 1
ATOM 2604 C C . ASP A 1 341 ? 13.513 10.963 22.166 1.00 97.31 341 ASP A C 1
ATOM 2606 O O . ASP A 1 341 ? 13.776 11.634 21.173 1.00 97.31 341 ASP A O 1
ATOM 2610 N N . GLU A 1 342 ? 14.056 9.760 22.382 1.00 96.56 342 GLU A N 1
ATOM 2611 C CA . GLU A 1 342 ? 15.003 9.107 21.469 1.00 96.56 342 GLU A CA 1
ATOM 2612 C C . GLU A 1 342 ? 14.292 8.571 20.224 1.00 96.56 342 GLU A C 1
ATOM 2614 O O . GLU A 1 342 ? 14.795 8.751 19.123 1.00 96.56 342 GLU A O 1
ATOM 2619 N N . PHE A 1 343 ? 13.094 7.999 20.380 1.00 96.31 343 PHE A N 1
ATOM 2620 C CA . PHE A 1 343 ? 12.250 7.578 19.261 1.00 96.31 343 PHE A CA 1
ATOM 2621 C C . PHE A 1 343 ? 11.924 8.755 18.334 1.00 96.31 343 PHE A C 1
ATOM 2623 O O . PHE A 1 343 ? 12.118 8.662 17.127 1.00 96.31 343 PHE A O 1
ATOM 2630 N N . VAL A 1 344 ? 11.479 9.886 18.891 1.00 96.31 344 VAL A N 1
ATOM 2631 C CA . VAL A 1 344 ? 11.155 11.081 18.096 1.00 96.31 344 VAL A CA 1
ATOM 2632 C C . VAL A 1 344 ? 12.391 11.600 17.359 1.00 96.31 344 VAL A C 1
ATOM 2634 O O . VAL A 1 344 ? 12.309 11.899 16.171 1.00 96.31 344 VAL A O 1
ATOM 2637 N N . GLU A 1 345 ? 13.545 11.691 18.028 1.00 95.25 345 GLU A N 1
ATOM 2638 C CA . GLU A 1 345 ? 14.792 12.110 17.374 1.00 95.25 345 GLU A CA 1
ATOM 2639 C C . GLU A 1 345 ? 15.206 11.139 16.261 1.00 95.25 345 GLU A C 1
ATOM 2641 O O . GLU A 1 345 ? 15.590 11.580 15.179 1.00 95.25 345 GLU A O 1
ATOM 2646 N N . PHE A 1 346 ? 15.086 9.833 16.511 1.00 93.25 346 PHE A N 1
ATOM 2647 C CA . PHE A 1 346 ? 15.434 8.778 15.568 1.00 93.25 346 PHE A CA 1
ATOM 2648 C C . PHE A 1 346 ? 14.593 8.858 14.289 1.00 93.25 346 PHE A C 1
ATOM 2650 O O . PHE A 1 346 ? 15.159 8.989 13.204 1.00 93.25 346 PHE A O 1
ATOM 2657 N N . ILE A 1 347 ? 13.261 8.880 14.415 1.00 91.31 347 ILE A N 1
ATOM 2658 C CA . ILE A 1 347 ? 12.337 8.922 13.270 1.00 91.31 347 ILE A CA 1
ATOM 2659 C C . ILE A 1 347 ? 12.532 10.177 12.422 1.00 91.31 347 ILE A C 1
ATOM 2661 O O . ILE A 1 347 ? 12.518 10.102 11.199 1.00 91.31 347 ILE A O 1
ATOM 2665 N N . LEU A 1 348 ? 12.779 11.332 13.041 1.00 91.94 348 LEU A N 1
ATOM 2666 C CA . LEU A 1 348 ? 12.964 12.585 12.304 1.00 91.94 348 LEU A CA 1
ATOM 2667 C C . LEU A 1 348 ? 14.336 12.708 11.621 1.00 91.94 348 LEU A C 1
ATOM 2669 O O . LEU A 1 348 ? 14.540 13.639 10.840 1.00 91.94 348 LEU A O 1
ATOM 2673 N N . SER A 1 349 ? 15.294 11.830 11.935 1.00 88.81 349 SER A N 1
ATOM 2674 C CA . SER A 1 349 ? 16.679 11.969 11.470 1.00 88.81 349 SER A CA 1
ATOM 2675 C C . SER A 1 349 ? 16.936 11.451 10.052 1.00 88.81 349 SER A C 1
ATOM 2677 O O . SER A 1 349 ? 17.914 11.887 9.442 1.00 88.81 349 SER A O 1
ATOM 2679 N N . ASP A 1 350 ? 16.068 10.579 9.530 1.00 79.25 350 ASP A N 1
ATOM 2680 C CA . ASP A 1 350 ? 16.307 9.827 8.288 1.00 79.25 350 ASP A CA 1
ATOM 2681 C C . ASP A 1 350 ? 15.037 9.628 7.434 1.00 79.25 350 ASP A C 1
ATOM 2683 O O . ASP A 1 350 ? 14.884 8.631 6.735 1.00 79.25 350 ASP A O 1
ATOM 2687 N N . MET A 1 351 ? 14.105 10.589 7.481 1.00 84.25 351 MET A N 1
ATOM 2688 C CA . MET A 1 351 ? 12.865 10.488 6.703 1.00 84.25 351 MET A CA 1
ATOM 2689 C C . MET A 1 351 ? 13.133 10.582 5.192 1.00 84.25 351 MET A C 1
ATOM 2691 O O . MET A 1 351 ? 13.795 11.531 4.746 1.00 84.25 351 MET A O 1
ATOM 2695 N N . PRO A 1 352 ? 12.563 9.674 4.379 1.00 79.56 352 PRO A N 1
ATOM 2696 C CA . PRO A 1 352 ? 12.674 9.755 2.932 1.00 79.56 352 PRO A CA 1
ATOM 2697 C C . PRO A 1 352 ? 11.910 10.965 2.365 1.00 79.56 352 PRO A C 1
ATOM 2699 O O . PRO A 1 352 ? 11.028 11.539 3.024 1.00 79.56 352 PRO A O 1
ATOM 2702 N N . PRO A 1 353 ? 12.199 11.363 1.109 1.00 79.81 353 PRO A N 1
ATOM 2703 C CA . PRO A 1 353 ? 11.386 12.340 0.395 1.00 79.81 353 PRO A CA 1
ATOM 2704 C C . PRO A 1 353 ? 9.895 11.979 0.436 1.00 79.81 353 PRO A C 1
ATOM 2706 O O . PRO A 1 353 ? 9.517 10.808 0.500 1.00 79.81 353 PRO A O 1
ATOM 2709 N N . ARG A 1 354 ? 9.025 12.991 0.421 1.00 82.88 354 ARG A N 1
ATOM 2710 C CA . ARG A 1 354 ? 7.574 12.767 0.331 1.00 82.88 354 ARG A CA 1
ATOM 2711 C C . ARG A 1 354 ? 7.215 12.158 -1.025 1.00 82.88 354 ARG A C 1
ATOM 2713 O O . ARG A 1 354 ? 7.884 12.498 -2.006 1.00 82.88 354 ARG A O 1
ATOM 2720 N N . PRO A 1 355 ? 6.160 11.328 -1.109 1.00 78.56 355 PRO A N 1
ATOM 2721 C CA . PRO A 1 355 ? 5.657 10.863 -2.398 1.00 78.56 355 PRO A CA 1
ATOM 2722 C C . PRO A 1 355 ? 5.325 12.060 -3.299 1.00 78.56 355 PRO A C 1
ATOM 2724 O O . PRO A 1 355 ? 4.838 13.078 -2.815 1.00 78.56 355 PRO A O 1
ATOM 2727 N N . ALA A 1 356 ? 5.591 11.981 -4.604 1.00 74.81 356 ALA A N 1
ATOM 2728 C CA . ALA A 1 356 ? 5.466 13.141 -5.495 1.00 74.81 356 ALA A CA 1
ATOM 2729 C C . ALA A 1 356 ? 4.019 13.660 -5.617 1.00 74.81 356 ALA A C 1
ATOM 2731 O O . ALA A 1 356 ? 3.793 14.869 -5.692 1.00 74.81 356 ALA A O 1
ATOM 2732 N N . ASN A 1 357 ? 3.047 12.744 -5.587 1.00 84.25 357 ASN A N 1
ATOM 2733 C CA . ASN A 1 357 ? 1.634 13.015 -5.856 1.00 84.25 357 ASN A CA 1
ATOM 2734 C C . ASN A 1 357 ? 0.764 13.093 -4.591 1.00 84.25 357 ASN A C 1
ATOM 2736 O O . ASN A 1 357 ? -0.457 13.194 -4.698 1.00 84.25 357 ASN A O 1
ATOM 2740 N N . TYR A 1 358 ? 1.368 13.078 -3.396 1.00 85.38 358 TYR A N 1
ATOM 2741 C CA . TYR A 1 358 ? 0.628 12.900 -2.142 1.00 85.38 358 TYR A CA 1
ATOM 2742 C C . TYR A 1 358 ? -0.466 13.944 -1.898 1.00 85.38 358 TYR A C 1
ATOM 2744 O O . TYR A 1 358 ? -1.517 13.619 -1.361 1.00 85.38 358 TYR A O 1
ATOM 2752 N N . VAL A 1 359 ? -0.255 15.193 -2.325 1.00 88.88 359 VAL A N 1
ATOM 2753 C CA . VAL A 1 359 ? -1.258 16.260 -2.182 1.00 88.88 359 VAL A CA 1
ATOM 2754 C C . VAL A 1 359 ? -2.501 15.953 -3.016 1.00 88.88 359 VAL A C 1
ATOM 2756 O O . VAL A 1 359 ? -3.605 15.977 -2.481 1.00 88.88 359 VAL A O 1
ATOM 2759 N N . ASP A 1 360 ? -2.322 15.619 -4.297 1.00 90.94 360 ASP A N 1
ATOM 2760 C CA . ASP A 1 360 ? -3.429 15.308 -5.209 1.00 90.94 360 ASP A CA 1
ATOM 2761 C C . ASP A 1 360 ? -4.182 14.047 -4.749 1.00 90.94 360 ASP A C 1
ATOM 2763 O O . ASP A 1 360 ? -5.410 13.981 -4.849 1.00 90.94 360 ASP A O 1
ATOM 2767 N N . ILE A 1 361 ? -3.454 13.053 -4.229 1.00 92.56 361 ILE A N 1
ATOM 2768 C CA . ILE A 1 361 ? -4.024 11.816 -3.684 1.00 92.56 361 ILE A CA 1
ATOM 2769 C C . ILE A 1 361 ? -4.853 12.112 -2.434 1.00 92.56 361 ILE A C 1
ATOM 2771 O O . ILE A 1 361 ? -6.021 11.733 -2.383 1.00 92.56 361 ILE A O 1
ATOM 2775 N N . ILE A 1 362 ? -4.307 12.861 -1.470 1.00 92.94 362 ILE A N 1
ATOM 2776 C CA . ILE A 1 362 ? -5.033 13.260 -0.256 1.00 92.94 362 ILE A CA 1
ATOM 2777 C C . ILE A 1 362 ? -6.288 14.059 -0.622 1.00 92.94 362 ILE A C 1
ATOM 2779 O O . ILE A 1 362 ? -7.363 13.763 -0.109 1.00 92.94 362 ILE A O 1
ATOM 2783 N N . GLU A 1 363 ? -6.196 15.046 -1.519 1.00 94.38 363 GLU A N 1
ATOM 2784 C CA . GLU A 1 363 ? -7.363 15.835 -1.942 1.00 94.38 363 GLU A CA 1
ATOM 2785 C C . GLU A 1 363 ? -8.443 14.963 -2.607 1.00 94.38 363 GLU A C 1
ATOM 2787 O O . GLU A 1 363 ? -9.638 15.185 -2.393 1.00 94.38 363 GLU A O 1
ATOM 2792 N N . THR A 1 364 ? -8.037 13.934 -3.355 1.00 94.94 364 THR A N 1
ATOM 2793 C CA . THR A 1 364 ? -8.955 12.964 -3.972 1.00 94.94 364 THR A CA 1
ATOM 2794 C C . THR A 1 364 ? -9.595 12.043 -2.922 1.00 94.94 364 THR A C 1
ATOM 2796 O O . THR A 1 364 ? -10.816 11.861 -2.917 1.00 94.94 364 THR A O 1
ATOM 2799 N N . ASN A 1 365 ? -8.804 11.532 -1.974 1.00 96.00 365 ASN A N 1
ATOM 2800 C CA . ASN A 1 365 ? -9.260 10.669 -0.877 1.00 96.00 365 ASN A CA 1
ATOM 2801 C C . ASN A 1 365 ? -10.072 11.410 0.191 1.00 96.00 365 ASN A C 1
ATOM 2803 O O . ASN A 1 365 ? -10.789 10.773 0.957 1.00 96.00 365 ASN A O 1
ATOM 2807 N N . LEU A 1 366 ? -10.002 12.743 0.232 1.00 95.75 366 LEU A N 1
ATOM 2808 C CA . LEU A 1 366 ? -10.907 13.595 1.005 1.00 95.75 366 LEU A CA 1
ATOM 2809 C C . LEU A 1 366 ? -12.220 13.888 0.266 1.00 95.75 366 LEU A C 1
ATOM 2811 O O . LEU A 1 366 ? -13.126 14.439 0.875 1.00 95.75 366 LEU A O 1
ATOM 2815 N N . GLY A 1 367 ? -12.351 13.548 -1.019 1.00 94.19 367 GLY A N 1
ATOM 2816 C CA . GLY A 1 367 ? -13.520 13.908 -1.834 1.00 94.19 367 GLY A CA 1
ATOM 2817 C C . GLY A 1 367 ? -13.532 15.357 -2.331 1.00 94.19 367 GLY A C 1
ATOM 2818 O O . GLY A 1 367 ? -14.470 15.776 -2.997 1.00 94.19 367 GLY A O 1
ATOM 2819 N N . VAL A 1 368 ? -12.471 16.125 -2.067 1.00 92.69 368 VAL A N 1
ATOM 2820 C CA . VAL A 1 368 ? -12.350 17.531 -2.493 1.00 92.69 368 VAL A CA 1
ATOM 2821 C C . VAL A 1 368 ? -12.015 17.636 -3.985 1.00 92.69 368 VAL A C 1
ATOM 2823 O O . VAL A 1 368 ? -12.341 18.631 -4.641 1.00 92.69 368 VAL A O 1
ATOM 2826 N N . GLN A 1 369 ? -11.373 16.600 -4.525 1.00 90.75 369 GLN A N 1
ATOM 2827 C CA . GLN A 1 369 ? -11.031 16.466 -5.931 1.00 90.75 369 GLN A CA 1
ATOM 2828 C C . GLN A 1 369 ? -11.649 15.195 -6.526 1.00 90.75 369 GLN A C 1
ATOM 2830 O O . GLN A 1 369 ? -11.607 14.118 -5.939 1.00 90.75 369 GLN A O 1
ATOM 2835 N N . GLU A 1 370 ? -12.166 15.327 -7.745 1.00 86.81 370 GLU A N 1
ATOM 2836 C CA . GLU A 1 370 ? -12.568 14.199 -8.581 1.00 86.81 370 GLU A CA 1
ATOM 2837 C C . GLU A 1 370 ? -11.411 13.771 -9.486 1.00 86.81 370 GLU A C 1
ATOM 2839 O O . GLU A 1 370 ? -10.712 14.612 -10.059 1.00 86.81 370 GLU A O 1
ATOM 2844 N N . SER A 1 371 ? -11.256 12.463 -9.668 1.00 86.62 371 SER A N 1
ATOM 2845 C CA . SER A 1 371 ? -10.308 11.878 -10.614 1.00 86.62 371 SER A CA 1
ATOM 2846 C C . SER A 1 371 ? -11.007 10.803 -11.434 1.00 86.62 371 SER A C 1
ATOM 2848 O O . SER A 1 371 ? -11.666 9.929 -10.869 1.00 86.62 371 SER A O 1
ATOM 2850 N N . ASP A 1 372 ? -10.854 10.842 -12.759 1.00 88.25 372 ASP A N 1
ATOM 2851 C CA . ASP A 1 372 ? -11.215 9.698 -13.602 1.00 88.25 372 ASP A CA 1
ATOM 2852 C C . ASP A 1 372 ? -10.213 8.546 -13.407 1.00 88.25 372 ASP A C 1
ATOM 2854 O O . ASP A 1 372 ? -9.184 8.719 -12.747 1.00 88.25 372 ASP A O 1
ATOM 2858 N N . ASP A 1 373 ? -10.542 7.361 -13.927 1.00 83.56 373 ASP A N 1
ATOM 2859 C CA . ASP A 1 373 ? -9.750 6.144 -13.700 1.00 83.56 373 ASP A CA 1
ATOM 2860 C C . ASP A 1 373 ? -8.335 6.259 -14.277 1.00 83.56 373 AS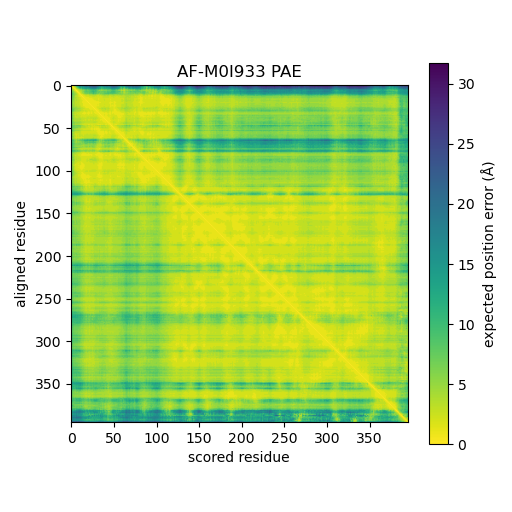P A C 1
ATOM 2862 O O . ASP A 1 373 ? -7.373 5.823 -13.648 1.00 83.56 373 ASP A O 1
ATOM 2866 N N . ASP A 1 374 ? -8.191 6.910 -15.436 1.00 82.06 374 ASP A N 1
ATOM 2867 C CA . ASP A 1 374 ? -6.890 7.135 -16.067 1.00 82.06 374 ASP A CA 1
ATOM 2868 C C . ASP A 1 374 ? -6.012 8.043 -15.195 1.00 82.06 374 ASP A C 1
ATOM 2870 O O . ASP A 1 374 ? -4.843 7.735 -14.954 1.00 82.06 374 ASP A O 1
ATOM 2874 N N . ARG A 1 375 ? -6.562 9.158 -14.694 1.00 85.25 375 ARG A N 1
ATOM 2875 C CA . ARG A 1 375 ? -5.830 10.072 -13.811 1.00 85.25 375 ARG A CA 1
ATOM 2876 C C . ARG A 1 375 ? -5.550 9.442 -12.450 1.00 85.25 375 ARG A C 1
ATOM 2878 O O . ARG A 1 375 ? -4.466 9.676 -11.924 1.00 85.25 375 ARG A O 1
ATOM 2885 N N . ALA A 1 376 ? -6.486 8.668 -11.902 1.00 84.69 376 ALA A N 1
ATOM 2886 C CA . ALA A 1 376 ? -6.314 7.992 -10.619 1.00 84.69 376 ALA A CA 1
ATOM 2887 C C . ALA A 1 376 ? -5.156 7.003 -10.723 1.00 84.69 376 ALA A C 1
ATOM 2889 O O . ALA A 1 376 ? -4.190 7.115 -9.981 1.00 84.69 376 ALA A O 1
ATOM 2890 N N . PHE A 1 377 ? -5.172 6.151 -11.747 1.00 83.56 377 PHE A N 1
ATOM 2891 C CA . PHE A 1 377 ? -4.081 5.223 -11.997 1.00 83.56 377 PHE A CA 1
ATOM 2892 C C . PHE A 1 377 ? -2.738 5.940 -12.189 1.00 83.56 377 PHE A C 1
ATOM 2894 O O . PHE A 1 377 ? -1.742 5.520 -11.616 1.00 83.56 377 PHE A O 1
ATOM 2901 N N . GLU A 1 378 ? -2.698 7.046 -12.945 1.00 82.94 378 GLU A N 1
ATOM 2902 C CA . GLU A 1 378 ? -1.473 7.840 -13.137 1.00 82.94 378 GLU A CA 1
ATOM 2903 C C . GLU A 1 378 ? -0.956 8.494 -11.838 1.00 82.94 378 GLU A C 1
ATOM 2905 O O . GLU A 1 378 ? 0.251 8.691 -11.709 1.00 82.94 378 GLU A O 1
ATOM 2910 N N . LEU A 1 379 ? -1.830 8.842 -10.886 1.00 83.38 379 LEU A N 1
ATOM 2911 C CA . LEU A 1 379 ? -1.429 9.372 -9.574 1.00 83.38 379 LEU A CA 1
ATOM 2912 C C . LEU A 1 379 ? -0.732 8.314 -8.711 1.00 83.38 379 LEU A C 1
ATOM 2914 O O . LEU A 1 379 ? 0.189 8.658 -7.973 1.00 83.38 379 LEU A O 1
ATOM 2918 N N . GLU A 1 380 ? -1.148 7.057 -8.859 1.00 81.25 380 GLU A N 1
ATOM 2919 C CA . GLU A 1 380 ? -0.671 5.878 -8.122 1.00 81.25 380 GLU A CA 1
ATOM 2920 C C . GLU A 1 380 ? 0.552 5.201 -8.765 1.00 81.25 380 GLU A C 1
ATOM 2922 O O . GLU A 1 380 ? 0.944 4.104 -8.354 1.00 81.25 380 GLU A O 1
ATOM 2927 N N . LEU A 1 381 ? 1.113 5.790 -9.828 1.00 78.06 381 LEU A N 1
ATOM 2928 C CA . LEU A 1 381 ? 2.355 5.316 -10.433 1.00 78.06 381 LEU A CA 1
ATOM 2929 C C . LEU A 1 381 ? 3.557 5.897 -9.688 1.00 78.06 381 LEU A C 1
ATOM 2931 O O . LEU A 1 381 ? 3.687 7.116 -9.562 1.00 78.06 381 LEU A O 1
ATOM 2935 N N . GLY A 1 382 ? 4.474 5.022 -9.282 1.00 67.69 382 GLY A N 1
ATOM 2936 C CA . GLY A 1 382 ? 5.705 5.389 -8.587 1.00 67.69 382 GLY A CA 1
ATOM 2937 C C . GLY A 1 382 ? 5.888 4.638 -7.266 1.00 67.69 382 GLY A C 1
ATOM 2938 O O . GLY A 1 382 ? 4.998 3.893 -6.858 1.00 67.69 382 GLY A O 1
ATOM 2939 N N . PRO A 1 383 ? 7.042 4.817 -6.602 1.00 63.53 383 PRO A N 1
ATOM 2940 C CA . PRO A 1 383 ? 7.294 4.221 -5.297 1.00 63.53 383 PRO A CA 1
ATOM 2941 C C . PRO A 1 383 ? 6.465 4.911 -4.204 1.00 63.53 383 PRO A C 1
ATOM 2943 O O . PRO A 1 383 ? 6.434 6.147 -4.125 1.00 63.53 383 PRO A O 1
ATOM 2946 N N . ASN A 1 384 ? 5.862 4.121 -3.313 1.00 65.94 384 ASN A N 1
ATOM 2947 C CA . ASN A 1 384 ? 5.223 4.646 -2.109 1.00 65.94 384 ASN A CA 1
ATOM 2948 C C . ASN A 1 384 ? 6.249 4.739 -0.980 1.00 65.94 384 ASN A C 1
ATOM 2950 O O . ASN A 1 384 ? 6.937 3.778 -0.660 1.00 65.94 384 ASN A O 1
ATOM 2954 N N . ASN A 1 385 ? 6.345 5.915 -0.360 1.00 68.50 385 ASN A N 1
ATOM 2955 C CA . ASN A 1 385 ? 7.325 6.205 0.689 1.00 68.50 385 ASN A CA 1
ATOM 2956 C C . ASN A 1 385 ? 6.615 6.575 2.001 1.00 68.50 385 ASN A C 1
ATOM 2958 O O . ASN A 1 385 ? 6.734 7.712 2.472 1.00 68.50 385 ASN A O 1
ATOM 2962 N N . CYS A 1 386 ? 5.841 5.639 2.562 1.00 66.94 386 CYS A N 1
ATOM 2963 C CA . CYS A 1 386 ? 5.106 5.815 3.827 1.00 66.94 386 CYS A CA 1
ATOM 2964 C C . CYS A 1 386 ? 5.920 5.412 5.076 1.00 66.94 386 CYS A C 1
ATOM 2966 O O . CYS A 1 386 ? 5.636 5.881 6.183 1.00 66.94 386 CYS A O 1
ATOM 2968 N N . ALA A 1 387 ? 6.974 4.609 4.906 1.00 59.53 387 ALA A N 1
ATOM 2969 C CA . ALA A 1 387 ? 7.902 4.240 5.974 1.00 59.53 387 ALA A CA 1
ATOM 2970 C C . ALA A 1 387 ? 8.813 5.410 6.397 1.00 59.53 387 ALA A C 1
ATOM 2972 O O . ALA A 1 387 ? 9.140 6.299 5.607 1.00 59.53 387 ALA A O 1
ATOM 2973 N N . ALA A 1 388 ? 9.244 5.402 7.661 1.00 46.12 388 ALA A N 1
ATOM 2974 C CA . ALA A 1 388 ? 10.133 6.420 8.222 1.00 46.12 388 ALA A CA 1
ATOM 2975 C C . ALA A 1 388 ? 11.596 6.317 7.756 1.00 46.12 388 ALA A C 1
ATOM 2977 O O . ALA A 1 388 ? 12.335 7.280 7.931 1.00 46.12 388 ALA A O 1
ATOM 2978 N N . SER A 1 389 ? 12.020 5.181 7.197 1.00 58.00 389 SER A N 1
ATOM 2979 C CA . SER A 1 389 ? 13.370 4.975 6.655 1.00 58.00 389 SER A CA 1
ATOM 2980 C C . SER A 1 389 ? 13.314 4.076 5.421 1.00 58.00 389 SER A C 1
ATOM 2982 O O . SER A 1 389 ? 12.406 3.256 5.296 1.00 58.00 389 SER A O 1
ATOM 2984 N N . ASN A 1 390 ? 14.298 4.244 4.533 1.00 63.97 390 ASN A N 1
ATOM 2985 C CA . ASN A 1 390 ? 14.525 3.373 3.376 1.00 63.97 390 ASN A CA 1
ATOM 2986 C C . ASN A 1 390 ? 15.274 2.081 3.751 1.00 63.97 390 ASN A C 1
ATOM 2988 O O . ASN A 1 390 ? 15.341 1.161 2.941 1.00 63.97 390 ASN A O 1
ATOM 2992 N N . GLU A 1 391 ? 15.887 2.025 4.939 1.00 71.62 391 GLU A N 1
ATOM 2993 C CA . GLU A 1 391 ? 16.517 0.819 5.476 1.00 71.62 391 GLU A CA 1
ATOM 2994 C C . GLU A 1 391 ? 15.592 0.165 6.511 1.00 71.62 391 GLU A C 1
ATOM 2996 O O . GLU A 1 391 ? 14.888 0.847 7.263 1.00 71.62 391 GLU A O 1
ATOM 3001 N N . ALA A 1 392 ? 15.618 -1.167 6.582 1.00 71.06 392 ALA A N 1
ATOM 3002 C CA . ALA A 1 392 ? 14.883 -1.896 7.606 1.00 71.06 392 ALA A CA 1
ATOM 3003 C C . ALA A 1 392 ? 15.393 -1.511 9.008 1.00 71.06 392 ALA A C 1
ATOM 3005 O O . ALA A 1 392 ? 16.589 -1.548 9.300 1.00 71.06 392 ALA A O 1
ATOM 3006 N N . LEU A 1 393 ? 14.464 -1.177 9.901 1.00 79.44 393 LEU A N 1
ATOM 3007 C CA . LEU A 1 393 ? 14.701 -0.929 11.325 1.00 79.44 393 LEU A CA 1
ATOM 3008 C C . LEU A 1 393 ? 14.846 -2.227 12.138 1.00 79.44 393 LEU A C 1
ATOM 3010 O O . LEU A 1 393 ? 15.141 -2.178 13.339 1.00 79.44 393 LEU A O 1
ATOM 3014 N N . THR A 1 394 ? 14.616 -3.374 11.499 1.00 65.12 394 THR A N 1
ATOM 3015 C CA . THR A 1 394 ? 14.824 -4.722 12.033 1.00 65.12 394 THR A CA 1
ATOM 3016 C C . THR A 1 394 ? 16.267 -5.188 11.815 1.00 65.12 394 THR A C 1
ATOM 3018 O O . THR A 1 394 ? 16.864 -4.899 10.780 1.00 65.12 394 THR A O 1
ATOM 3021 N N . ASN A 1 395 ? 16.841 -5.896 12.797 1.00 58.59 395 ASN A N 1
ATOM 3022 C CA . ASN A 1 395 ? 18.241 -6.367 12.763 1.00 58.59 395 ASN A CA 1
ATOM 3023 C C . ASN A 1 395 ? 18.473 -7.682 12.012 1.00 58.59 395 ASN A C 1
ATOM 3025 O O . ASN A 1 395 ? 17.576 -8.551 12.069 1.00 58.59 395 ASN A O 1
#